Protein AF-A0A9W8UPV3-F1 (afdb_monomer_lite)

Sequence (454 aa):
MNVGVQLKRDLLRWLAWDTMDGGLLSQPVLFPMGTDYDFLPSLRRGQYSTLSRAGNMSSALFWGSREQVHLAVRNAMESVDINSANSLLDVLAADAIAEEEASTVLAFYNATTIAKKYPKLVLDKNKHQFGALRNELINAHLQSSWQNSYALGIDVVKPFPEHMTAMVRNATALAEALASCPPTPLAGSCPPNLPKCGPCGATTPLVVKTPKAFMNESNVFTIGVVPHPWTRTVLASMEEGFNATVIRDSERDGWLYSVTASLLGGHRSRYSQVLQFKKAVSGDTADTRSLWFTAEDPFPTELDWYFGFAIPQKLIDDGRSESPVPSDHINDKDRPDLAYGPKATSETERERELAILDRAKEAVIAVPRDAVAGTTETMRRRASLEAWHMADTEAWRFTRATHDRRTLERKQWEDMAKYTEKQRLISDAGWMPGMNVTGGNRRKEAERKAKARD

Organism: Akanthomyces muscarius (NCBI:txid2231603)

Structure (mmCIF, N/CA/C/O backbone):
data_AF-A0A9W8UPV3-F1
#
_entry.id   AF-A0A9W8UPV3-F1
#
loop_
_atom_site.group_PDB
_atom_site.id
_atom_site.type_symbol
_atom_site.label_atom_id
_atom_site.label_alt_id
_atom_site.label_comp_id
_atom_site.label_asym_id
_atom_site.label_entity_id
_atom_site.label_seq_id
_atom_site.pdbx_PDB_ins_code
_atom_site.Cartn_x
_atom_site.Cartn_y
_atom_site.Cartn_z
_atom_site.occupancy
_atom_site.B_iso_or_equiv
_atom_site.auth_seq_id
_atom_site.auth_comp_id
_atom_site.auth_asym_id
_atom_site.auth_atom_id
_atom_site.pdbx_PDB_model_num
ATOM 1 N N . MET A 1 1 ? -38.797 -6.802 23.968 1.00 51.62 1 MET A N 1
ATOM 2 C CA . MET A 1 1 ? -37.815 -6.735 25.071 1.00 51.62 1 MET A CA 1
ATOM 3 C C . MET A 1 1 ? -37.516 -5.273 25.370 1.00 51.62 1 MET A C 1
ATOM 5 O O . MET A 1 1 ? -37.259 -4.524 24.433 1.00 51.62 1 MET A O 1
ATOM 9 N N . ASN A 1 2 ? -37.606 -4.851 26.632 1.00 58.06 2 ASN A N 1
ATOM 10 C CA . ASN A 1 2 ? -37.252 -3.493 27.053 1.00 58.06 2 ASN A CA 1
ATOM 11 C C . ASN A 1 2 ? -35.791 -3.510 27.524 1.00 58.06 2 ASN A C 1
ATOM 13 O O . ASN A 1 2 ? -35.514 -3.707 28.700 1.00 58.06 2 ASN A O 1
ATOM 17 N N . VAL A 1 3 ? -34.868 -3.442 26.566 1.00 65.88 3 VAL A N 1
ATOM 18 C CA . VAL A 1 3 ? -33.428 -3.630 26.790 1.00 65.88 3 VAL A CA 1
ATOM 19 C C . VAL A 1 3 ? -32.744 -2.276 26.977 1.00 65.88 3 VAL A C 1
ATOM 21 O O . VAL A 1 3 ? -33.069 -1.316 26.275 1.00 65.88 3 VAL A O 1
ATOM 24 N N . GLY A 1 4 ? -31.770 -2.194 27.888 1.00 74.38 4 GLY A N 1
ATOM 25 C CA . GLY A 1 4 ? -30.955 -0.993 28.078 1.00 74.38 4 GLY A CA 1
ATOM 26 C C . GLY A 1 4 ? -30.266 -0.532 26.784 1.00 74.38 4 GLY A C 1
ATOM 27 O O . GLY A 1 4 ? -29.883 -1.335 25.936 1.00 74.38 4 GLY A O 1
ATOM 28 N N . VAL A 1 5 ? -30.074 0.783 26.623 1.00 81.44 5 VAL A N 1
ATOM 29 C CA . VAL A 1 5 ? -29.528 1.391 25.387 1.00 81.44 5 VAL A CA 1
ATOM 30 C C . VAL A 1 5 ? -28.156 0.819 24.997 1.00 81.44 5 VAL A C 1
ATOM 32 O O . VAL A 1 5 ? -27.865 0.666 23.812 1.00 81.44 5 VAL A O 1
ATOM 35 N N . GLN A 1 6 ? -27.319 0.487 25.984 1.00 77.38 6 GLN A N 1
ATOM 36 C CA . GLN A 1 6 ? -25.984 -0.075 25.759 1.00 77.38 6 GLN A CA 1
ATOM 37 C C . GLN A 1 6 ? -26.055 -1.502 25.210 1.00 77.38 6 GLN A C 1
ATOM 39 O O . GLN A 1 6 ? -25.480 -1.757 24.151 1.00 77.38 6 GLN A O 1
ATOM 44 N N . LEU A 1 7 ? -26.841 -2.375 25.846 1.00 81.81 7 LEU A N 1
ATOM 45 C CA . LEU A 1 7 ? -27.044 -3.742 25.374 1.00 81.81 7 LEU A CA 1
ATOM 46 C C . LEU A 1 7 ? -27.732 -3.763 24.007 1.00 81.81 7 LEU A C 1
ATOM 48 O O . LEU A 1 7 ? -27.331 -4.528 23.141 1.00 81.81 7 LEU A O 1
ATOM 52 N N . LYS A 1 8 ? -28.698 -2.870 23.748 1.00 83.69 8 LYS A N 1
ATOM 53 C CA . LYS A 1 8 ? -29.308 -2.739 22.415 1.00 83.69 8 LYS A CA 1
ATOM 54 C C . LYS A 1 8 ? -28.258 -2.445 21.340 1.00 83.69 8 LYS A C 1
ATOM 56 O O . LYS A 1 8 ? -28.307 -3.032 20.262 1.00 83.69 8 LYS A O 1
ATOM 61 N N . ARG A 1 9 ? -27.314 -1.535 21.611 1.00 83.88 9 ARG A N 1
ATOM 62 C CA . ARG A 1 9 ? -26.243 -1.204 20.661 1.00 83.88 9 ARG A CA 1
ATOM 63 C C . ARG A 1 9 ? -25.297 -2.380 20.453 1.00 83.88 9 ARG A C 1
ATOM 65 O O . ARG A 1 9 ? -24.878 -2.611 19.325 1.00 83.88 9 ARG A O 1
ATOM 72 N N . ASP A 1 10 ? -24.946 -3.083 21.522 1.00 84.56 10 ASP A N 1
ATOM 73 C CA . ASP A 1 10 ? -24.051 -4.233 21.441 1.00 84.56 10 ASP A CA 1
ATOM 74 C C . ASP A 1 10 ? -24.705 -5.401 20.692 1.00 84.56 10 ASP A C 1
ATOM 76 O O . ASP A 1 10 ? -24.147 -5.894 19.718 1.00 84.56 10 ASP A O 1
ATOM 80 N N . LEU A 1 11 ? -25.953 -5.734 21.023 1.00 86.81 11 LEU A N 1
ATOM 81 C CA . LEU A 1 11 ? -26.736 -6.756 20.333 1.00 86.81 11 LEU A CA 1
ATOM 82 C C . LEU A 1 11 ? -26.865 -6.470 18.831 1.00 86.81 11 LEU A C 1
ATOM 84 O O . LEU A 1 11 ? -26.664 -7.365 18.018 1.00 86.81 11 LEU A O 1
ATOM 88 N N . LEU A 1 12 ? -27.140 -5.220 18.442 1.00 88.38 12 LEU A N 1
ATOM 89 C CA . LEU A 1 12 ? -27.186 -4.839 17.026 1.00 88.38 12 LEU A CA 1
ATOM 90 C C . LEU A 1 12 ? -25.836 -5.026 16.320 1.00 88.38 12 LEU A C 1
ATOM 92 O O . LEU A 1 12 ? -25.822 -5.379 15.145 1.00 88.38 12 LEU A O 1
ATOM 96 N N . ARG A 1 13 ? -24.706 -4.820 17.011 1.00 88.56 13 ARG A N 1
ATOM 97 C CA . ARG A 1 13 ? -23.370 -5.070 16.440 1.00 88.56 13 ARG A CA 1
ATOM 98 C C . ARG A 1 13 ? -23.123 -6.557 16.215 1.00 88.56 13 ARG A C 1
ATOM 100 O O . ARG A 1 13 ? -22.608 -6.920 15.165 1.00 88.56 13 ARG A O 1
ATOM 107 N N . TRP A 1 14 ? -23.498 -7.398 17.173 1.00 90.25 14 TRP A N 1
ATOM 108 C CA . TRP A 1 14 ? -23.363 -8.849 17.056 1.00 90.25 14 TRP A CA 1
ATOM 109 C C . TRP A 1 14 ? -24.303 -9.440 16.003 1.00 90.25 14 TRP A C 1
ATOM 111 O O . TRP A 1 14 ? -23.879 -10.276 15.216 1.00 90.25 14 TRP A O 1
ATOM 121 N N . LEU A 1 15 ? -25.543 -8.952 15.917 1.00 89.94 15 LEU A N 1
ATOM 122 C CA . LEU A 1 15 ? -26.473 -9.331 14.849 1.00 89.94 15 LEU A CA 1
ATOM 123 C C . LEU A 1 15 ? -25.951 -8.912 13.474 1.00 89.94 15 LEU A C 1
ATOM 125 O O . LEU A 1 15 ? -26.006 -9.701 12.540 1.00 89.94 15 LEU A O 1
ATOM 129 N N . ALA A 1 16 ? -25.407 -7.698 13.347 1.00 88.25 16 ALA A N 1
ATOM 130 C CA . ALA A 1 16 ? -24.775 -7.267 12.104 1.00 88.25 16 ALA A CA 1
ATOM 131 C C . ALA A 1 16 ? -23.597 -8.181 11.729 1.00 88.25 16 ALA A C 1
ATOM 133 O O . ALA A 1 16 ? -23.438 -8.531 10.564 1.00 88.25 16 ALA A O 1
ATOM 134 N N . TRP A 1 17 ? -22.804 -8.613 12.711 1.00 90.19 17 TRP A N 1
ATOM 135 C CA . TRP A 1 17 ? -21.710 -9.554 12.481 1.00 90.19 17 TRP A CA 1
ATOM 136 C C . TRP A 1 17 ? -22.200 -10.932 12.013 1.00 90.19 17 TRP A C 1
ATOM 138 O O . TRP A 1 17 ? -21.660 -11.473 11.052 1.00 90.19 17 TRP A O 1
ATOM 148 N N . ASP A 1 18 ? -23.265 -11.455 12.623 1.00 89.38 18 ASP A N 1
ATOM 149 C CA . ASP A 1 18 ? -23.911 -12.705 12.203 1.00 89.38 18 ASP A CA 1
ATOM 150 C C . ASP A 1 18 ? -24.439 -12.613 10.761 1.00 89.38 18 ASP A C 1
ATOM 152 O O . ASP A 1 18 ? -24.214 -13.508 9.951 1.00 89.38 18 ASP A O 1
ATOM 156 N N . THR A 1 19 ? -25.046 -11.480 10.381 1.00 87.56 19 THR A N 1
ATOM 157 C CA . THR A 1 19 ? -25.527 -11.268 9.001 1.00 87.56 19 THR A CA 1
ATOM 158 C C . THR A 1 19 ? -24.418 -11.150 7.956 1.00 87.56 19 THR A C 1
ATOM 160 O O . THR A 1 19 ? -24.699 -11.280 6.768 1.00 87.56 19 THR A O 1
ATOM 163 N N . MET A 1 20 ? -23.175 -10.906 8.383 1.00 83.94 20 MET A N 1
ATOM 164 C CA . MET A 1 20 ? -21.991 -10.878 7.518 1.00 83.94 20 MET A CA 1
ATOM 165 C C . MET A 1 20 ? -21.304 -12.252 7.416 1.00 83.94 20 MET A C 1
ATOM 167 O O . MET A 1 20 ? -20.189 -12.334 6.907 1.00 83.94 20 MET A O 1
ATOM 171 N N . ASP A 1 21 ? -21.958 -13.319 7.893 1.00 85.50 21 ASP A N 1
ATOM 172 C CA . ASP A 1 21 ? -21.458 -14.697 7.905 1.00 85.50 21 ASP A CA 1
ATOM 173 C C . ASP A 1 21 ? -20.126 -14.869 8.673 1.00 85.50 21 ASP A C 1
ATOM 175 O O . ASP A 1 21 ? -19.262 -15.670 8.309 1.00 85.50 21 ASP A O 1
ATOM 179 N N . GLY A 1 22 ? -19.965 -14.140 9.783 1.00 86.94 22 GLY A N 1
ATOM 180 C CA . GLY A 1 22 ? -18.779 -14.203 10.642 1.00 86.94 22 GLY A CA 1
ATOM 181 C C . GLY A 1 22 ? -17.674 -13.238 10.208 1.00 86.94 22 GLY A C 1
ATOM 182 O O . GLY A 1 22 ? -17.938 -12.107 9.801 1.00 86.94 22 GLY A O 1
ATOM 183 N N . GLY A 1 23 ? -16.406 -13.616 10.387 1.00 90.25 23 GLY A N 1
ATOM 184 C CA . GLY A 1 23 ? -15.274 -12.748 10.043 1.00 90.25 23 GLY A CA 1
ATOM 185 C C . GLY A 1 23 ? -14.706 -12.001 11.245 1.00 90.25 23 GLY A C 1
ATOM 186 O O . GLY A 1 23 ? -14.510 -12.580 12.310 1.00 90.25 23 GLY A O 1
ATOM 187 N N . LEU A 1 24 ? -14.452 -10.702 11.071 1.00 91.06 24 LEU A N 1
ATOM 188 C CA . LEU A 1 24 ? -13.913 -9.813 12.100 1.00 91.06 24 LEU A CA 1
ATOM 189 C C . LEU A 1 24 ? -14.976 -8.801 12.539 1.00 91.06 24 LEU A C 1
ATOM 191 O O . LEU A 1 24 ? -15.520 -8.075 11.707 1.00 91.06 24 LEU A O 1
ATOM 195 N N . LEU A 1 25 ? -15.194 -8.671 13.846 1.00 90.94 25 LEU A N 1
ATOM 196 C CA . LEU A 1 25 ? -15.967 -7.574 14.428 1.00 90.94 25 LEU A CA 1
ATOM 197 C C . LEU A 1 25 ? -15.028 -6.642 15.190 1.00 90.94 25 LEU A C 1
ATOM 199 O O . LEU A 1 25 ? -14.573 -6.957 16.290 1.00 90.94 25 LEU A O 1
ATOM 203 N N . SER A 1 26 ? -14.759 -5.468 14.620 1.00 90.00 26 SER A N 1
ATOM 204 C CA . SER A 1 26 ? -13.882 -4.458 15.216 1.00 90.00 26 SER A CA 1
ATOM 205 C C . SER A 1 26 ? -14.640 -3.208 15.673 1.00 90.00 26 SER A C 1
ATOM 207 O O . SER A 1 26 ? -15.761 -2.907 15.250 1.00 90.00 26 SER A O 1
ATOM 209 N N . GLN A 1 27 ? -14.044 -2.464 16.602 1.00 86.75 27 GLN A N 1
ATOM 210 C CA . GLN A 1 27 ? -14.450 -1.094 16.897 1.00 86.75 27 GLN A CA 1
ATOM 211 C C . GLN A 1 27 ? -13.818 -0.126 15.887 1.00 86.75 27 GLN A C 1
ATOM 213 O O . GLN A 1 27 ? -12.652 -0.291 15.538 1.00 86.75 27 GLN A O 1
ATOM 218 N N . PRO A 1 28 ? -14.513 0.963 15.507 1.00 83.44 28 PRO A N 1
ATOM 219 C CA . PRO A 1 28 ? -14.028 1.920 14.503 1.00 83.44 28 PRO A CA 1
ATOM 220 C C . PRO A 1 28 ? -12.817 2.754 14.960 1.00 83.44 28 PRO A C 1
ATOM 222 O O . PRO A 1 28 ? -12.347 3.616 14.228 1.00 83.44 28 PRO A O 1
ATOM 225 N N . VAL A 1 29 ? -12.348 2.555 16.196 1.00 87.12 29 VAL A N 1
ATOM 226 C CA . VAL A 1 29 ? -11.197 3.250 16.795 1.00 87.12 29 VAL A CA 1
ATOM 227 C C . VAL A 1 29 ? -10.034 2.299 17.104 1.00 87.12 29 VAL A C 1
ATOM 229 O O . VAL A 1 29 ? -9.143 2.641 17.885 1.00 87.12 29 VAL A O 1
ATOM 232 N N . LEU A 1 30 ? -10.072 1.091 16.542 1.00 89.75 30 LEU A N 1
ATOM 233 C CA . LEU A 1 30 ? -9.012 0.097 16.622 1.00 89.75 30 LEU A CA 1
ATOM 234 C C . LEU A 1 30 ? -8.301 0.020 15.271 1.00 89.75 30 LEU A C 1
ATOM 236 O O . LEU A 1 30 ? -8.951 -0.215 14.256 1.00 89.75 30 LEU A O 1
ATOM 240 N N . PHE A 1 31 ? -6.982 0.187 15.271 1.00 90.19 31 PHE A N 1
ATOM 241 C CA . PHE A 1 31 ? -6.191 0.227 14.044 1.00 90.19 31 PHE A CA 1
ATOM 242 C C . PHE A 1 31 ? -4.938 -0.646 14.145 1.00 90.19 31 PHE A C 1
ATOM 244 O O . PHE A 1 31 ? -4.314 -0.671 15.210 1.00 90.19 31 PHE A O 1
ATOM 251 N N . PRO A 1 32 ? -4.534 -1.325 13.057 1.00 89.00 32 PRO A N 1
ATOM 252 C CA . PRO A 1 32 ? -3.219 -1.944 12.969 1.00 89.00 32 PRO A CA 1
ATOM 253 C C . PRO A 1 32 ? -2.159 -0.848 12.776 1.00 89.00 32 PRO A C 1
ATOM 255 O O . PRO A 1 32 ? -2.161 -0.129 11.783 1.00 89.00 32 PRO A O 1
ATOM 258 N N . MET A 1 33 ? -1.270 -0.688 13.751 1.00 88.12 33 MET A N 1
ATOM 259 C CA . MET A 1 33 ? -0.181 0.288 13.761 1.00 88.12 33 MET A CA 1
ATOM 260 C C . MET A 1 33 ? 1.117 -0.423 14.143 1.00 88.12 33 MET A C 1
ATOM 262 O O . MET A 1 33 ? 1.482 -0.494 15.315 1.00 88.12 33 MET A O 1
ATOM 266 N N . GLY A 1 34 ? 1.794 -0.976 13.142 1.00 78.81 34 GLY A N 1
ATOM 267 C CA . GLY A 1 34 ? 3.049 -1.709 13.288 1.00 78.81 34 GLY A CA 1
ATOM 268 C C . GLY A 1 34 ? 3.173 -2.818 12.247 1.00 78.81 34 GLY A C 1
ATOM 269 O O . GLY A 1 34 ? 2.212 -3.145 11.552 1.00 78.81 34 GLY A O 1
ATOM 270 N N . THR A 1 35 ? 4.362 -3.400 12.143 1.00 74.38 35 THR A N 1
ATOM 271 C CA . THR A 1 35 ? 4.604 -4.558 11.278 1.00 74.38 35 THR A CA 1
ATOM 272 C C . THR A 1 35 ? 4.332 -5.848 12.027 1.00 74.38 35 THR A C 1
ATOM 274 O O . THR A 1 35 ? 4.940 -6.102 13.066 1.00 74.38 35 THR A O 1
ATOM 277 N N . ASP A 1 36 ? 3.470 -6.676 11.457 1.00 75.31 36 ASP A N 1
ATOM 278 C CA . ASP A 1 36 ? 3.164 -8.016 11.933 1.00 75.31 36 ASP A CA 1
ATOM 279 C C . ASP A 1 36 ? 3.135 -8.968 10.743 1.00 75.31 36 ASP A C 1
ATOM 281 O O . ASP A 1 36 ? 2.495 -8.681 9.729 1.00 75.31 36 ASP A O 1
ATOM 285 N N . TYR A 1 37 ? 3.840 -10.086 10.868 1.00 72.25 37 TYR A N 1
ATOM 286 C CA . TYR A 1 37 ? 3.922 -11.105 9.827 1.00 72.25 37 TYR A CA 1
ATOM 287 C C . TYR A 1 37 ? 3.083 -12.346 10.153 1.00 72.25 37 TYR A C 1
ATOM 289 O O . TYR A 1 37 ? 2.899 -13.185 9.273 1.00 72.25 37 TYR A O 1
ATOM 297 N N . ASP A 1 38 ? 2.511 -12.427 11.360 1.00 80.50 38 ASP A N 1
ATOM 298 C CA . ASP A 1 38 ? 1.823 -13.624 11.840 1.00 80.50 38 ASP A CA 1
ATOM 299 C C . ASP A 1 38 ? 0.346 -13.357 12.154 1.00 80.50 38 ASP A C 1
ATOM 301 O O . ASP A 1 38 ? -0.530 -13.993 11.557 1.00 80.50 38 ASP A O 1
ATOM 305 N N . PHE A 1 39 ? 0.042 -12.401 13.039 1.00 85.06 39 PHE A N 1
ATOM 306 C CA . PHE A 1 39 ? -1.320 -12.207 13.546 1.00 85.06 39 PHE A CA 1
ATOM 307 C C . PHE A 1 39 ? -2.235 -11.471 12.548 1.00 85.06 39 PHE A C 1
ATOM 309 O O . PHE A 1 39 ? -3.312 -11.968 12.230 1.00 85.06 39 PHE A O 1
ATOM 316 N N . LEU A 1 40 ? -1.828 -10.350 11.947 1.00 84.38 40 LEU A N 1
ATOM 317 C CA . LEU A 1 40 ? -2.653 -9.688 10.919 1.00 84.38 40 LEU A CA 1
ATOM 318 C C . LEU A 1 40 ? -2.895 -10.574 9.678 1.00 84.38 40 LEU A C 1
ATOM 320 O O . LEU A 1 40 ? -4.043 -10.651 9.220 1.00 84.38 40 LEU A O 1
ATOM 324 N N . PRO A 1 41 ? -1.888 -11.293 9.136 1.00 82.44 41 PRO A N 1
ATOM 325 C CA . PRO A 1 41 ? -2.130 -12.242 8.053 1.00 82.44 41 PRO A CA 1
ATOM 326 C C . PRO A 1 41 ? -3.042 -13.407 8.453 1.00 82.44 41 PRO A C 1
ATOM 328 O O . PRO A 1 41 ? -3.824 -13.860 7.615 1.00 82.44 41 PRO A O 1
ATOM 331 N N . SER A 1 42 ? -2.992 -13.891 9.703 1.00 83.31 42 SER A N 1
ATOM 332 C CA . SER A 1 42 ? -3.911 -14.940 10.168 1.00 83.31 42 SER A CA 1
ATOM 333 C C . SER A 1 42 ? -5.359 -14.459 10.193 1.00 83.31 42 SER A C 1
ATOM 335 O O . SER A 1 42 ? -6.236 -15.166 9.693 1.00 83.31 42 SER A O 1
ATOM 337 N N . LEU A 1 43 ? -5.597 -13.222 10.638 1.00 86.25 43 LEU A N 1
ATOM 338 C CA . LEU A 1 43 ? -6.919 -12.606 10.583 1.00 86.25 43 LEU A CA 1
ATOM 339 C C . LEU A 1 43 ? -7.422 -12.453 9.143 1.00 86.25 43 LEU A C 1
ATOM 341 O O . LEU A 1 43 ? -8.591 -12.737 8.884 1.00 86.25 43 LEU A O 1
ATOM 345 N N . ARG A 1 44 ? -6.553 -12.065 8.197 1.00 82.00 44 ARG A N 1
ATOM 346 C CA . ARG A 1 44 ? -6.906 -11.900 6.773 1.00 82.00 44 ARG A CA 1
ATOM 347 C C . ARG A 1 44 ? -7.271 -13.220 6.085 1.00 82.00 44 ARG A C 1
ATOM 349 O O . ARG A 1 44 ? -8.078 -13.204 5.161 1.00 82.00 44 ARG A O 1
ATOM 356 N N . ARG A 1 45 ? -6.706 -14.356 6.516 1.00 83.44 45 ARG A N 1
ATOM 357 C CA . ARG A 1 45 ? -7.029 -15.681 5.946 1.00 83.44 45 ARG A CA 1
ATOM 358 C C . ARG A 1 45 ? -8.472 -16.120 6.209 1.00 83.44 45 ARG A C 1
ATOM 360 O O . ARG A 1 45 ? -8.962 -16.980 5.485 1.00 83.44 45 ARG A O 1
ATOM 367 N N . GLY A 1 46 ? -9.137 -15.571 7.229 1.00 82.50 46 GLY A N 1
ATOM 368 C CA . GLY A 1 46 ? -10.539 -15.885 7.527 1.00 82.50 46 GLY A CA 1
ATOM 369 C C . GLY A 1 46 ? -10.781 -17.295 8.080 1.00 82.50 46 GLY A C 1
ATOM 370 O O . GLY A 1 46 ? -11.921 -17.745 8.134 1.00 82.50 46 GLY A O 1
ATOM 371 N N . GLN A 1 47 ? -9.725 -18.014 8.465 1.00 84.44 47 GLN A N 1
ATOM 372 C CA . GLN A 1 47 ? -9.816 -19.370 9.007 1.00 84.44 47 GLN A CA 1
ATOM 373 C C . GLN A 1 47 ? -9.767 -19.309 10.533 1.00 84.44 47 GLN A C 1
ATOM 375 O O . GLN A 1 47 ? -8.688 -19.262 11.122 1.00 84.44 47 GLN A O 1
ATOM 380 N N . TYR A 1 48 ? -10.939 -19.297 11.167 1.00 88.44 48 TYR A N 1
ATOM 381 C CA . TYR A 1 48 ? -11.069 -19.207 12.621 1.00 88.44 48 TYR A CA 1
ATOM 382 C C . TYR A 1 48 ? -11.533 -20.545 13.196 1.00 88.44 48 TYR A C 1
ATOM 384 O O . TYR A 1 48 ? -12.627 -21.016 12.891 1.00 88.44 48 TYR A O 1
ATOM 392 N N . SER A 1 49 ? -10.694 -21.164 14.027 1.00 85.81 49 SER A N 1
ATOM 393 C CA . SER A 1 49 ? -11.016 -22.424 14.708 1.00 85.81 49 SER A CA 1
ATOM 394 C C . SER A 1 49 ? -11.951 -22.231 15.897 1.00 85.81 49 SER A C 1
ATOM 396 O O . SER A 1 49 ? -12.700 -23.140 16.240 1.00 85.81 49 SER A O 1
ATOM 398 N N . THR A 1 50 ? -11.922 -21.058 16.524 1.00 90.19 50 THR A N 1
ATOM 399 C CA . THR A 1 50 ? -12.664 -20.714 17.744 1.00 90.19 50 THR A CA 1
ATOM 400 C C . THR A 1 50 ? -13.201 -19.292 17.645 1.00 90.19 50 THR A C 1
ATOM 402 O O . THR A 1 50 ? -12.611 -18.450 16.965 1.00 90.19 50 THR A O 1
ATOM 405 N N . LEU A 1 51 ? -14.313 -19.024 18.337 1.00 92.50 51 LEU A N 1
ATOM 406 C CA . LEU A 1 51 ? -14.768 -17.658 18.571 1.00 92.50 51 LEU A CA 1
ATOM 407 C C . LEU A 1 51 ? -13.846 -17.027 19.604 1.00 92.50 51 LEU A C 1
ATOM 409 O O . LEU A 1 51 ? -13.799 -17.482 20.748 1.00 92.50 51 LEU A O 1
ATOM 413 N N . SER A 1 52 ? -13.135 -15.987 19.202 1.00 92.31 52 SER A N 1
ATOM 414 C CA . SER A 1 52 ? -12.077 -15.407 20.013 1.00 92.31 52 SER A CA 1
ATOM 415 C C . SER A 1 52 ? -12.213 -13.892 20.116 1.00 92.31 52 SER A C 1
ATOM 417 O O . SER A 1 52 ? -12.816 -13.227 19.265 1.00 92.31 52 SER A O 1
ATOM 419 N N . ARG A 1 53 ? -11.642 -13.331 21.184 1.00 91.81 53 ARG A N 1
ATOM 420 C CA . ARG A 1 53 ? -11.552 -11.887 21.415 1.00 91.81 53 ARG A CA 1
ATOM 421 C C . ARG A 1 53 ? -10.140 -11.464 21.779 1.00 91.81 53 ARG A C 1
ATOM 423 O O . ARG A 1 53 ? -9.437 -12.176 22.492 1.00 91.81 53 ARG A O 1
ATOM 430 N N . ALA A 1 54 ? -9.777 -10.248 21.376 1.00 89.31 54 ALA A N 1
ATOM 431 C CA . ALA A 1 54 ? -8.516 -9.640 21.782 1.00 89.31 54 ALA A CA 1
ATOM 432 C C . ALA A 1 54 ? -8.547 -9.287 23.277 1.00 89.31 54 ALA A C 1
ATOM 434 O O . ALA A 1 54 ? -9.389 -8.501 23.737 1.00 89.31 54 ALA A O 1
ATOM 435 N N . GLY A 1 55 ? -7.610 -9.856 24.029 1.00 84.44 55 GLY A N 1
ATOM 436 C CA . GLY A 1 55 ? -7.450 -9.616 25.454 1.00 84.44 55 GLY A CA 1
ATOM 437 C C . GLY A 1 55 ? -7.020 -8.186 25.763 1.00 84.44 55 GLY A C 1
ATOM 438 O O . GLY A 1 55 ? -6.439 -7.492 24.934 1.00 84.44 55 GLY A O 1
ATOM 439 N N . ASN A 1 56 ? -7.334 -7.699 26.964 1.00 78.38 56 ASN A N 1
ATOM 440 C CA . ASN A 1 56 ? -6.978 -6.344 27.426 1.00 78.38 56 ASN A CA 1
ATOM 441 C C . ASN A 1 56 ? -7.494 -5.167 26.562 1.00 78.38 56 ASN A C 1
ATOM 443 O O . ASN A 1 56 ? -7.090 -4.023 26.779 1.00 78.38 56 ASN A O 1
ATOM 447 N N . MET A 1 57 ? -8.410 -5.403 25.614 1.00 81.25 57 MET A N 1
ATOM 448 C CA . MET A 1 57 ? -8.919 -4.374 24.696 1.00 81.25 57 MET A CA 1
ATOM 449 C C . MET A 1 57 ? -10.412 -4.052 24.857 1.00 81.25 57 MET A C 1
ATOM 451 O O . MET A 1 57 ? -11.001 -3.418 23.986 1.00 81.25 57 MET A O 1
ATOM 455 N N . SER A 1 58 ? -11.057 -4.428 25.969 1.00 72.69 58 SER A N 1
ATOM 456 C CA . SER A 1 58 ? -12.468 -4.079 26.266 1.00 72.69 58 SER A CA 1
ATOM 457 C C . SER A 1 58 ? -13.415 -4.304 25.074 1.00 72.69 58 SER A C 1
ATOM 459 O O . SER A 1 58 ? -14.144 -3.397 24.663 1.00 72.69 58 SER A O 1
ATOM 461 N N . SER A 1 59 ? -13.352 -5.495 24.471 1.00 79.75 59 SER A N 1
ATOM 462 C CA . SER A 1 59 ? -14.243 -5.881 23.364 1.00 79.75 59 SER A CA 1
ATOM 463 C C . SER A 1 59 ? -14.043 -5.044 22.092 1.00 79.75 59 SER A C 1
ATOM 465 O O . SER A 1 59 ? -15.000 -4.697 21.389 1.00 79.75 59 SER A O 1
ATOM 467 N N . ALA A 1 60 ? -12.798 -4.638 21.818 1.00 85.75 60 ALA A N 1
ATOM 468 C CA . ALA A 1 60 ? -12.456 -3.886 20.612 1.00 85.75 60 ALA A CA 1
ATOM 469 C C . ALA A 1 60 ? -12.385 -4.752 19.352 1.00 85.75 60 ALA A C 1
ATOM 471 O O . ALA A 1 60 ? -12.621 -4.219 18.271 1.00 85.75 60 ALA A O 1
ATOM 472 N N . LEU A 1 61 ? -12.062 -6.041 19.485 1.00 91.75 61 LEU A N 1
ATOM 473 C CA . LEU A 1 61 ? -11.896 -6.968 18.370 1.00 91.75 61 LEU A CA 1
ATOM 474 C C . LEU A 1 61 ? -12.380 -8.367 18.741 1.00 91.75 61 LEU A C 1
ATOM 476 O O . LEU A 1 61 ? -11.976 -8.901 19.777 1.00 91.75 61 LEU A O 1
ATOM 480 N N . PHE A 1 62 ? -13.179 -8.944 17.853 1.00 92.50 62 PHE A N 1
ATOM 481 C CA . PHE A 1 62 ? -13.586 -10.343 17.858 1.00 92.50 62 PHE A CA 1
ATOM 482 C C . PHE A 1 62 ? -13.348 -10.961 16.484 1.00 92.50 62 PHE A C 1
ATOM 484 O O . PHE A 1 62 ? -13.401 -10.256 15.472 1.00 92.50 62 PHE A O 1
ATOM 491 N N . TRP A 1 63 ? -13.114 -12.269 16.455 1.00 93.50 63 TRP A N 1
ATOM 492 C CA . TRP A 1 63 ? -13.045 -13.058 15.230 1.00 93.50 63 TRP A CA 1
ATOM 493 C C . TRP A 1 63 ? -13.660 -14.436 15.436 1.00 93.50 63 TRP A C 1
ATOM 495 O O . TRP A 1 63 ? -13.616 -14.983 16.536 1.00 93.50 63 TRP A O 1
ATOM 505 N N . GLY A 1 64 ? -14.265 -14.982 14.387 1.00 93.38 64 GLY A N 1
ATOM 506 C CA . GLY A 1 64 ? -14.968 -16.256 14.466 1.00 93.38 64 GLY A CA 1
ATOM 507 C C . GLY A 1 64 ? -15.595 -16.662 13.140 1.00 93.38 64 GLY A C 1
ATOM 508 O O . GLY A 1 64 ? -15.845 -15.829 12.263 1.00 93.38 64 GLY A O 1
ATOM 509 N N . SER A 1 65 ? -15.828 -17.964 12.990 1.00 92.88 65 SER A N 1
ATOM 510 C CA . SER A 1 65 ? -16.578 -18.514 11.856 1.00 92.88 65 SER A CA 1
ATOM 511 C C . SER A 1 65 ? -18.072 -18.208 11.979 1.00 92.88 65 SER A C 1
ATOM 513 O O . SER A 1 65 ? -18.576 -17.902 13.064 1.00 92.88 65 SER A O 1
ATOM 515 N N . ARG A 1 66 ? -18.789 -18.323 10.860 1.00 91.38 66 ARG A N 1
ATOM 516 C CA . ARG A 1 66 ? -20.238 -18.128 10.780 1.00 91.38 66 ARG A CA 1
ATOM 517 C C . ARG A 1 66 ? -20.990 -18.915 11.851 1.00 91.38 66 ARG A C 1
ATOM 519 O O . ARG A 1 66 ? -21.801 -18.354 12.580 1.00 91.38 66 ARG A O 1
ATOM 526 N N . GLU A 1 67 ? -20.709 -20.210 11.959 1.00 92.38 67 GLU A N 1
ATOM 527 C CA . GLU A 1 67 ? -21.420 -21.131 12.846 1.00 92.38 67 GLU A CA 1
ATOM 528 C C . GLU A 1 67 ? -21.255 -20.724 14.312 1.00 92.38 67 GLU A C 1
ATOM 530 O O . GLU A 1 67 ? -22.202 -20.778 15.097 1.00 92.38 67 GLU A O 1
ATOM 535 N N . GLN A 1 68 ? -20.052 -20.278 14.671 1.00 92.88 68 GLN A N 1
ATOM 536 C CA . GLN A 1 68 ? -19.715 -19.875 16.029 1.00 92.88 68 GLN A CA 1
ATOM 537 C C . GLN A 1 68 ? -20.386 -18.560 16.423 1.00 92.88 68 GLN A C 1
ATOM 539 O O . GLN A 1 68 ? -20.941 -18.459 17.518 1.00 92.88 68 GLN A O 1
ATOM 544 N N . VAL A 1 69 ? -20.363 -17.565 15.531 1.00 92.50 69 VAL A N 1
ATOM 545 C CA . VAL A 1 69 ? -21.021 -16.271 15.763 1.00 92.50 69 VAL A CA 1
ATOM 546 C C . VAL A 1 69 ? -22.531 -16.467 15.878 1.00 92.50 69 VAL A C 1
ATOM 548 O O . VAL A 1 69 ? -23.136 -15.988 16.838 1.00 92.50 69 VAL A O 1
ATOM 551 N N . HIS A 1 70 ? -23.122 -17.248 14.972 1.00 92.94 70 HIS A N 1
ATOM 552 C CA . HIS A 1 70 ? -24.553 -17.531 14.982 1.00 92.94 70 HIS A CA 1
ATOM 553 C C . HIS A 1 70 ? -25.004 -18.225 16.273 1.00 92.94 70 HIS A C 1
ATOM 555 O O . HIS A 1 70 ? -26.014 -17.851 16.875 1.00 92.94 70 HIS A O 1
ATOM 561 N N . LEU A 1 71 ? -24.234 -19.217 16.732 1.00 92.19 71 LEU A N 1
ATOM 562 C CA . LEU A 1 71 ? -24.507 -19.923 17.981 1.00 92.19 71 LEU A CA 1
ATOM 563 C C . LEU A 1 71 ? -24.409 -18.987 19.192 1.00 92.19 71 LEU A C 1
ATOM 565 O O . LEU A 1 71 ? -25.287 -19.014 20.051 1.00 92.19 71 LEU A O 1
ATOM 569 N N . ALA A 1 72 ? -23.383 -18.133 19.251 1.00 91.56 72 ALA A N 1
ATOM 570 C CA . ALA A 1 72 ? -23.226 -17.168 20.337 1.00 91.56 72 ALA A CA 1
ATOM 571 C C . ALA A 1 72 ? -24.406 -16.184 20.396 1.00 91.56 72 ALA A C 1
ATOM 573 O O . ALA A 1 72 ? -24.984 -15.970 21.461 1.00 91.56 72 ALA A O 1
ATOM 574 N N . VAL A 1 73 ? -24.820 -15.636 19.250 1.00 90.75 73 VAL A N 1
ATOM 575 C CA . VAL A 1 73 ? -25.969 -14.722 19.176 1.00 90.75 73 VAL A CA 1
ATOM 576 C C . VAL A 1 73 ? -27.260 -15.419 19.597 1.00 90.75 73 VAL A C 1
ATOM 578 O O . VAL A 1 73 ? -28.018 -14.864 20.394 1.00 90.75 73 VAL A O 1
ATOM 581 N N . ARG A 1 74 ? -27.506 -16.642 19.115 1.00 90.94 74 ARG A N 1
ATOM 582 C CA . ARG A 1 74 ? -28.696 -17.418 19.483 1.00 90.94 74 ARG A CA 1
ATOM 583 C C . ARG A 1 74 ? -28.739 -17.707 20.983 1.00 90.94 74 ARG A C 1
ATOM 585 O O . ARG A 1 74 ? -29.740 -17.400 21.623 1.00 90.94 74 ARG A O 1
ATOM 592 N N . ASN A 1 75 ? -27.642 -18.208 21.547 1.00 89.94 75 ASN A N 1
ATOM 593 C CA . ASN A 1 75 ? -27.549 -18.526 22.972 1.00 89.94 75 ASN A CA 1
ATOM 594 C C . ASN A 1 75 ? -27.768 -17.283 23.845 1.00 89.94 75 ASN A C 1
ATOM 596 O O . ASN A 1 75 ? -28.448 -17.353 24.866 1.00 89.94 75 ASN A O 1
ATOM 600 N N . ALA A 1 76 ? -27.236 -16.128 23.432 1.00 87.56 76 ALA A N 1
ATOM 601 C CA . ALA A 1 76 ? -27.471 -14.877 24.140 1.00 87.56 76 ALA A CA 1
ATOM 602 C C . ALA A 1 76 ? -28.949 -14.451 24.086 1.00 87.56 76 ALA A C 1
ATOM 604 O O . ALA A 1 76 ? -29.493 -14.013 25.097 1.00 87.56 76 ALA A O 1
ATOM 605 N N . MET A 1 77 ? -29.611 -14.606 22.934 1.00 85.88 77 MET A N 1
ATOM 606 C CA . MET A 1 77 ? -31.028 -14.261 22.741 1.00 85.88 77 MET A CA 1
ATOM 607 C C . MET A 1 77 ? -31.996 -15.179 23.497 1.00 85.88 77 MET A C 1
ATOM 609 O O . MET A 1 77 ? -33.074 -14.732 23.889 1.00 85.88 77 MET A O 1
ATOM 613 N N . GLU A 1 78 ? -31.623 -16.442 23.697 1.00 87.94 78 GLU A N 1
ATOM 614 C CA . GLU A 1 78 ? -32.397 -17.434 24.453 1.00 87.94 78 GLU A CA 1
ATOM 615 C C . GLU A 1 78 ? -32.171 -17.341 25.972 1.00 87.94 78 GLU A C 1
ATOM 617 O O . GLU A 1 78 ? -32.908 -17.952 26.748 1.00 87.94 78 GLU A O 1
ATOM 622 N N . SER A 1 79 ? -31.187 -16.554 26.418 1.00 85.44 79 SER A N 1
ATOM 623 C CA . SER A 1 79 ? -30.889 -16.396 27.837 1.00 85.44 79 SER A CA 1
ATOM 624 C C . SER A 1 79 ? -31.951 -15.583 28.575 1.00 85.44 79 SER A C 1
ATOM 626 O O . SER A 1 79 ? -32.406 -14.525 28.133 1.00 85.44 79 SER A O 1
ATOM 628 N N . VAL A 1 80 ? -32.287 -16.051 29.775 1.00 81.81 80 VAL A N 1
ATOM 629 C CA . VAL A 1 80 ? -33.213 -15.379 30.693 1.00 81.81 80 VAL A CA 1
ATOM 630 C C . VAL A 1 80 ? -32.628 -14.049 31.199 1.00 81.81 80 VAL A C 1
ATOM 632 O O . VAL A 1 80 ? -33.372 -13.092 31.434 1.00 81.81 80 VAL A O 1
ATOM 635 N N . ASP A 1 81 ? -31.297 -13.953 31.276 1.00 81.81 81 ASP A N 1
ATOM 636 C CA . ASP A 1 81 ? -30.567 -12.825 31.870 1.00 81.81 81 ASP A CA 1
ATOM 637 C C . ASP A 1 81 ? -30.364 -11.642 30.909 1.00 81.81 81 ASP A C 1
ATOM 639 O O . ASP A 1 81 ? -29.878 -10.577 31.309 1.00 81.81 81 ASP A O 1
ATOM 643 N N . ILE A 1 82 ? -30.792 -11.775 29.647 1.00 79.62 82 ILE A N 1
ATOM 644 C CA . ILE A 1 82 ? -30.637 -10.732 28.623 1.00 79.62 82 ILE A CA 1
ATOM 645 C C . ILE A 1 82 ? -31.309 -9.409 29.016 1.00 79.62 82 ILE A C 1
ATOM 647 O O . ILE A 1 82 ? -30.852 -8.337 28.636 1.00 79.62 82 ILE A O 1
ATOM 651 N N . ASN A 1 83 ? -32.382 -9.444 29.810 1.00 78.56 83 ASN A N 1
ATOM 652 C CA . ASN A 1 83 ? -33.080 -8.221 30.215 1.00 78.56 83 ASN A CA 1
ATOM 653 C C . ASN A 1 83 ? -32.320 -7.418 31.289 1.00 78.56 83 ASN A C 1
ATOM 655 O O . ASN A 1 83 ? -32.599 -6.232 31.462 1.00 78.56 83 ASN A O 1
ATOM 659 N N . SER A 1 84 ? -31.374 -8.042 31.998 1.00 79.88 84 SER A N 1
ATOM 660 C CA . SER A 1 84 ? -30.571 -7.427 33.067 1.00 79.88 84 SER A CA 1
ATOM 661 C C . SER A 1 84 ? -29.120 -7.130 32.675 1.00 79.88 84 SER A C 1
ATOM 663 O O . SER A 1 84 ? -28.426 -6.431 33.414 1.00 79.88 84 SER A O 1
ATOM 665 N N . ALA A 1 85 ? -28.654 -7.639 31.534 1.00 81.69 85 ALA A N 1
ATOM 666 C CA . ALA A 1 85 ? -27.279 -7.482 31.074 1.00 81.69 85 ALA A CA 1
ATOM 667 C C . ALA A 1 85 ? -26.989 -6.102 30.454 1.00 81.69 85 ALA A C 1
ATOM 669 O O . ALA A 1 85 ? -27.867 -5.449 29.885 1.00 81.69 85 ALA A O 1
ATOM 670 N N . ASN A 1 86 ? -25.726 -5.665 30.526 1.00 80.12 86 ASN A N 1
ATOM 671 C CA . ASN A 1 86 ? -25.264 -4.433 29.873 1.00 80.12 86 ASN A CA 1
ATOM 672 C C . ASN A 1 86 ? -24.552 -4.710 28.540 1.00 80.12 86 ASN A C 1
ATOM 674 O O . ASN A 1 86 ? -24.490 -3.824 27.684 1.00 80.12 86 ASN A O 1
ATOM 678 N N . SER A 1 87 ? -24.032 -5.926 28.371 1.00 82.00 87 SER A N 1
ATOM 679 C CA . SER A 1 87 ? -23.267 -6.405 27.220 1.00 82.00 87 SER A CA 1
ATOM 680 C C . SER A 1 87 ? -23.664 -7.839 26.873 1.00 82.00 87 SER A C 1
ATOM 682 O O . SER A 1 87 ? -24.052 -8.599 27.761 1.00 82.00 87 SER A O 1
ATOM 684 N N . LEU A 1 88 ? -23.519 -8.242 25.604 1.00 83.06 88 LEU A N 1
ATOM 685 C CA . LEU A 1 88 ? -23.753 -9.637 25.210 1.00 83.06 88 LEU A CA 1
ATOM 686 C C . LEU A 1 88 ? -22.794 -10.590 25.945 1.00 83.06 88 LEU A C 1
ATOM 688 O O . LEU A 1 88 ? -23.148 -11.718 26.271 1.00 83.06 88 LEU A O 1
ATOM 692 N N . LEU A 1 89 ? -21.593 -10.102 26.265 1.00 84.12 89 LEU A N 1
ATOM 693 C CA . LEU A 1 89 ? -20.587 -10.849 27.019 1.00 84.12 89 LEU A CA 1
ATOM 694 C C . LEU A 1 89 ? -21.010 -11.187 28.448 1.00 84.12 89 LEU A C 1
ATOM 696 O O . LEU A 1 89 ? -20.506 -12.158 28.993 1.00 84.12 89 LEU A O 1
ATOM 700 N N . ASP A 1 90 ? -21.908 -10.401 29.046 1.00 83.75 90 ASP A N 1
ATOM 701 C CA . ASP A 1 90 ? -22.393 -10.663 30.407 1.00 83.75 90 ASP A CA 1
ATOM 702 C C . ASP A 1 90 ? -23.361 -11.859 30.432 1.00 83.75 90 ASP A C 1
ATOM 704 O O . ASP A 1 90 ? -23.631 -12.421 31.488 1.00 83.75 90 ASP A O 1
ATOM 708 N N . VAL A 1 91 ? -23.909 -12.209 29.264 1.00 86.25 91 VAL A N 1
ATOM 709 C CA . VAL A 1 91 ? -24.927 -13.249 29.072 1.00 86.25 91 VAL A CA 1
ATOM 710 C C . VAL A 1 91 ? -24.304 -14.564 28.602 1.00 86.25 91 VAL A C 1
ATOM 712 O O . VAL A 1 91 ? -24.839 -15.640 28.862 1.00 86.25 91 VAL A O 1
ATOM 715 N N . LEU A 1 92 ? -23.190 -14.484 27.876 1.00 85.69 92 LEU A N 1
ATOM 716 C CA . LEU A 1 92 ? -22.491 -15.647 27.346 1.00 85.69 92 LEU A CA 1
ATOM 717 C C . LEU A 1 92 ? -21.739 -16.398 28.450 1.00 85.69 92 LEU A C 1
ATOM 719 O O . LEU A 1 92 ? -21.224 -15.804 29.396 1.00 85.69 92 LEU A O 1
ATOM 723 N N . ALA A 1 93 ? -21.639 -17.721 28.299 1.00 83.12 93 ALA A N 1
ATOM 724 C CA . ALA A 1 93 ? -20.813 -18.538 29.179 1.00 83.12 93 ALA A CA 1
ATOM 725 C C . ALA A 1 93 ? -19.342 -18.092 29.109 1.00 83.12 93 ALA A C 1
ATOM 727 O O . ALA A 1 93 ? -18.860 -17.655 28.061 1.00 83.12 93 ALA A O 1
ATOM 728 N N . ALA A 1 94 ? -18.618 -18.211 30.224 1.00 79.00 94 ALA A N 1
ATOM 729 C CA . ALA A 1 94 ? -17.245 -17.715 30.338 1.00 79.00 94 ALA A CA 1
ATOM 730 C C . ALA A 1 94 ? -16.264 -18.376 29.347 1.00 79.00 94 ALA A C 1
ATOM 732 O O . ALA A 1 94 ? -15.256 -17.774 28.991 1.00 79.00 94 ALA A O 1
ATOM 733 N N . ASP A 1 95 ? -16.566 -19.594 28.898 1.00 82.94 95 ASP A N 1
ATOM 734 C CA . ASP A 1 95 ? -15.810 -20.391 27.930 1.00 82.94 95 ASP A CA 1
ATOM 735 C C . ASP A 1 95 ? -16.334 -20.273 26.487 1.00 82.94 95 ASP A C 1
ATOM 737 O O . ASP A 1 95 ? -15.729 -20.821 25.568 1.00 82.94 95 ASP A O 1
ATOM 741 N N . ALA A 1 96 ? -17.424 -19.530 26.258 1.00 85.12 96 ALA A N 1
ATOM 742 C CA . ALA A 1 96 ? -18.010 -19.367 24.926 1.00 85.12 96 ALA A CA 1
ATOM 743 C C . ALA A 1 96 ? -17.117 -18.560 23.968 1.00 85.12 96 ALA A C 1
ATOM 745 O O . ALA A 1 96 ? -17.263 -18.671 22.750 1.00 85.12 96 ALA A O 1
ATOM 746 N N . ILE A 1 97 ? -16.221 -17.727 24.507 1.00 89.69 97 ILE A N 1
ATOM 747 C CA . ILE A 1 97 ? -15.288 -16.903 23.735 1.00 89.69 97 ILE A CA 1
ATOM 748 C C . ILE A 1 97 ? -13.887 -17.078 24.310 1.00 89.69 97 ILE A C 1
ATOM 750 O O . ILE A 1 97 ? -13.634 -16.715 25.460 1.00 89.69 97 ILE A O 1
ATOM 754 N N . ALA A 1 98 ? -12.960 -17.563 23.487 1.00 90.56 98 ALA A N 1
ATOM 755 C CA . ALA A 1 98 ? -11.556 -17.644 23.853 1.00 90.56 98 ALA A CA 1
ATOM 756 C C . ALA A 1 98 ? -10.947 -16.235 23.942 1.00 90.56 98 ALA A C 1
ATOM 758 O O . ALA A 1 98 ? -11.085 -15.410 23.037 1.00 90.56 98 ALA A O 1
ATOM 759 N N . GLU A 1 99 ? -10.269 -15.930 25.044 1.00 89.25 99 GLU A N 1
ATOM 760 C CA . GLU A 1 99 ? -9.473 -14.710 25.149 1.00 89.25 99 GLU A CA 1
ATOM 761 C C . GLU A 1 99 ? -8.054 -15.003 24.668 1.00 89.25 99 GLU A C 1
ATOM 763 O O . GLU A 1 99 ? -7.339 -15.806 25.265 1.00 89.25 99 GLU A O 1
ATOM 768 N N . GLU A 1 100 ? -7.655 -14.349 23.582 1.00 85.75 100 GLU A N 1
ATOM 769 C CA . GLU A 1 100 ? -6.307 -14.449 23.029 1.00 85.75 100 GLU A CA 1
ATOM 770 C C . GLU A 1 100 ? -5.522 -13.174 23.343 1.00 85.75 100 GLU A C 1
ATOM 772 O O . GLU A 1 100 ? -6.087 -12.080 23.429 1.00 85.75 100 GLU A O 1
ATOM 777 N N . GLU A 1 101 ? -4.208 -13.292 23.535 1.00 81.62 101 GLU A N 1
ATOM 778 C CA . GLU A 1 101 ? -3.361 -12.137 23.824 1.00 81.62 101 GLU A CA 1
ATOM 779 C C . GLU A 1 101 ? -3.416 -11.130 22.665 1.00 81.62 101 GLU A C 1
ATOM 781 O O . GLU A 1 101 ? -3.200 -11.473 21.502 1.00 81.62 101 GLU A O 1
ATOM 786 N N . ALA A 1 102 ? -3.737 -9.869 22.969 1.00 73.31 102 ALA A N 1
ATOM 787 C CA . ALA A 1 102 ? -3.786 -8.838 21.943 1.00 73.31 102 ALA A CA 1
ATOM 788 C C . ALA A 1 102 ? -2.379 -8.548 21.412 1.00 73.31 102 ALA A C 1
ATOM 790 O O . ALA A 1 102 ? -1.493 -8.147 22.168 1.00 73.31 102 ALA A O 1
ATOM 791 N N . SER A 1 103 ? -2.207 -8.689 20.095 1.00 80.38 103 SER A N 1
ATOM 792 C CA . SER A 1 103 ? -0.968 -8.323 19.411 1.00 80.38 103 SER A CA 1
ATOM 793 C C . SER A 1 103 ? -0.583 -6.871 19.710 1.00 80.38 103 SER A C 1
ATOM 795 O O . SER A 1 103 ? -1.418 -5.959 19.679 1.00 80.38 103 SER A O 1
ATOM 797 N N . THR A 1 104 ? 0.711 -6.640 19.942 1.00 85.00 104 THR A N 1
ATOM 798 C CA . THR A 1 104 ? 1.295 -5.306 20.177 1.00 85.00 104 THR A CA 1
ATOM 799 C C . THR A 1 104 ? 1.128 -4.363 18.984 1.00 85.00 104 THR A C 1
ATOM 801 O O . THR A 1 104 ? 1.307 -3.151 19.112 1.00 85.00 104 THR A O 1
ATOM 804 N N . VAL A 1 105 ? 0.732 -4.900 17.831 1.00 87.88 105 VAL A N 1
ATOM 805 C CA . VAL A 1 105 ? 0.494 -4.158 16.592 1.00 87.88 105 VAL A CA 1
ATOM 806 C C . VAL A 1 105 ? -0.856 -3.436 16.597 1.00 87.88 105 VAL A C 1
ATOM 808 O O . VAL A 1 105 ? -1.067 -2.527 15.802 1.00 87.88 105 VAL A O 1
ATOM 811 N N . LEU A 1 106 ? -1.774 -3.764 17.509 1.00 90.81 106 LEU A N 1
ATOM 812 C CA . LEU A 1 106 ? -3.082 -3.114 17.571 1.00 90.81 106 LEU A CA 1
ATOM 813 C C . LEU A 1 106 ? -3.077 -1.871 18.472 1.00 90.81 106 LEU A C 1
ATOM 815 O O . LEU A 1 106 ? -2.776 -1.927 19.665 1.00 90.81 106 LEU A O 1
ATOM 819 N N . ALA A 1 107 ? -3.508 -0.740 17.919 1.00 91.81 107 ALA A N 1
ATOM 820 C CA . ALA A 1 107 ? -3.682 0.521 18.625 1.00 91.81 107 ALA A CA 1
ATOM 821 C C . ALA A 1 107 ? -5.161 0.806 18.891 1.00 91.81 107 ALA A C 1
ATOM 823 O O . ALA A 1 107 ? -5.961 0.903 17.960 1.00 91.81 107 ALA A O 1
ATOM 824 N N . PHE A 1 108 ? -5.524 1.006 20.161 1.00 91.44 108 PHE A N 1
ATOM 825 C CA . PHE A 1 108 ? -6.912 1.246 20.554 1.00 91.44 108 PHE A CA 1
ATOM 826 C C . PHE A 1 108 ? -7.146 2.654 21.121 1.00 91.44 108 PHE A C 1
ATOM 828 O O . PHE A 1 108 ? -6.715 2.985 22.229 1.00 91.44 108 PHE A O 1
ATOM 835 N N . TYR A 1 109 ? -7.883 3.477 20.371 1.00 89.06 109 TYR A N 1
ATOM 836 C CA . TYR A 1 109 ? -8.149 4.894 20.655 1.00 89.06 109 TYR A CA 1
ATOM 837 C C . TYR A 1 109 ? -9.494 5.121 21.359 1.00 89.06 109 TYR A C 1
ATOM 839 O O . TYR A 1 109 ? -10.294 5.979 20.973 1.00 89.06 109 TYR A O 1
ATOM 847 N N . ASN A 1 110 ? -9.773 4.349 22.410 1.00 86.06 110 ASN A N 1
ATOM 848 C CA . ASN A 1 110 ? -10.978 4.563 23.209 1.00 86.06 110 ASN A CA 1
ATOM 849 C C . ASN A 1 110 ? -10.891 5.838 24.067 1.00 86.06 110 ASN A C 1
ATOM 851 O O . ASN A 1 110 ? -9.824 6.422 24.265 1.00 86.06 110 ASN A O 1
ATOM 855 N N . ALA A 1 111 ? -12.030 6.264 24.617 1.00 83.62 111 ALA A N 1
ATOM 856 C CA . ALA A 1 111 ? -12.115 7.497 25.400 1.00 83.62 111 ALA A CA 1
ATOM 857 C C . ALA A 1 111 ? -11.139 7.521 26.593 1.00 83.62 111 ALA A C 1
ATOM 859 O O . ALA A 1 111 ? -10.554 8.563 26.885 1.00 83.62 111 ALA A O 1
ATOM 860 N N . THR A 1 112 ? -10.915 6.378 27.251 1.00 85.69 112 THR A N 1
ATOM 861 C CA . THR A 1 112 ? -9.976 6.277 28.378 1.00 85.69 112 THR A CA 1
ATOM 862 C C . THR A 1 112 ? -8.523 6.438 27.941 1.00 85.69 112 THR A C 1
ATOM 864 O O . THR A 1 112 ? -7.764 7.147 28.600 1.00 85.69 112 THR A O 1
ATOM 867 N N . THR A 1 113 ? -8.134 5.832 26.817 1.00 87.12 113 THR A N 1
ATOM 868 C CA . THR A 1 113 ? -6.787 5.949 26.253 1.00 87.12 113 THR A CA 1
ATOM 869 C C . THR A 1 113 ? -6.529 7.373 25.791 1.00 87.12 113 THR A C 1
ATOM 871 O O . THR A 1 113 ? -5.479 7.923 26.120 1.00 87.12 113 THR A O 1
ATOM 874 N N . ILE A 1 114 ? -7.495 8.002 25.110 1.00 86.62 114 ILE A N 1
ATOM 875 C CA . ILE A 1 114 ? -7.370 9.397 24.676 1.00 86.62 114 ILE A CA 1
ATOM 876 C C . ILE A 1 114 ? -7.211 10.334 25.874 1.00 86.62 114 ILE A C 1
ATOM 878 O O . ILE A 1 114 ? -6.253 11.100 25.920 1.00 86.62 114 ILE A O 1
ATOM 882 N N . ALA A 1 115 ? -8.088 10.232 26.877 1.00 85.44 115 ALA A N 1
ATOM 883 C CA . ALA A 1 115 ? -8.021 11.089 28.059 1.00 85.44 115 ALA A CA 1
ATOM 884 C C . ALA A 1 115 ? -6.705 10.927 28.840 1.00 85.44 115 ALA A C 1
ATOM 886 O O . ALA A 1 115 ? -6.208 11.894 29.414 1.00 85.44 115 ALA A O 1
ATOM 887 N N . LYS A 1 116 ? -6.132 9.716 28.855 1.00 89.50 116 LYS A N 1
ATOM 888 C CA . LYS A 1 116 ? -4.887 9.415 29.572 1.00 89.50 116 LYS A CA 1
ATOM 889 C C . LYS A 1 116 ? -3.631 9.822 28.799 1.00 89.50 116 LYS A C 1
ATOM 891 O O . LYS A 1 116 ? -2.713 10.365 29.405 1.00 89.50 116 LYS A O 1
ATOM 896 N N . LYS A 1 117 ? -3.552 9.514 27.500 1.00 88.75 117 LYS A N 1
ATOM 897 C CA . LYS A 1 117 ? -2.331 9.684 26.688 1.00 88.75 117 LYS A CA 1
ATOM 898 C C . LYS A 1 117 ? -2.293 10.993 25.903 1.00 88.75 117 LYS A C 1
ATOM 900 O O . LYS A 1 117 ? -1.211 11.518 25.673 1.00 88.75 117 LYS A O 1
ATOM 905 N N . TYR A 1 118 ? -3.452 11.543 25.547 1.00 89.06 118 TYR A N 1
ATOM 906 C CA . TYR A 1 118 ? -3.571 12.767 24.749 1.00 89.06 118 TYR A CA 1
ATOM 907 C C . TYR A 1 118 ? -4.501 13.784 25.428 1.00 89.06 118 TYR A C 1
ATOM 909 O O . TYR A 1 118 ? -5.493 14.216 24.839 1.00 89.06 118 TYR A O 1
ATOM 917 N N . PRO A 1 119 ? -4.206 14.207 26.674 1.00 85.38 119 PRO A N 1
ATOM 918 C CA . PRO A 1 119 ? -5.092 15.098 27.422 1.00 85.38 119 PRO A CA 1
ATOM 919 C C . PRO A 1 119 ? -5.302 16.448 26.724 1.00 85.38 119 PRO A C 1
ATOM 921 O O . PRO A 1 119 ? -6.391 17.006 26.801 1.00 85.38 119 PRO A O 1
ATOM 924 N N . LYS A 1 120 ? -4.300 16.948 25.986 1.00 82.56 120 LYS A N 1
ATOM 925 C CA . LYS A 1 120 ? -4.380 18.206 25.220 1.00 82.56 120 LYS A CA 1
ATOM 926 C C . LYS A 1 120 ? -5.525 18.205 24.197 1.00 82.56 120 LYS A C 1
ATOM 928 O O . LYS A 1 120 ? -6.229 19.195 24.076 1.00 82.56 120 LYS A O 1
ATOM 933 N N . LEU A 1 121 ? -5.788 17.054 23.582 1.00 78.81 121 LEU A N 1
ATOM 934 C CA . LEU A 1 121 ? -6.868 16.846 22.611 1.00 78.81 121 LEU A CA 1
ATOM 935 C C . LEU A 1 121 ? -8.270 16.971 23.234 1.00 78.81 121 LEU A C 1
ATOM 937 O O . LEU A 1 121 ? -9.236 17.284 22.550 1.00 78.81 121 LEU A O 1
ATOM 941 N N . VAL A 1 122 ? -8.388 16.703 24.539 1.00 72.50 122 VAL A N 1
ATOM 942 C CA . VAL A 1 122 ? -9.642 16.819 25.304 1.00 72.50 122 VAL A CA 1
ATOM 943 C C . VAL A 1 122 ? -9.834 18.240 25.850 1.00 72.50 122 VAL A C 1
ATOM 945 O O . VAL A 1 122 ? -10.960 18.650 26.131 1.00 72.50 122 VAL A O 1
ATOM 948 N N . LEU A 1 123 ? -8.736 18.981 26.030 1.00 64.69 123 LEU A N 1
ATOM 949 C CA . LEU A 1 123 ? -8.730 20.332 26.591 1.00 64.69 123 LEU A CA 1
ATOM 950 C C . LEU A 1 123 ? -9.070 21.411 25.556 1.00 64.69 123 LEU A C 1
ATOM 952 O O . LEU A 1 123 ? -9.611 22.447 25.950 1.00 64.69 123 LEU A O 1
ATOM 956 N N . ASP A 1 124 ? -8.816 21.168 24.268 1.00 61.97 124 ASP A N 1
ATOM 957 C CA . ASP A 1 124 ? -9.256 22.061 23.195 1.00 61.97 124 ASP A CA 1
ATOM 958 C C . ASP A 1 124 ? -10.791 22.074 23.123 1.00 61.97 124 ASP A C 1
ATOM 960 O O . ASP A 1 124 ? -11.459 21.099 22.781 1.00 61.97 124 ASP A O 1
ATOM 964 N N . LYS A 1 125 ? -11.369 23.205 23.545 1.00 50.94 125 LYS A N 1
ATOM 965 C CA . LYS A 1 125 ? -12.763 23.377 23.999 1.00 50.94 125 LYS A CA 1
ATOM 966 C C . LYS A 1 125 ? -13.854 23.248 22.923 1.00 50.94 125 LYS A C 1
ATOM 968 O O . LYS A 1 125 ? -14.993 23.641 23.174 1.00 50.94 125 LYS A O 1
ATOM 973 N N . ASN A 1 126 ? -13.580 22.646 21.771 1.00 56.97 126 ASN A N 1
ATOM 974 C CA . ASN A 1 126 ? -14.580 22.414 20.732 1.00 56.97 126 ASN A CA 1
ATOM 975 C C . ASN A 1 126 ? -15.064 20.962 20.766 1.00 56.97 126 ASN A C 1
ATOM 977 O O . ASN A 1 126 ? -14.615 20.112 20.000 1.00 56.97 126 ASN A O 1
ATOM 981 N N . LYS A 1 127 ? -16.052 20.676 21.629 1.00 56.06 127 LYS A N 1
ATOM 982 C CA . LYS A 1 127 ? -16.696 19.347 21.737 1.00 56.06 127 LYS A CA 1
ATOM 983 C C . LYS A 1 127 ? -17.172 18.785 20.388 1.00 56.06 127 LYS A C 1
ATOM 985 O O . LYS A 1 127 ? -17.191 17.572 20.217 1.00 56.06 127 LYS A O 1
ATOM 990 N N . HIS A 1 128 ? -17.532 19.658 19.445 1.00 58.09 128 HIS A N 1
ATOM 991 C CA . HIS A 1 128 ? -17.972 19.286 18.097 1.00 58.09 128 HIS A CA 1
ATOM 992 C C . HIS A 1 128 ? -16.824 18.870 17.161 1.00 58.09 128 HIS A C 1
ATOM 994 O O . HIS A 1 128 ? -17.063 18.145 16.205 1.00 58.09 128 HIS A O 1
ATOM 1000 N N . GLN A 1 129 ? -15.582 19.278 17.444 1.00 65.19 129 GLN A N 1
ATOM 1001 C CA . GLN A 1 129 ? -14.405 18.970 16.621 1.00 65.19 129 GLN A CA 1
ATOM 1002 C C . GLN A 1 129 ? -13.608 17.770 17.140 1.00 65.19 129 GLN A C 1
ATOM 1004 O O . GLN A 1 129 ? -12.804 17.218 16.399 1.00 65.19 129 GLN A O 1
ATOM 1009 N N . PHE A 1 130 ? -13.853 17.308 18.373 1.00 71.94 130 PHE A N 1
ATOM 1010 C CA . PHE A 1 130 ? -13.103 16.200 18.978 1.00 71.94 130 PHE A CA 1
ATOM 1011 C C . PHE A 1 130 ? -13.065 14.935 18.103 1.00 71.94 130 PHE A C 1
ATOM 1013 O O . PHE A 1 130 ? -12.031 14.278 18.014 1.00 71.94 130 PHE A O 1
ATOM 1020 N N . GLY A 1 131 ? -14.174 14.599 17.432 1.00 73.25 131 GLY A N 1
ATOM 1021 C CA . GLY A 1 131 ? -14.220 13.466 16.503 1.00 73.25 131 GLY A CA 1
ATOM 1022 C C . GLY A 1 131 ? -13.285 13.644 15.302 1.00 73.25 131 GLY A C 1
ATOM 1023 O O . GLY A 1 131 ? -12.540 12.722 14.978 1.00 73.25 131 GLY A O 1
ATOM 1024 N N . ALA A 1 132 ? -13.283 14.833 14.695 1.00 77.56 132 ALA A N 1
ATOM 1025 C CA . ALA A 1 132 ? -12.418 15.173 13.566 1.00 77.56 132 ALA A CA 1
ATOM 1026 C C . ALA A 1 132 ? -10.939 15.204 13.980 1.00 77.56 132 ALA A C 1
ATOM 1028 O O . ALA A 1 132 ? -10.130 14.498 13.387 1.00 77.56 132 ALA A O 1
ATOM 1029 N N . LEU A 1 133 ? -10.613 15.895 15.077 1.00 77.81 133 LEU A N 1
ATOM 1030 C CA . LEU A 1 133 ? -9.251 15.968 15.618 1.00 77.81 133 LEU A CA 1
ATOM 1031 C C . LEU A 1 133 ? -8.708 14.580 15.986 1.00 77.81 133 LEU A C 1
ATOM 1033 O O . LEU A 1 133 ? -7.537 14.277 15.769 1.00 77.81 133 LEU A O 1
ATOM 1037 N N . ARG A 1 134 ? -9.555 13.690 16.520 1.00 84.06 134 ARG A N 1
ATOM 1038 C CA . ARG A 1 134 ? -9.161 12.301 16.782 1.00 84.06 134 ARG A CA 1
ATOM 1039 C C . ARG A 1 134 ? -8.844 11.558 15.484 1.00 84.06 134 ARG A C 1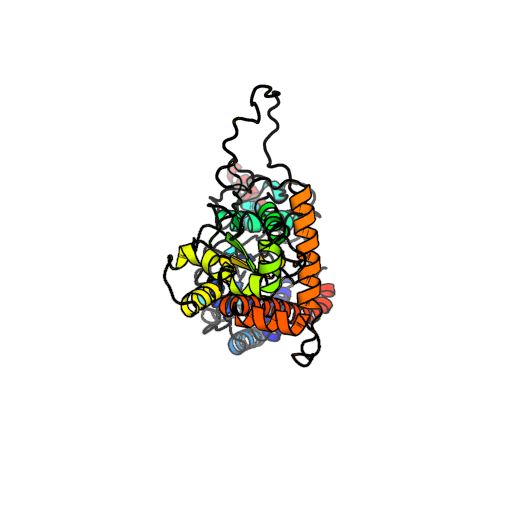
ATOM 1041 O O . ARG A 1 134 ? -7.877 10.807 15.459 1.00 84.06 134 ARG A O 1
ATOM 1048 N N . ASN A 1 135 ? -9.648 11.731 14.438 1.00 87.31 135 ASN A N 1
ATOM 1049 C CA . ASN A 1 135 ? -9.415 11.064 13.158 1.00 87.31 135 ASN A CA 1
ATOM 1050 C C . ASN A 1 135 ? -8.135 11.583 12.481 1.00 87.31 135 ASN A C 1
ATOM 1052 O O . ASN A 1 135 ? -7.358 10.775 11.982 1.00 87.31 135 ASN A O 1
ATOM 1056 N N . GLU A 1 136 ? -7.868 12.890 12.543 1.00 87.56 136 GLU A N 1
ATOM 1057 C CA . GLU A 1 136 ? -6.604 13.486 12.083 1.00 87.56 136 GLU A CA 1
ATOM 1058 C C . GLU A 1 136 ? -5.401 12.922 12.850 1.00 87.56 136 GLU A C 1
ATOM 1060 O O . GLU A 1 136 ? -4.422 12.498 12.238 1.00 87.56 136 GLU A O 1
ATOM 1065 N N . LEU A 1 137 ? -5.497 12.820 14.184 1.00 88.94 137 LEU A N 1
ATOM 1066 C CA . LEU A 1 137 ? -4.459 12.192 15.007 1.00 88.94 137 LEU A CA 1
ATOM 1067 C C . LEU A 1 137 ? -4.219 10.731 14.603 1.00 88.94 137 LEU A C 1
ATOM 1069 O O . LEU A 1 137 ? -3.074 10.309 14.460 1.00 88.94 137 LEU A O 1
ATOM 1073 N N . ILE A 1 138 ? -5.291 9.950 14.439 1.00 91.12 138 ILE A N 1
ATOM 1074 C CA . ILE A 1 138 ? -5.203 8.539 14.045 1.00 91.12 138 ILE A CA 1
ATOM 1075 C C . ILE A 1 138 ? -4.512 8.417 12.685 1.00 91.12 138 ILE A C 1
ATOM 1077 O O . ILE A 1 138 ? -3.609 7.594 12.551 1.00 91.12 138 ILE A O 1
ATOM 1081 N N . ASN A 1 139 ? -4.886 9.248 11.709 1.00 91.25 139 ASN A N 1
ATOM 1082 C CA . ASN A 1 139 ? -4.272 9.246 10.384 1.00 91.25 139 ASN A CA 1
ATOM 1083 C C . ASN A 1 139 ? -2.774 9.575 10.449 1.00 91.25 139 ASN A C 1
ATOM 1085 O O . ASN A 1 139 ? -1.955 8.865 9.869 1.00 91.25 139 ASN A O 1
ATOM 1089 N N . ALA A 1 140 ? -2.402 10.595 11.228 1.00 90.19 140 ALA A N 1
ATOM 1090 C CA . ALA A 1 140 ? -1.003 10.956 11.427 1.00 90.19 140 ALA A CA 1
ATOM 1091 C C . ALA A 1 140 ? -0.194 9.834 12.098 1.00 90.19 140 ALA A C 1
ATOM 1093 O O . ALA A 1 140 ? 0.930 9.533 11.695 1.00 90.19 140 ALA A O 1
ATOM 1094 N N . HIS A 1 141 ? -0.778 9.170 13.096 1.00 92.44 141 HIS A N 1
ATOM 1095 C CA . HIS A 1 141 ? -0.172 8.021 13.760 1.00 92.44 141 HIS A CA 1
ATOM 1096 C C . HIS A 1 141 ? -0.037 6.799 12.842 1.00 92.44 141 HIS A C 1
ATOM 1098 O O . HIS A 1 141 ? 0.955 6.081 12.967 1.00 92.44 141 HIS A O 1
ATOM 1104 N N . LEU A 1 142 ? -0.983 6.555 11.927 1.00 91.94 142 LEU A N 1
ATOM 1105 C CA . LEU A 1 142 ? -0.896 5.474 10.938 1.00 91.94 142 LEU A CA 1
ATOM 1106 C C . LEU A 1 142 ? 0.299 5.691 10.010 1.00 91.94 142 LEU A C 1
ATOM 1108 O O . LEU A 1 142 ? 1.166 4.821 9.922 1.00 91.94 142 LEU A O 1
ATOM 1112 N N . GLN A 1 143 ? 0.392 6.877 9.403 1.00 90.75 143 GLN A N 1
ATOM 1113 C CA . GLN A 1 143 ? 1.503 7.207 8.516 1.00 90.75 143 GLN A CA 1
ATOM 1114 C C . GLN A 1 143 ? 2.842 7.189 9.260 1.00 90.75 143 GLN A C 1
ATOM 1116 O O . GLN A 1 143 ? 3.799 6.592 8.778 1.00 90.75 143 GLN A O 1
ATOM 1121 N N . SER A 1 144 ? 2.920 7.769 10.463 1.00 89.75 144 SER A N 1
ATOM 1122 C CA . SER A 1 144 ? 4.155 7.734 11.255 1.00 89.75 144 SER A CA 1
ATOM 1123 C C . SER A 1 144 ? 4.547 6.300 11.629 1.00 89.75 144 SER A C 1
ATOM 1125 O O . SER A 1 144 ? 5.717 5.944 11.523 1.00 89.75 144 SER A O 1
ATOM 1127 N N . SER A 1 145 ? 3.598 5.435 11.999 1.00 91.19 145 SER A N 1
ATOM 1128 C CA . SER A 1 145 ? 3.888 4.017 12.283 1.00 91.19 145 SER A CA 1
ATOM 1129 C C . SER A 1 145 ? 4.419 3.288 11.049 1.00 91.19 145 SER A C 1
ATOM 1131 O O . SER A 1 145 ? 5.363 2.502 11.154 1.00 91.19 145 SER A O 1
ATOM 1133 N N . TRP A 1 146 ? 3.851 3.581 9.876 1.00 91.25 146 TRP A N 1
ATOM 1134 C CA . TRP A 1 146 ? 4.343 3.074 8.599 1.00 91.25 146 TRP A CA 1
ATOM 1135 C C . TRP A 1 146 ? 5.774 3.559 8.331 1.00 91.25 146 TRP A C 1
ATOM 1137 O O . TRP A 1 146 ? 6.658 2.736 8.135 1.00 91.25 146 TRP A O 1
ATOM 1147 N N . GLN A 1 147 ? 6.057 4.859 8.457 1.00 90.44 147 GLN A N 1
ATOM 1148 C CA . GLN A 1 147 ? 7.408 5.413 8.273 1.00 90.44 147 GLN A CA 1
ATOM 1149 C C . GLN A 1 147 ? 8.434 4.794 9.237 1.00 90.44 147 GLN A C 1
ATOM 1151 O O . GLN A 1 147 ? 9.530 4.428 8.824 1.00 90.44 147 GLN A O 1
ATOM 1156 N N . ASN A 1 148 ? 8.069 4.607 10.511 1.00 89.00 148 ASN A N 1
ATOM 1157 C CA . ASN A 1 148 ? 8.928 3.958 11.510 1.00 89.00 148 ASN A CA 1
ATOM 1158 C C . ASN A 1 148 ? 9.247 2.496 11.156 1.00 89.00 148 ASN A C 1
ATOM 1160 O O . ASN A 1 148 ? 10.289 1.983 11.560 1.00 89.00 148 ASN A O 1
ATOM 1164 N N . SER A 1 149 ? 8.371 1.830 10.400 1.00 89.38 149 SER A N 1
ATOM 1165 C CA . SER A 1 149 ? 8.590 0.458 9.933 1.00 89.38 149 SER A CA 1
ATOM 1166 C C . SER A 1 149 ? 9.660 0.376 8.838 1.00 89.38 149 SER A C 1
ATOM 1168 O O . SER A 1 149 ? 10.285 -0.669 8.676 1.00 89.38 149 SER A O 1
ATOM 1170 N N . TYR A 1 150 ? 9.923 1.484 8.135 1.00 91.06 150 TYR A N 1
ATOM 1171 C CA . TYR A 1 150 ? 10.911 1.568 7.058 1.00 91.06 150 TYR A CA 1
ATOM 1172 C C . TYR A 1 150 ? 11.982 2.616 7.349 1.00 91.06 150 TYR A C 1
ATOM 1174 O O . TYR A 1 150 ? 12.285 3.455 6.512 1.00 91.06 150 TYR A O 1
ATOM 1182 N N . ALA A 1 151 ? 12.583 2.569 8.537 1.00 87.50 151 ALA A N 1
ATOM 1183 C CA . ALA A 1 151 ? 13.526 3.586 9.008 1.00 87.50 151 ALA A CA 1
ATOM 1184 C C . ALA A 1 151 ? 14.724 3.883 8.071 1.00 87.50 151 ALA A C 1
ATOM 1186 O O . ALA A 1 151 ? 15.361 4.922 8.231 1.00 87.50 151 ALA A O 1
ATOM 1187 N N . LEU A 1 152 ? 15.057 3.002 7.116 1.00 88.75 152 LEU A N 1
ATOM 1188 C CA . LEU A 1 152 ? 16.149 3.220 6.158 1.00 88.75 152 LEU A CA 1
ATOM 1189 C C . LEU A 1 152 ? 15.735 3.994 4.896 1.00 88.75 152 LEU A C 1
ATOM 1191 O O . LEU A 1 152 ? 16.624 4.447 4.165 1.00 88.75 152 LEU A O 1
ATOM 1195 N N . GLY A 1 153 ? 14.435 4.169 4.642 1.00 91.56 153 GLY A N 1
ATOM 1196 C CA . GLY A 1 153 ? 13.939 4.982 3.534 1.00 91.56 153 GLY A CA 1
ATOM 1197 C C . GLY A 1 153 ? 12.916 4.306 2.625 1.00 91.56 153 GLY A C 1
ATOM 1198 O O . GLY A 1 153 ? 12.370 3.238 2.916 1.00 91.56 153 GLY A O 1
ATOM 1199 N N . ILE A 1 154 ? 12.683 4.965 1.490 1.00 95.12 154 ILE A N 1
ATOM 1200 C CA . ILE A 1 154 ? 11.866 4.467 0.383 1.00 95.12 154 ILE A CA 1
ATOM 1201 C C . ILE A 1 154 ? 12.746 4.381 -0.862 1.00 95.12 154 ILE A C 1
ATOM 1203 O O . ILE A 1 154 ? 13.356 5.370 -1.270 1.00 95.12 154 ILE A O 1
ATOM 1207 N N . ASP A 1 155 ? 12.766 3.221 -1.501 1.00 95.62 155 ASP A N 1
ATOM 1208 C CA . ASP A 1 155 ? 13.489 3.006 -2.749 1.00 95.62 155 ASP A CA 1
ATOM 1209 C C . ASP A 1 155 ? 12.528 3.065 -3.934 1.00 95.62 155 ASP A C 1
ATOM 1211 O O . ASP A 1 155 ? 11.541 2.337 -3.986 1.00 95.62 155 ASP A O 1
ATOM 1215 N N . VAL A 1 156 ? 12.837 3.895 -4.926 1.00 96.12 156 VAL A N 1
ATOM 1216 C CA . VAL A 1 156 ? 12.138 3.927 -6.213 1.00 96.12 156 VAL A CA 1
ATOM 1217 C C . VAL A 1 156 ? 13.038 3.300 -7.269 1.00 96.12 156 VAL A C 1
ATOM 1219 O O . VAL A 1 156 ? 14.017 3.902 -7.709 1.00 96.12 156 VAL A O 1
ATOM 1222 N N . VAL A 1 157 ? 12.733 2.066 -7.669 1.00 94.38 157 VAL A N 1
ATOM 1223 C CA . VAL A 1 157 ? 13.622 1.282 -8.538 1.00 94.38 157 VAL A CA 1
ATOM 1224 C C . VAL A 1 157 ? 13.722 1.936 -9.916 1.00 94.38 157 VAL A C 1
ATOM 1226 O O . VAL A 1 157 ? 12.743 1.992 -10.663 1.00 94.38 157 VAL A O 1
ATOM 1229 N N . LYS A 1 158 ? 14.929 2.391 -10.270 1.00 92.19 158 LYS A N 1
ATOM 1230 C CA . LYS A 1 158 ? 15.271 3.002 -11.561 1.00 92.19 158 LYS A CA 1
ATOM 1231 C C . LYS A 1 158 ? 16.454 2.258 -12.200 1.00 92.19 158 LYS A C 1
ATOM 1233 O O . LYS A 1 158 ? 17.600 2.696 -12.072 1.00 92.19 158 LYS A O 1
ATOM 1238 N N . PRO A 1 159 ? 16.203 1.140 -12.907 1.00 90.12 159 PRO A N 1
ATOM 1239 C CA . PRO A 1 159 ? 17.260 0.282 -13.451 1.00 90.12 159 PRO A CA 1
ATOM 1240 C C . PRO A 1 159 ? 18.209 0.989 -14.421 1.00 90.12 159 PRO A C 1
ATOM 1242 O O . PRO A 1 159 ? 19.426 0.815 -14.350 1.00 90.12 159 PRO A O 1
ATOM 1245 N N . PHE A 1 160 ? 17.658 1.853 -15.276 1.00 87.31 160 PHE A N 1
ATOM 1246 C CA . PHE A 1 160 ? 18.412 2.626 -16.259 1.00 87.31 160 PHE A CA 1
ATOM 1247 C C . PHE A 1 160 ? 18.327 4.114 -15.900 1.00 87.31 160 PHE A C 1
ATOM 1249 O O . PHE A 1 160 ? 17.363 4.783 -16.267 1.00 87.31 160 PHE A O 1
ATOM 1256 N N . PRO A 1 161 ? 19.299 4.656 -15.143 1.00 82.31 161 PRO A N 1
ATOM 1257 C CA . PRO A 1 161 ? 19.163 5.980 -14.549 1.00 82.31 161 PRO A CA 1
ATOM 1258 C C . PRO A 1 161 ? 19.171 7.137 -15.547 1.00 82.31 161 PRO A C 1
ATOM 1260 O O . PRO A 1 161 ? 18.759 8.227 -15.158 1.00 82.31 161 PRO A O 1
ATOM 1263 N N . GLU A 1 162 ? 19.629 6.898 -16.775 1.00 81.31 162 GLU A N 1
ATOM 1264 C CA . GLU A 1 162 ? 19.800 7.905 -17.827 1.00 81.31 162 GLU A CA 1
ATOM 1265 C C . GLU A 1 162 ? 18.515 8.156 -18.634 1.00 81.31 162 GLU A C 1
ATOM 1267 O O . GLU A 1 162 ? 18.314 9.271 -19.097 1.00 81.31 162 GLU A O 1
ATOM 1272 N N . HIS A 1 163 ? 17.624 7.161 -18.764 1.00 80.00 163 HIS A N 1
ATOM 1273 C CA . HIS A 1 163 ? 16.492 7.205 -19.710 1.00 80.00 163 HIS A CA 1
ATOM 1274 C C . HIS A 1 163 ? 15.160 6.686 -19.131 1.00 80.00 163 HIS A C 1
ATOM 1276 O O . HIS A 1 163 ? 14.310 6.191 -19.864 1.00 80.00 163 HIS A O 1
ATOM 1282 N N . MET A 1 164 ? 14.995 6.706 -17.805 1.00 85.44 164 MET A N 1
ATOM 1283 C CA . MET A 1 164 ? 13.765 6.240 -17.135 1.00 85.44 164 MET A CA 1
ATOM 1284 C C . MET A 1 164 ? 13.254 7.206 -16.063 1.00 85.44 164 MET A C 1
ATOM 1286 O O . MET A 1 164 ? 12.467 6.822 -15.195 1.00 85.44 164 MET A O 1
ATOM 1290 N N . THR A 1 165 ? 13.711 8.455 -16.083 1.00 88.12 165 THR A N 1
ATOM 1291 C CA . THR A 1 165 ? 13.310 9.467 -15.105 1.00 88.12 165 THR A CA 1
ATOM 1292 C C . THR A 1 165 ? 11.837 9.849 -15.279 1.00 88.12 165 THR A C 1
ATOM 1294 O O . THR A 1 165 ? 11.111 9.942 -14.289 1.00 88.12 165 THR A O 1
ATOM 1297 N N . ALA A 1 166 ? 11.356 9.995 -16.517 1.00 88.75 166 ALA A N 1
ATOM 1298 C CA . ALA A 1 166 ? 9.946 10.268 -16.803 1.00 88.75 166 ALA A CA 1
ATOM 1299 C C . ALA A 1 166 ? 9.050 9.081 -16.419 1.00 88.75 166 ALA A C 1
ATOM 1301 O O . ALA A 1 166 ? 7.960 9.276 -15.878 1.00 88.75 166 ALA A O 1
ATOM 1302 N N . MET A 1 167 ? 9.534 7.854 -16.635 1.00 89.81 167 MET A N 1
ATOM 1303 C CA . MET A 1 167 ? 8.809 6.623 -16.309 1.00 89.81 167 MET A CA 1
ATOM 1304 C C . MET A 1 167 ? 8.542 6.479 -14.805 1.00 89.81 167 MET A C 1
ATOM 1306 O O . MET A 1 167 ? 7.432 6.125 -14.408 1.00 89.81 167 MET A O 1
ATOM 1310 N N . VAL A 1 168 ? 9.542 6.760 -13.961 1.00 91.94 168 VAL A N 1
ATOM 1311 C CA . VAL A 1 168 ? 9.413 6.610 -12.499 1.00 91.94 168 VAL A CA 1
ATOM 1312 C C . VAL A 1 168 ? 8.865 7.854 -11.800 1.00 91.94 168 VAL A C 1
ATOM 1314 O O . VAL A 1 168 ? 8.591 7.794 -10.608 1.00 91.94 168 VAL A O 1
ATOM 1317 N N . ARG A 1 169 ? 8.639 8.963 -12.519 1.00 90.56 169 ARG A N 1
ATOM 1318 C CA . ARG A 1 169 ? 8.236 10.263 -11.953 1.00 90.56 169 ARG A CA 1
ATOM 1319 C C . ARG A 1 169 ? 7.080 10.172 -10.955 1.00 90.56 169 ARG A C 1
ATOM 1321 O O . ARG A 1 169 ? 7.167 10.721 -9.864 1.00 90.56 169 ARG A O 1
ATOM 1328 N N . ASN A 1 170 ? 6.001 9.479 -11.318 1.00 91.56 170 ASN A N 1
ATOM 1329 C CA . ASN A 1 170 ? 4.823 9.376 -10.451 1.00 91.56 170 ASN A CA 1
ATOM 1330 C C . ASN A 1 170 ? 5.097 8.502 -9.213 1.00 91.56 170 ASN A C 1
ATOM 1332 O O . ASN A 1 170 ? 4.590 8.790 -8.134 1.00 91.56 170 ASN A O 1
ATOM 1336 N N . ALA A 1 171 ? 5.938 7.471 -9.350 1.00 93.81 171 ALA A N 1
ATOM 1337 C CA . ALA A 1 171 ? 6.393 6.661 -8.223 1.00 93.81 171 ALA A CA 1
ATOM 1338 C C . ALA A 1 171 ? 7.310 7.458 -7.279 1.00 93.81 171 ALA A C 1
ATOM 1340 O O . ALA A 1 171 ? 7.200 7.316 -6.065 1.00 93.81 171 ALA A O 1
ATOM 1341 N N . THR A 1 172 ? 8.163 8.333 -7.821 1.00 92.62 172 THR A N 1
ATOM 1342 C CA . THR A 1 172 ? 8.981 9.268 -7.036 1.00 92.62 172 THR A CA 1
ATOM 1343 C C . THR A 1 172 ? 8.116 10.272 -6.282 1.00 92.62 172 THR A C 1
ATOM 1345 O O . THR A 1 172 ? 8.285 10.408 -5.076 1.00 92.62 172 THR A O 1
ATOM 1348 N N . ALA A 1 173 ? 7.124 10.880 -6.937 1.00 91.44 173 ALA A N 1
ATOM 1349 C CA . ALA A 1 173 ? 6.188 11.792 -6.276 1.00 91.44 173 ALA A CA 1
ATOM 1350 C C . ALA A 1 173 ? 5.402 11.103 -5.143 1.00 91.44 173 ALA A C 1
ATOM 1352 O O . ALA A 1 173 ? 5.202 11.683 -4.078 1.00 91.44 173 ALA A O 1
ATOM 1353 N N . LEU A 1 174 ? 4.995 9.842 -5.339 1.00 93.00 174 LEU A N 1
ATOM 1354 C CA . LEU A 1 174 ? 4.381 9.035 -4.283 1.00 93.00 174 LEU A CA 1
ATOM 1355 C C . LEU A 1 174 ? 5.347 8.802 -3.111 1.00 93.00 174 LEU A C 1
ATOM 1357 O O . LEU A 1 174 ? 4.948 8.951 -1.959 1.00 93.00 174 LEU A O 1
ATOM 1361 N N . ALA A 1 175 ? 6.601 8.436 -3.387 1.00 93.38 175 ALA A N 1
ATOM 1362 C CA . ALA A 1 175 ? 7.611 8.219 -2.353 1.00 93.38 175 ALA A CA 1
ATOM 1363 C C . ALA A 1 175 ? 7.855 9.488 -1.523 1.00 93.38 175 ALA A C 1
ATOM 1365 O O . ALA A 1 175 ? 7.886 9.426 -0.297 1.00 93.38 175 ALA A O 1
ATOM 1366 N N . GLU A 1 176 ? 7.967 10.642 -2.180 1.00 91.00 176 GLU A N 1
ATOM 1367 C CA . GLU A 1 176 ? 8.122 11.945 -1.529 1.00 91.00 176 GLU A CA 1
ATOM 1368 C C . GLU A 1 176 ? 6.899 12.298 -0.669 1.00 91.00 176 GLU A C 1
ATOM 1370 O O . GLU A 1 176 ? 7.046 12.715 0.481 1.00 91.00 176 GLU A O 1
ATOM 1375 N N . ALA A 1 177 ? 5.684 12.053 -1.169 1.00 89.94 177 ALA A N 1
ATOM 1376 C CA . ALA A 1 177 ? 4.458 12.262 -0.402 1.00 89.94 177 ALA A CA 1
ATOM 1377 C C . ALA A 1 177 ? 4.380 11.350 0.838 1.00 89.94 177 ALA A C 1
ATOM 1379 O O . ALA A 1 177 ? 4.013 11.808 1.921 1.00 89.94 177 ALA A O 1
ATOM 1380 N N . LEU A 1 178 ? 4.780 10.081 0.720 1.00 91.25 178 LEU A N 1
ATOM 1381 C CA . LEU A 1 178 ? 4.838 9.134 1.842 1.00 91.25 178 LEU A CA 1
ATOM 1382 C C . LEU A 1 178 ? 5.915 9.502 2.872 1.00 91.25 178 LEU A C 1
ATOM 1384 O O . LEU A 1 178 ? 5.715 9.286 4.070 1.00 91.25 178 LEU A O 1
ATOM 1388 N N . ALA A 1 179 ? 7.039 10.059 2.417 1.00 89.62 179 ALA A N 1
ATOM 1389 C CA . ALA A 1 179 ? 8.115 10.561 3.267 1.00 89.62 179 ALA A CA 1
ATOM 1390 C C . ALA A 1 179 ? 7.747 11.871 3.988 1.00 89.62 179 ALA A C 1
ATOM 1392 O O . ALA A 1 179 ? 8.287 12.149 5.059 1.00 89.62 179 ALA A O 1
ATOM 1393 N N . SER A 1 180 ? 6.821 12.656 3.429 1.00 86.62 180 SER A N 1
ATOM 1394 C CA . SER A 1 180 ? 6.349 13.906 4.031 1.00 86.62 180 SER A CA 1
ATOM 1395 C C . SER A 1 180 ? 5.532 13.675 5.307 1.00 86.62 180 SER A C 1
ATOM 1397 O O . SER A 1 180 ? 4.999 12.588 5.543 1.00 86.62 180 SER A O 1
ATOM 1399 N N . CYS A 1 181 ? 5.420 14.707 6.146 1.00 84.75 181 CYS A N 1
ATOM 1400 C CA . CYS A 1 181 ? 4.644 14.611 7.376 1.00 84.75 181 CYS A CA 1
ATOM 1401 C C . CYS A 1 181 ? 3.178 15.007 7.192 1.00 84.75 181 CYS A C 1
ATOM 1403 O O . CYS A 1 181 ? 2.897 16.073 6.641 1.00 84.75 181 CYS A O 1
ATOM 1405 N N . PRO A 1 182 ? 2.231 14.197 7.703 1.00 83.19 182 PRO A N 1
ATOM 1406 C CA . PRO A 1 182 ? 0.825 14.555 7.684 1.00 83.19 182 PRO A CA 1
ATOM 1407 C C . PRO A 1 182 ? 0.528 15.673 8.690 1.00 83.19 182 PRO A C 1
ATOM 1409 O O . PRO A 1 182 ? 1.201 15.783 9.723 1.00 83.19 182 PRO A O 1
ATOM 1412 N N . PRO A 1 183 ? -0.532 16.464 8.454 1.00 81.50 183 PRO A N 1
ATOM 1413 C CA . PRO A 1 183 ? -1.043 17.376 9.465 1.00 81.50 183 PRO A CA 1
ATOM 1414 C C . PRO A 1 183 ? -1.482 16.589 10.706 1.00 81.50 183 PRO A C 1
ATOM 1416 O O . PRO A 1 183 ? -2.121 15.541 10.605 1.00 81.50 183 PRO A O 1
ATOM 1419 N N . THR A 1 184 ? -1.148 17.101 11.889 1.00 85.50 184 THR A N 1
ATOM 1420 C CA . THR A 1 184 ? -1.541 16.497 13.166 1.00 85.50 184 THR A CA 1
ATOM 1421 C C . THR A 1 184 ? -1.928 17.573 14.178 1.00 85.50 184 THR A C 1
ATOM 1423 O O . THR A 1 184 ? -1.225 18.580 14.292 1.00 85.50 184 THR A O 1
ATOM 1426 N N . PRO A 1 185 ? -3.000 17.368 14.966 1.00 84.25 185 PRO A N 1
ATOM 1427 C CA . PRO A 1 185 ? -3.352 18.278 16.053 1.00 84.25 185 PRO A CA 1
ATOM 1428 C C . PRO A 1 185 ? -2.347 18.226 17.213 1.00 84.25 185 PRO A C 1
ATOM 1430 O O . PRO A 1 185 ? -2.310 19.132 18.042 1.00 84.25 185 PRO A O 1
ATOM 1433 N N . LEU A 1 186 ? -1.531 17.168 17.300 1.00 84.25 186 LEU A N 1
ATOM 1434 C CA . LEU A 1 186 ? -0.503 17.005 18.325 1.00 84.25 186 LEU A CA 1
ATOM 1435 C C . LEU A 1 186 ? 0.830 16.623 17.681 1.00 84.25 186 LEU A C 1
ATOM 1437 O O . LEU A 1 186 ? 1.145 15.440 17.514 1.00 84.25 186 LEU A O 1
ATOM 1441 N N . ALA A 1 187 ? 1.638 17.634 17.370 1.00 81.62 187 ALA A N 1
ATOM 1442 C CA . ALA A 1 187 ? 3.013 17.436 16.928 1.00 81.62 187 ALA A CA 1
ATOM 1443 C C . ALA A 1 187 ? 3.816 16.638 17.973 1.00 81.62 187 ALA A C 1
ATOM 1445 O O . ALA A 1 187 ? 3.681 16.859 19.181 1.00 81.62 187 ALA A O 1
ATOM 1446 N N . GLY A 1 188 ? 4.642 15.696 17.514 1.00 80.56 188 GLY A N 1
ATOM 1447 C CA . GLY A 1 188 ? 5.495 14.896 18.399 1.00 80.56 188 GLY A CA 1
ATOM 1448 C C . GLY A 1 188 ? 4.777 13.789 19.183 1.00 80.56 188 GLY A C 1
ATOM 1449 O O . GLY A 1 188 ? 5.369 13.224 20.100 1.00 80.56 188 GLY A O 1
ATOM 1450 N N . SER A 1 189 ? 3.508 13.497 18.883 1.00 88.31 189 SER A N 1
ATOM 1451 C CA . SER A 1 189 ? 2.768 12.422 19.551 1.00 88.31 189 SER A CA 1
ATOM 1452 C C . SER A 1 189 ? 2.987 11.058 18.888 1.00 88.31 189 SER A C 1
ATOM 1454 O O . SER A 1 189 ? 3.271 10.965 17.696 1.00 88.31 189 SER A O 1
ATOM 1456 N N . CYS A 1 190 ? 2.885 10.003 19.699 1.00 90.81 190 CYS A N 1
ATOM 1457 C CA . CYS A 1 190 ? 3.048 8.617 19.273 1.00 90.81 190 CYS A CA 1
ATOM 1458 C C . CYS A 1 190 ? 1.769 7.803 19.486 1.00 90.81 190 CYS A C 1
ATOM 1460 O O . CYS A 1 190 ? 1.022 8.105 20.426 1.00 90.81 190 CYS A O 1
ATOM 1462 N N . PRO A 1 191 ? 1.549 6.725 18.708 1.00 92.56 191 PRO A N 1
ATOM 1463 C CA . PRO A 1 191 ? 0.438 5.796 18.896 1.00 92.56 191 PRO A CA 1
ATOM 1464 C C . PRO A 1 191 ? 0.361 5.188 20.311 1.00 92.56 191 PRO A C 1
ATOM 1466 O O . PRO A 1 191 ? 1.386 5.003 20.974 1.00 92.56 191 PRO A O 1
ATOM 1469 N N . PRO A 1 192 ? -0.833 4.785 20.793 1.00 91.38 192 PRO A N 1
ATOM 1470 C CA . PRO A 1 192 ? -0.992 4.180 22.111 1.00 91.38 192 PRO A CA 1
ATOM 1471 C C . PRO A 1 192 ? -0.213 2.881 22.308 1.00 91.38 192 PRO A C 1
ATOM 1473 O O . PRO A 1 192 ? 0.193 2.601 23.434 1.00 91.38 192 PRO A O 1
ATOM 1476 N N . ASN A 1 193 ? -0.036 2.083 21.264 1.00 90.50 193 ASN A N 1
ATOM 1477 C CA . ASN A 1 193 ? 0.684 0.813 21.317 1.00 90.50 193 ASN A CA 1
ATOM 1478 C C . ASN A 1 193 ? 2.202 0.981 21.126 1.00 90.50 193 ASN A C 1
ATOM 1480 O O . ASN A 1 193 ? 2.964 0.136 21.583 1.00 90.50 193 ASN A O 1
ATOM 1484 N N . LEU A 1 194 ? 2.648 2.101 20.543 1.00 88.25 194 LEU A N 1
ATOM 1485 C CA . LEU A 1 194 ? 4.053 2.399 20.251 1.00 88.25 194 LEU A CA 1
ATOM 1486 C C . LEU A 1 194 ? 4.511 3.687 20.957 1.00 88.25 194 LEU A C 1
ATOM 1488 O O . LEU A 1 194 ? 4.730 4.705 20.308 1.00 88.25 194 LEU A O 1
ATOM 1492 N N . PRO A 1 195 ? 4.697 3.686 22.292 1.00 85.31 195 PRO A N 1
ATOM 1493 C CA . PRO A 1 195 ? 5.036 4.899 23.043 1.00 85.31 195 PRO A CA 1
ATOM 1494 C C . PRO A 1 195 ? 6.440 5.455 22.752 1.00 85.31 195 PRO A C 1
ATOM 1496 O O . PRO A 1 195 ? 6.721 6.590 23.120 1.00 85.31 195 PRO A O 1
ATOM 1499 N N . LYS A 1 196 ? 7.324 4.661 22.133 1.00 85.38 196 LYS A N 1
ATOM 1500 C CA . LYS A 1 196 ? 8.698 5.033 21.756 1.00 85.38 196 LYS A CA 1
ATOM 1501 C C . LYS A 1 196 ? 8.845 5.146 20.231 1.00 85.38 196 LYS A C 1
ATOM 1503 O O . LYS A 1 196 ? 9.773 4.580 19.665 1.00 85.38 196 LYS A O 1
ATOM 1508 N N . CYS A 1 197 ? 7.889 5.784 19.563 1.00 86.25 197 CYS A N 1
ATOM 1509 C CA . CYS A 1 197 ? 7.973 6.018 18.122 1.00 86.25 197 CYS A CA 1
ATOM 1510 C C . CYS A 1 197 ? 8.908 7.199 17.802 1.00 86.25 197 CYS A C 1
ATOM 1512 O O . CYS A 1 197 ? 9.117 8.069 18.650 1.00 86.25 197 CYS A O 1
ATOM 1514 N N . GLY A 1 198 ? 9.443 7.249 16.581 1.00 84.31 198 GLY A N 1
ATOM 1515 C CA . GLY A 1 198 ? 9.999 8.467 15.997 1.00 84.31 198 GLY A CA 1
ATOM 1516 C C . GLY A 1 198 ? 8.861 9.298 15.400 1.00 84.31 198 GLY A C 1
ATOM 1517 O O . GLY A 1 198 ? 8.334 8.907 14.354 1.00 84.31 198 GLY A O 1
ATOM 1518 N N . PRO A 1 199 ? 8.411 10.388 16.047 1.00 79.50 199 PRO A N 1
ATOM 1519 C CA . PRO A 1 199 ? 7.305 11.175 15.521 1.00 79.50 199 PRO A CA 1
ATOM 1520 C C . PRO A 1 199 ? 7.695 11.844 14.202 1.00 79.50 199 PRO A C 1
ATOM 1522 O O . PRO A 1 199 ? 8.841 12.259 14.014 1.00 79.50 199 PRO A O 1
ATOM 1525 N N . CYS A 1 200 ? 6.719 11.994 13.307 1.00 73.25 200 CYS A N 1
ATOM 1526 C CA . CYS A 1 200 ? 6.933 12.720 12.062 1.00 73.25 200 CYS A CA 1
ATOM 1527 C C . CYS A 1 200 ? 7.242 14.193 12.374 1.00 73.25 200 CYS A C 1
ATOM 1529 O O . CYS A 1 200 ? 6.467 14.854 13.068 1.00 73.25 200 CYS A O 1
ATOM 1531 N N . GLY A 1 201 ? 8.407 14.673 11.933 1.00 62.62 201 GLY A N 1
ATOM 1532 C CA . GLY A 1 201 ? 8.986 15.964 12.324 1.00 62.62 201 GLY A CA 1
ATOM 1533 C C . GLY A 1 201 ? 10.241 15.844 13.198 1.00 62.62 201 GLY A C 1
ATOM 1534 O O . GLY A 1 201 ? 10.836 16.858 13.553 1.00 62.62 201 GLY A O 1
ATOM 1535 N N . ALA A 1 202 ? 10.670 14.624 13.545 1.00 54.31 202 ALA A N 1
ATOM 1536 C CA . ALA A 1 202 ? 12.014 14.396 14.065 1.00 54.31 202 ALA A CA 1
ATOM 1537 C C . ALA A 1 202 ? 13.071 14.791 13.014 1.00 54.31 202 ALA A C 1
ATOM 1539 O O . ALA A 1 202 ? 12.831 14.713 11.813 1.00 54.31 202 ALA A O 1
ATOM 1540 N N . THR A 1 203 ? 14.255 15.190 13.477 1.00 54.41 203 THR A N 1
ATOM 1541 C CA . THR A 1 203 ? 15.386 15.757 12.715 1.00 54.41 203 THR A CA 1
ATOM 1542 C C . THR A 1 203 ? 15.901 14.931 11.525 1.00 54.41 203 THR A C 1
ATOM 1544 O O . THR A 1 203 ? 16.769 15.412 10.802 1.00 54.41 203 THR A O 1
ATOM 1547 N N . THR A 1 204 ? 15.396 13.717 11.292 1.00 63.50 204 THR A N 1
ATOM 1548 C CA . THR A 1 204 ? 15.784 12.852 10.172 1.00 63.50 204 THR A CA 1
ATOM 1549 C C . THR A 1 204 ? 14.556 12.495 9.327 1.00 63.50 204 THR A C 1
ATOM 1551 O O . THR A 1 204 ? 13.829 11.565 9.693 1.00 63.50 204 THR A O 1
ATOM 1554 N N . PRO A 1 205 ? 14.296 13.213 8.217 1.00 71.50 205 PRO A N 1
ATOM 1555 C CA . PRO A 1 205 ? 13.245 12.839 7.279 1.00 71.50 205 PRO A CA 1
ATOM 1556 C C . PRO A 1 205 ? 13.572 11.502 6.607 1.00 71.50 205 PRO A C 1
ATOM 1558 O O . PRO A 1 205 ? 14.734 11.103 6.489 1.00 71.50 205 PRO A O 1
ATOM 1561 N N . LEU A 1 206 ? 12.528 10.809 6.159 1.00 84.25 206 LEU A N 1
ATOM 1562 C CA . LEU A 1 206 ? 12.666 9.547 5.449 1.00 84.25 206 LEU A CA 1
ATOM 1563 C C . LEU A 1 206 ? 13.319 9.794 4.081 1.00 84.25 206 LEU A C 1
ATOM 1565 O O . LEU A 1 206 ? 12.836 10.605 3.295 1.00 84.25 206 LEU A O 1
ATOM 1569 N N . VAL A 1 207 ? 14.427 9.110 3.795 1.00 89.19 207 VAL A N 1
ATOM 1570 C CA . VAL A 1 207 ? 15.197 9.347 2.565 1.00 89.19 207 VAL A CA 1
ATOM 1571 C C . VAL A 1 207 ? 14.591 8.564 1.404 1.00 89.19 207 VAL A C 1
ATOM 1573 O O . VAL A 1 207 ? 14.412 7.350 1.501 1.00 89.19 207 VAL A O 1
ATOM 1576 N N . VAL A 1 208 ? 14.332 9.246 0.288 1.00 91.25 208 VAL A N 1
ATOM 1577 C CA . VAL A 1 208 ? 13.937 8.615 -0.978 1.00 91.25 208 VAL A CA 1
ATOM 1578 C C . VAL A 1 208 ? 15.181 8.386 -1.837 1.00 91.25 208 VAL A C 1
ATOM 1580 O O . VAL A 1 208 ? 15.926 9.325 -2.118 1.00 91.25 208 VAL A O 1
ATOM 1583 N N . LYS A 1 209 ? 15.423 7.145 -2.269 1.00 92.94 209 LYS A N 1
ATOM 1584 C CA . LYS A 1 209 ? 16.556 6.780 -3.139 1.00 92.94 209 LYS A CA 1
ATOM 1585 C C . LYS A 1 209 ? 16.061 6.200 -4.458 1.00 92.94 209 LYS A C 1
ATOM 1587 O O . LYS A 1 209 ? 14.936 5.723 -4.557 1.00 92.94 209 LYS A O 1
ATOM 1592 N N . THR A 1 210 ? 16.920 6.211 -5.480 1.00 92.19 210 THR A N 1
ATOM 1593 C CA . THR A 1 210 ? 16.600 5.642 -6.804 1.00 92.19 210 THR A CA 1
ATOM 1594 C C . THR A 1 210 ? 17.584 4.544 -7.232 1.00 92.19 210 THR A C 1
ATOM 1596 O O . THR A 1 210 ? 18.364 4.736 -8.170 1.00 92.19 210 THR A O 1
ATOM 1599 N N . PRO A 1 211 ? 17.622 3.389 -6.537 1.00 93.56 211 PRO A N 1
ATOM 1600 C CA . PRO A 1 211 ? 18.568 2.325 -6.857 1.00 93.56 211 PRO A CA 1
ATOM 1601 C C . PRO A 1 211 ? 18.250 1.651 -8.199 1.00 93.56 211 PRO A C 1
ATOM 1603 O O . PRO A 1 211 ? 17.104 1.592 -8.644 1.00 93.56 211 PRO A O 1
ATOM 1606 N N . LYS A 1 212 ? 19.276 1.066 -8.829 1.00 91.75 212 LYS A N 1
ATOM 1607 C CA . LYS A 1 212 ? 19.126 0.306 -10.086 1.00 91.75 212 LYS A CA 1
ATOM 1608 C C . LYS A 1 212 ? 18.477 -1.070 -9.908 1.00 91.75 212 LYS A C 1
ATOM 1610 O O . LYS A 1 212 ? 17.926 -1.626 -10.856 1.00 91.75 212 LYS A O 1
ATOM 1615 N N . ALA A 1 213 ? 18.595 -1.636 -8.716 1.00 91.88 213 ALA A N 1
ATOM 1616 C CA . ALA A 1 213 ? 18.184 -2.995 -8.407 1.00 91.88 213 ALA A CA 1
ATOM 1617 C C . ALA A 1 213 ? 17.287 -3.002 -7.171 1.00 91.88 213 ALA A C 1
ATOM 1619 O O . ALA A 1 213 ? 17.425 -2.149 -6.296 1.00 91.88 213 ALA A O 1
ATOM 1620 N N . PHE A 1 214 ? 16.391 -3.981 -7.101 1.00 91.56 214 PHE A N 1
ATOM 1621 C CA . PHE A 1 214 ? 15.543 -4.203 -5.941 1.00 91.56 214 PHE A CA 1
ATOM 1622 C C . PHE A 1 214 ? 16.356 -4.835 -4.806 1.00 91.56 214 PHE A C 1
ATOM 1624 O O . PHE A 1 214 ? 16.981 -5.886 -4.986 1.00 91.56 214 PHE A O 1
ATOM 1631 N N . MET A 1 215 ? 16.330 -4.202 -3.634 1.00 86.12 215 MET A N 1
ATOM 1632 C CA . MET A 1 215 ? 16.938 -4.715 -2.409 1.00 86.12 215 MET A CA 1
ATOM 1633 C C . MET A 1 215 ? 15.833 -5.333 -1.544 1.00 86.12 215 MET A C 1
ATOM 1635 O O . MET A 1 215 ? 14.859 -4.668 -1.209 1.00 86.12 215 MET A O 1
ATOM 1639 N N . ASN A 1 216 ? 15.945 -6.618 -1.192 1.00 84.12 216 ASN A N 1
ATOM 1640 C CA . ASN A 1 216 ? 14.970 -7.276 -0.310 1.00 84.12 216 ASN A CA 1
ATOM 1641 C C . ASN A 1 216 ? 15.288 -6.977 1.163 1.00 84.12 216 ASN A C 1
ATOM 1643 O O . ASN A 1 216 ? 15.634 -7.876 1.932 1.00 84.12 216 ASN A O 1
ATOM 1647 N N . GLU A 1 217 ? 15.214 -5.702 1.532 1.00 86.75 217 GLU A N 1
ATOM 1648 C CA . GLU A 1 217 ? 15.461 -5.219 2.889 1.00 86.75 217 GLU A CA 1
ATOM 1649 C C . GLU A 1 217 ? 14.137 -4.962 3.614 1.00 86.75 217 GLU A C 1
ATOM 1651 O O . GLU A 1 217 ? 13.202 -4.402 3.055 1.00 86.75 217 GLU A O 1
ATOM 1656 N N . SER A 1 218 ? 14.031 -5.378 4.880 1.00 85.88 218 SER A N 1
ATOM 1657 C CA . SER A 1 218 ? 12.788 -5.225 5.652 1.00 85.88 218 SER A CA 1
ATOM 1658 C C . SER A 1 218 ? 12.507 -3.788 6.086 1.00 85.88 218 SER A C 1
ATOM 1660 O O . SER A 1 218 ? 11.357 -3.460 6.352 1.00 85.88 218 SER A O 1
ATOM 1662 N N . ASN A 1 219 ? 13.550 -2.960 6.180 1.00 89.38 219 ASN A N 1
ATOM 1663 C CA . ASN A 1 219 ? 13.482 -1.599 6.718 1.00 89.38 219 ASN A CA 1
ATOM 1664 C C . ASN A 1 219 ? 13.447 -0.538 5.608 1.00 89.38 219 ASN A C 1
ATOM 1666 O O . ASN A 1 219 ? 13.639 0.641 5.896 1.00 89.38 219 ASN A O 1
ATOM 1670 N N . VAL A 1 220 ? 13.246 -0.956 4.357 1.00 92.50 220 VAL A N 1
ATOM 1671 C CA . VAL A 1 220 ? 13.099 -0.090 3.187 1.00 92.50 220 VAL A CA 1
ATOM 1672 C C . VAL A 1 220 ? 11.812 -0.484 2.481 1.00 92.50 220 VAL A C 1
ATOM 1674 O O . VAL A 1 220 ? 11.592 -1.661 2.197 1.00 92.50 220 VAL A O 1
ATOM 1677 N N . PHE A 1 221 ? 10.957 0.490 2.185 1.00 94.12 221 PHE A N 1
ATOM 1678 C CA . PHE A 1 221 ? 9.796 0.240 1.335 1.00 94.12 221 PHE A CA 1
ATOM 1679 C C . PHE A 1 221 ? 10.175 0.472 -0.123 1.00 94.12 221 PHE A C 1
ATOM 1681 O O . PHE A 1 221 ? 10.742 1.511 -0.449 1.00 94.12 221 PHE A O 1
ATOM 1688 N N . THR A 1 222 ? 9.861 -0.464 -1.017 1.00 95.69 222 THR A N 1
ATOM 1689 C CA . THR A 1 222 ? 10.253 -0.338 -2.427 1.00 95.69 222 THR A CA 1
ATOM 1690 C C . THR A 1 222 ? 9.068 -0.066 -3.345 1.00 95.69 222 THR A C 1
ATOM 1692 O O . THR A 1 222 ? 8.100 -0.819 -3.365 1.00 95.69 222 THR A O 1
ATOM 1695 N N . ILE A 1 223 ? 9.162 0.960 -4.183 1.00 96.38 223 ILE A N 1
ATOM 1696 C CA . ILE A 1 223 ? 8.212 1.240 -5.256 1.00 96.38 223 ILE A CA 1
ATOM 1697 C C . ILE A 1 223 ? 8.895 0.956 -6.594 1.00 96.38 223 ILE A C 1
ATOM 1699 O O . ILE A 1 223 ? 9.963 1.489 -6.893 1.00 96.38 223 ILE A O 1
ATOM 1703 N N . GLY A 1 224 ? 8.286 0.107 -7.415 1.00 95.31 224 GLY A N 1
ATOM 1704 C CA . GLY A 1 224 ? 8.834 -0.276 -8.712 1.00 95.31 224 GLY A CA 1
ATOM 1705 C C . GLY A 1 224 ? 7.890 0.027 -9.868 1.00 95.31 224 GLY A C 1
ATOM 1706 O O . GLY A 1 224 ? 6.671 -0.086 -9.742 1.00 95.31 224 GLY A O 1
ATOM 1707 N N . VAL A 1 225 ? 8.465 0.385 -11.017 1.00 95.56 225 VAL A N 1
ATOM 1708 C CA . VAL A 1 225 ? 7.728 0.590 -12.270 1.00 95.56 225 VAL A CA 1
ATOM 1709 C C . VAL A 1 225 ? 8.284 -0.344 -13.340 1.00 95.56 225 VAL A C 1
ATOM 1711 O O . VAL A 1 225 ? 9.480 -0.328 -13.638 1.00 95.56 225 VAL A O 1
ATOM 1714 N N . VAL A 1 226 ? 7.404 -1.169 -13.899 1.00 96.50 226 VAL A N 1
ATOM 1715 C CA . VAL A 1 226 ? 7.717 -2.207 -14.882 1.00 96.50 226 VAL A CA 1
ATOM 1716 C C . VAL A 1 226 ? 7.294 -1.727 -16.269 1.00 96.50 226 VAL A C 1
ATOM 1718 O O . VAL A 1 226 ? 6.094 -1.645 -16.541 1.00 96.50 226 VAL A O 1
ATOM 1721 N N . PRO A 1 227 ? 8.234 -1.388 -17.162 1.00 95.31 227 PRO A N 1
ATOM 1722 C CA . PRO A 1 227 ? 7.905 -1.058 -18.536 1.00 95.31 227 PRO A CA 1
ATOM 1723 C C . PRO A 1 227 ? 7.582 -2.317 -19.336 1.00 95.31 227 PRO A C 1
ATOM 1725 O O . PRO A 1 227 ? 8.196 -3.371 -19.161 1.00 95.31 227 PRO A O 1
ATOM 1728 N N . HIS A 1 228 ? 6.679 -2.179 -20.296 1.00 95.00 228 HIS A N 1
ATOM 1729 C CA . HIS A 1 228 ? 6.595 -3.103 -21.414 1.00 95.00 228 HIS A CA 1
ATOM 1730 C C . HIS A 1 228 ? 7.932 -3.090 -22.183 1.00 95.00 228 HIS A C 1
ATOM 1732 O O . HIS A 1 228 ? 8.543 -2.021 -22.314 1.00 95.00 228 HIS A O 1
ATOM 1738 N N . PRO A 1 229 ? 8.386 -4.216 -22.774 1.00 93.62 229 PRO A N 1
ATOM 1739 C CA . PRO A 1 229 ? 9.615 -4.236 -23.569 1.00 93.62 229 PRO A CA 1
ATOM 1740 C C . PRO A 1 229 ? 9.661 -3.146 -24.644 1.00 93.62 229 PRO A C 1
ATOM 1742 O O . PRO A 1 229 ? 10.703 -2.539 -24.852 1.00 93.62 229 PRO A O 1
ATOM 1745 N N . TRP A 1 230 ? 8.519 -2.847 -25.277 1.00 92.38 230 TRP A N 1
ATOM 1746 C CA . TRP A 1 230 ? 8.378 -1.743 -26.243 1.00 92.38 230 TRP A CA 1
ATOM 1747 C C . TRP A 1 230 ? 8.829 -0.413 -25.648 1.00 92.38 230 TRP A C 1
ATOM 1749 O O . TRP A 1 230 ? 9.749 0.206 -26.173 1.00 92.38 230 TRP A O 1
ATOM 1759 N N . THR A 1 231 ? 8.211 -0.016 -24.535 1.00 92.50 231 THR A N 1
ATOM 1760 C CA . THR A 1 231 ? 8.503 1.215 -23.798 1.00 92.50 231 THR A CA 1
ATOM 1761 C C . THR A 1 231 ? 9.958 1.261 -23.365 1.00 92.50 231 THR A C 1
ATOM 1763 O O . THR A 1 231 ? 10.632 2.262 -23.580 1.00 92.50 231 THR A O 1
ATOM 1766 N N . ARG A 1 232 ? 10.486 0.151 -22.835 1.00 91.50 232 ARG A N 1
ATOM 1767 C CA . ARG A 1 232 ? 11.899 0.052 -22.455 1.00 91.50 232 ARG A CA 1
ATOM 1768 C C . ARG A 1 232 ? 12.825 0.300 -23.642 1.00 91.50 232 ARG A C 1
ATOM 1770 O O . ARG A 1 232 ? 13.807 1.015 -23.484 1.00 91.50 232 ARG A O 1
ATOM 1777 N N . THR A 1 233 ? 12.545 -0.298 -24.797 1.00 90.75 233 THR A N 1
ATOM 1778 C CA . THR A 1 233 ? 13.407 -0.198 -25.981 1.00 90.75 233 THR A CA 1
ATOM 1779 C C . THR A 1 233 ? 13.441 1.219 -26.538 1.00 90.75 233 THR A C 1
ATOM 1781 O O . THR A 1 233 ? 14.529 1.728 -26.781 1.00 90.75 233 THR A O 1
ATOM 1784 N N . VAL A 1 234 ? 12.284 1.873 -26.688 1.00 90.88 234 VAL A N 1
ATOM 1785 C CA . VAL A 1 234 ? 12.220 3.246 -27.227 1.00 90.88 234 VAL A CA 1
ATOM 1786 C C . VAL A 1 234 ? 12.804 4.284 -26.268 1.00 90.88 234 VAL A C 1
ATOM 1788 O O . VAL A 1 234 ? 13.455 5.229 -26.704 1.00 90.88 234 VAL A O 1
ATOM 1791 N N . LEU A 1 235 ? 12.643 4.080 -24.956 1.00 89.50 235 LEU A N 1
ATOM 1792 C CA . LEU A 1 235 ? 13.292 4.918 -23.949 1.00 89.50 235 LEU A CA 1
ATOM 1793 C C . LEU A 1 235 ? 14.810 4.719 -23.954 1.00 89.50 235 LEU A C 1
ATOM 1795 O O . LEU A 1 235 ? 15.551 5.692 -23.947 1.00 89.50 235 LEU A O 1
ATOM 1799 N N . ALA A 1 236 ? 15.284 3.472 -24.032 1.00 86.75 236 ALA A N 1
ATOM 1800 C CA . ALA A 1 236 ? 16.714 3.179 -24.063 1.00 86.75 236 ALA A CA 1
ATOM 1801 C C . ALA A 1 236 ? 17.421 3.741 -25.309 1.00 86.75 236 ALA A C 1
ATOM 1803 O O . ALA A 1 236 ? 18.592 4.096 -25.214 1.00 86.75 236 ALA A O 1
ATOM 1804 N N . SER A 1 237 ? 16.740 3.824 -26.459 1.00 86.00 237 SER A N 1
ATOM 1805 C CA . SER A 1 237 ? 17.290 4.450 -27.669 1.00 86.00 237 SER A CA 1
ATOM 1806 C C . SER A 1 237 ? 17.020 5.955 -27.765 1.00 86.00 237 SER A C 1
ATOM 1808 O O . SER A 1 237 ? 17.631 6.619 -28.598 1.00 86.00 237 SER A O 1
ATOM 1810 N N . MET A 1 238 ? 16.133 6.515 -26.931 1.00 85.25 238 MET A N 1
ATOM 1811 C CA . MET A 1 238 ? 15.625 7.892 -27.055 1.00 85.25 238 MET A CA 1
ATOM 1812 C C . MET A 1 238 ? 15.058 8.199 -28.460 1.00 85.25 238 MET A C 1
ATOM 1814 O O . MET A 1 238 ? 15.146 9.329 -28.968 1.00 85.25 238 MET A O 1
ATOM 1818 N N . GLU A 1 239 ? 14.445 7.185 -29.079 1.00 85.00 239 GLU A N 1
ATOM 1819 C CA . GLU A 1 239 ? 13.812 7.235 -30.400 1.00 85.00 239 GLU A CA 1
ATOM 1820 C C . GLU A 1 239 ? 12.305 6.977 -30.294 1.00 85.00 239 GLU A C 1
ATOM 1822 O O . GLU A 1 239 ? 11.826 6.331 -29.372 1.00 85.00 239 GLU A O 1
ATOM 1827 N N . GLU A 1 240 ? 11.527 7.447 -31.269 1.00 77.94 240 GLU A N 1
ATOM 1828 C CA . GLU A 1 240 ? 10.065 7.266 -31.279 1.00 77.94 240 GLU A CA 1
ATOM 1829 C C . GLU A 1 240 ? 9.630 5.851 -31.711 1.00 77.94 240 GLU A C 1
ATOM 1831 O O . GLU A 1 240 ? 8.457 5.487 -31.627 1.00 77.94 240 GLU A O 1
ATOM 1836 N N . GLY A 1 241 ? 10.570 5.034 -32.185 1.00 80.06 241 GLY A N 1
ATOM 1837 C CA . GLY A 1 241 ? 10.328 3.676 -32.645 1.00 80.06 241 GLY A CA 1
ATOM 1838 C C . GLY A 1 241 ? 11.624 2.885 -32.749 1.00 80.06 241 GLY A C 1
ATOM 1839 O O . GLY A 1 241 ? 12.687 3.356 -32.367 1.00 80.06 241 GLY A O 1
ATOM 1840 N N . PHE A 1 242 ? 11.530 1.664 -33.267 1.00 84.31 242 PHE A N 1
ATOM 1841 C CA . PHE A 1 242 ? 12.684 0.789 -33.459 1.00 84.31 242 PHE A CA 1
ATOM 1842 C C . PHE A 1 242 ? 12.526 -0.076 -34.712 1.00 84.31 242 PHE A C 1
ATOM 1844 O O . PHE A 1 242 ? 11.425 -0.270 -35.249 1.00 84.31 242 PHE A O 1
ATOM 1851 N N . ASN A 1 243 ? 13.654 -0.611 -35.171 1.00 84.62 243 ASN A N 1
ATOM 1852 C CA . ASN A 1 243 ? 13.762 -1.543 -36.288 1.00 84.62 243 ASN A CA 1
ATOM 1853 C C . ASN A 1 243 ? 14.329 -2.898 -35.809 1.00 84.62 243 ASN A C 1
ATOM 1855 O O . ASN A 1 243 ? 14.645 -3.085 -34.634 1.00 84.62 243 ASN A O 1
ATOM 1859 N N . ALA A 1 244 ? 14.467 -3.862 -36.722 1.00 83.81 244 ALA A N 1
ATOM 1860 C CA . ALA A 1 244 ? 14.967 -5.196 -36.381 1.00 83.81 244 ALA A CA 1
ATOM 1861 C C . ALA A 1 244 ? 16.420 -5.199 -35.863 1.00 83.81 244 ALA A C 1
ATOM 1863 O O . ALA A 1 244 ? 16.772 -6.068 -35.066 1.00 83.81 244 ALA A O 1
ATOM 1864 N N . THR A 1 245 ? 17.258 -4.240 -36.280 1.00 84.69 245 THR A N 1
ATOM 1865 C CA . THR A 1 245 ? 18.648 -4.150 -35.805 1.00 84.69 245 THR A CA 1
ATOM 1866 C C . THR A 1 245 ? 18.698 -3.721 -34.346 1.00 84.69 245 THR A C 1
ATOM 1868 O O . THR A 1 245 ? 19.389 -4.366 -33.569 1.00 84.69 245 THR A O 1
ATOM 1871 N N . VAL A 1 246 ? 17.878 -2.743 -33.939 1.00 85.31 246 VAL A N 1
ATOM 1872 C CA . VAL A 1 246 ? 17.754 -2.331 -32.529 1.00 85.31 246 VAL A CA 1
ATOM 1873 C C . VAL A 1 246 ? 17.326 -3.506 -31.647 1.00 85.31 246 VAL A C 1
ATOM 1875 O O . VAL A 1 246 ? 17.900 -3.702 -30.582 1.00 85.31 246 VAL A O 1
ATOM 1878 N N . ILE A 1 247 ? 16.375 -4.338 -32.093 1.00 84.12 247 ILE A N 1
ATOM 1879 C CA . ILE A 1 247 ? 15.964 -5.533 -31.331 1.00 84.12 247 ILE A CA 1
ATOM 1880 C C . ILE A 1 247 ? 17.143 -6.493 -31.159 1.00 84.12 247 ILE A C 1
ATOM 1882 O O . ILE A 1 247 ? 17.424 -6.928 -30.045 1.00 84.12 247 ILE A O 1
ATOM 1886 N N . ARG A 1 248 ? 17.837 -6.821 -32.253 1.00 84.00 248 ARG A N 1
ATOM 1887 C CA . ARG A 1 248 ? 18.952 -7.775 -32.238 1.00 84.00 248 ARG A CA 1
ATOM 1888 C C . ARG A 1 248 ? 20.112 -7.298 -31.365 1.00 84.00 248 ARG A C 1
ATOM 1890 O O . ARG A 1 248 ? 20.708 -8.111 -30.666 1.00 84.00 248 ARG A O 1
ATOM 1897 N N . ASP A 1 249 ? 20.419 -6.008 -31.430 1.00 85.31 249 ASP A N 1
ATOM 1898 C CA . ASP A 1 249 ? 21.566 -5.416 -30.747 1.00 85.31 249 ASP A CA 1
ATOM 1899 C C . ASP A 1 249 ? 21.225 -5.043 -29.285 1.00 85.31 249 ASP A C 1
ATOM 1901 O O . ASP A 1 249 ? 22.117 -4.776 -28.481 1.00 85.31 249 ASP A O 1
ATOM 1905 N N . SER A 1 250 ? 19.939 -5.075 -28.908 1.00 85.25 250 SER A N 1
ATOM 1906 C CA . SER A 1 250 ? 19.492 -4.828 -27.537 1.00 85.25 250 SER A CA 1
ATOM 1907 C C . SER A 1 250 ? 19.877 -5.951 -26.570 1.00 85.25 250 SER A C 1
ATOM 1909 O O . SER A 1 250 ? 19.781 -7.146 -26.867 1.00 85.25 250 SER A O 1
ATOM 1911 N N . GLU A 1 251 ? 20.226 -5.559 -25.343 1.00 87.56 251 GLU A N 1
ATOM 1912 C CA . GLU A 1 251 ? 20.408 -6.506 -24.248 1.00 87.56 251 GLU A CA 1
ATOM 1913 C C . GLU A 1 251 ? 19.074 -7.180 -23.907 1.00 87.56 251 GLU A C 1
ATOM 1915 O O . GLU A 1 251 ? 18.115 -6.528 -23.469 1.00 87.56 251 GLU A O 1
ATOM 1920 N N . ARG A 1 252 ? 19.036 -8.499 -24.110 1.00 89.75 252 ARG A N 1
ATOM 1921 C CA . ARG A 1 252 ? 17.873 -9.350 -23.866 1.00 89.75 252 ARG A CA 1
ATOM 1922 C C . ARG A 1 252 ? 17.532 -9.405 -22.374 1.00 89.75 252 ARG A C 1
ATOM 1924 O O . ARG A 1 252 ? 18.376 -9.772 -21.565 1.00 89.75 252 ARG A O 1
ATOM 1931 N N . ASP A 1 253 ? 16.265 -9.148 -22.052 1.00 91.94 253 ASP A N 1
ATOM 1932 C CA . ASP A 1 253 ? 15.717 -9.127 -20.683 1.00 91.94 253 ASP A CA 1
ATOM 1933 C C . ASP A 1 253 ? 16.462 -8.180 -19.712 1.00 91.94 253 ASP A C 1
ATOM 1935 O O . ASP A 1 253 ? 16.595 -8.453 -18.516 1.00 91.94 253 ASP A O 1
ATOM 1939 N N . GLY A 1 254 ? 17.009 -7.076 -20.237 1.00 90.75 254 GLY A N 1
ATOM 1940 C CA . GLY A 1 254 ? 17.883 -6.181 -19.473 1.00 90.75 254 GLY A CA 1
ATOM 1941 C C . GLY A 1 254 ? 17.199 -5.500 -18.282 1.00 90.75 254 GLY A C 1
ATOM 1942 O O . GLY A 1 254 ? 17.865 -5.192 -17.292 1.00 90.75 254 GLY A O 1
ATOM 1943 N N . TRP A 1 255 ? 15.877 -5.283 -18.331 1.00 93.38 255 TRP A N 1
ATOM 1944 C CA . TRP A 1 255 ? 15.159 -4.693 -17.197 1.00 93.38 255 TRP A CA 1
ATOM 1945 C C . TRP A 1 255 ? 15.109 -5.664 -16.020 1.00 93.38 255 TRP A C 1
ATOM 1947 O O . TRP A 1 255 ? 15.567 -5.324 -14.927 1.00 93.38 255 TRP A O 1
ATOM 1957 N N . LEU A 1 256 ? 14.636 -6.892 -16.245 1.00 93.56 256 LEU A N 1
ATOM 1958 C CA . LEU A 1 256 ? 14.540 -7.902 -15.198 1.00 93.56 256 LEU A CA 1
ATOM 1959 C C . LEU A 1 256 ? 15.924 -8.278 -14.661 1.00 93.56 256 LEU A C 1
ATOM 1961 O O . LEU A 1 256 ? 16.085 -8.465 -13.451 1.00 93.56 256 LEU A O 1
ATOM 1965 N N . TYR A 1 257 ? 16.927 -8.340 -15.541 1.00 91.69 257 TYR A N 1
ATOM 1966 C CA . TYR A 1 257 ? 18.315 -8.559 -15.149 1.00 91.69 257 TYR A CA 1
ATOM 1967 C C . TYR A 1 257 ? 18.791 -7.495 -14.151 1.00 91.69 257 TYR A C 1
ATOM 1969 O O . TYR A 1 257 ? 19.237 -7.840 -13.057 1.00 91.69 257 TYR A O 1
ATOM 1977 N N . SER A 1 258 ? 18.630 -6.208 -14.477 1.00 91.06 258 SER A N 1
ATOM 1978 C CA . SER A 1 258 ? 19.054 -5.117 -13.593 1.00 91.06 258 SER A CA 1
ATOM 1979 C C . SER A 1 258 ? 18.268 -5.093 -12.280 1.00 91.06 258 SER A C 1
ATOM 1981 O O . SER A 1 258 ? 18.861 -4.935 -11.216 1.00 91.06 258 SER A O 1
ATOM 1983 N N . VAL A 1 259 ? 16.947 -5.295 -12.322 1.00 92.75 259 VAL A N 1
ATOM 1984 C CA . VAL A 1 259 ? 16.102 -5.281 -11.115 1.00 92.75 259 VAL A CA 1
ATOM 1985 C C . VAL A 1 259 ? 16.475 -6.405 -10.153 1.00 92.75 259 VAL A C 1
ATOM 1987 O O . VAL A 1 259 ? 16.509 -6.194 -8.943 1.00 92.75 259 VAL A O 1
ATOM 1990 N N . THR A 1 260 ? 16.780 -7.595 -10.671 1.00 92.56 260 THR A N 1
ATOM 1991 C CA . THR A 1 260 ? 17.069 -8.781 -9.847 1.00 92.56 260 THR A CA 1
ATOM 1992 C C . THR A 1 260 ? 18.550 -8.962 -9.507 1.00 92.56 260 THR A C 1
ATOM 1994 O O . THR A 1 260 ? 18.888 -9.886 -8.761 1.00 92.56 260 THR A O 1
ATOM 1997 N N . ALA A 1 261 ? 19.429 -8.076 -9.989 1.00 89.75 261 ALA A N 1
ATOM 1998 C CA . ALA A 1 261 ? 20.877 -8.182 -9.820 1.00 89.75 261 ALA A CA 1
ATOM 1999 C C . ALA A 1 261 ? 21.300 -8.313 -8.345 1.00 89.75 261 ALA A C 1
ATOM 2001 O O . ALA A 1 261 ? 22.095 -9.192 -8.009 1.00 89.75 261 ALA A O 1
ATOM 2002 N N . SER A 1 262 ? 20.710 -7.511 -7.452 1.00 86.50 262 SER A N 1
ATOM 2003 C CA . SER A 1 262 ? 21.009 -7.552 -6.012 1.00 86.50 262 SER A CA 1
ATOM 2004 C C . SER A 1 262 ? 20.446 -8.784 -5.294 1.00 86.50 262 SER A C 1
ATOM 2006 O O . SER A 1 262 ? 20.956 -9.159 -4.244 1.00 86.50 262 SER A O 1
ATOM 2008 N N . LEU A 1 263 ? 19.417 -9.441 -5.845 1.00 83.81 263 LEU A N 1
ATOM 2009 C CA . LEU A 1 263 ? 18.810 -10.632 -5.238 1.00 83.81 263 LEU A CA 1
ATOM 2010 C C . LEU A 1 263 ? 19.535 -11.927 -5.604 1.00 83.81 263 LEU A C 1
ATOM 2012 O O . LEU A 1 263 ? 19.568 -12.873 -4.819 1.00 83.81 263 LEU A O 1
ATOM 2016 N N . LEU A 1 264 ? 20.026 -12.010 -6.841 1.00 81.94 264 LEU A N 1
ATOM 2017 C CA . LEU A 1 264 ? 20.467 -13.268 -7.442 1.00 81.94 264 LEU A CA 1
ATOM 2018 C C . LEU A 1 264 ? 21.947 -13.286 -7.840 1.00 81.94 264 LEU A C 1
ATOM 2020 O O . LEU A 1 264 ? 22.471 -14.377 -8.102 1.00 81.94 264 LEU A O 1
ATOM 2024 N N . GLY A 1 265 ? 22.610 -12.126 -7.870 1.00 74.12 265 GLY A N 1
ATOM 2025 C CA . GLY A 1 265 ? 23.930 -11.944 -8.476 1.00 74.12 265 GLY A CA 1
ATOM 2026 C C . GLY A 1 265 ? 23.885 -11.957 -10.013 1.00 74.12 265 GLY A C 1
ATOM 2027 O O . GLY A 1 265 ? 22.820 -12.058 -10.620 1.00 74.12 265 GLY A O 1
ATOM 2028 N N . GLY A 1 266 ? 25.054 -11.878 -10.662 1.00 61.53 266 GLY A N 1
ATOM 2029 C CA . GLY A 1 266 ? 25.168 -11.679 -12.120 1.00 61.53 266 GLY A CA 1
ATOM 2030 C C . GLY A 1 266 ? 24.882 -12.891 -13.025 1.00 61.53 266 GLY A C 1
ATOM 2031 O O . GLY A 1 266 ? 24.787 -12.729 -14.238 1.00 61.53 266 GLY A O 1
ATOM 2032 N N . HIS A 1 267 ? 24.732 -14.114 -12.496 1.00 55.00 267 HIS A N 1
ATOM 2033 C CA . HIS A 1 267 ? 24.679 -15.333 -13.327 1.00 55.00 267 HIS A CA 1
ATOM 2034 C C . HIS A 1 267 ? 23.611 -16.339 -12.893 1.00 55.00 267 HIS A C 1
ATOM 2036 O O . HIS A 1 267 ? 23.921 -17.416 -12.383 1.00 55.00 267 HIS A O 1
ATOM 2042 N N . ARG A 1 268 ? 22.333 -16.023 -13.134 1.00 71.75 268 ARG A N 1
ATOM 2043 C CA . ARG A 1 268 ? 21.235 -16.986 -12.953 1.00 71.75 268 ARG A CA 1
ATOM 2044 C C . ARG A 1 268 ? 20.274 -17.011 -14.134 1.00 71.75 268 ARG A C 1
ATOM 2046 O O . ARG A 1 268 ? 20.180 -16.064 -14.904 1.00 71.75 268 ARG A O 1
ATOM 2053 N N . SER A 1 269 ? 19.566 -18.132 -14.274 1.00 86.44 269 SER A N 1
ATOM 2054 C CA . SER A 1 269 ? 18.594 -18.342 -15.350 1.00 86.44 269 SER A CA 1
ATOM 2055 C C . SER A 1 269 ? 17.487 -17.276 -15.341 1.00 86.44 269 SER A C 1
ATOM 2057 O O . SER A 1 269 ? 17.029 -16.853 -14.276 1.00 86.44 269 SER A O 1
ATOM 2059 N N . ARG A 1 270 ? 16.980 -16.909 -16.523 1.00 86.81 270 ARG A N 1
ATOM 2060 C CA . ARG A 1 270 ? 15.818 -16.010 -16.671 1.00 86.81 270 ARG A CA 1
ATOM 2061 C C . ARG A 1 270 ? 14.604 -16.492 -15.878 1.00 86.81 270 ARG A C 1
ATOM 2063 O O . ARG A 1 270 ? 13.922 -15.704 -15.239 1.00 86.81 270 ARG A O 1
ATOM 2070 N N . TYR A 1 271 ? 14.386 -17.806 -15.843 1.00 89.12 271 TYR A N 1
ATOM 2071 C CA . TYR A 1 271 ? 13.315 -18.413 -15.055 1.00 89.12 271 TYR A CA 1
ATOM 2072 C C . TYR A 1 271 ? 13.437 -18.084 -13.560 1.00 89.12 271 TYR A C 1
ATOM 2074 O O . TYR A 1 271 ? 12.472 -17.649 -12.934 1.00 89.12 271 TYR A O 1
ATOM 2082 N N . SER A 1 272 ? 14.636 -18.229 -12.985 1.00 90.12 272 SER A N 1
ATOM 2083 C CA . SER A 1 272 ? 14.862 -17.869 -11.581 1.00 90.12 272 SER A CA 1
ATOM 2084 C C . SER A 1 272 ? 14.693 -16.373 -11.311 1.00 90.12 272 SER A C 1
ATOM 2086 O O . SER A 1 272 ? 14.189 -16.021 -10.248 1.00 90.12 272 SER A O 1
ATOM 2088 N N . GLN A 1 273 ? 15.057 -15.506 -12.262 1.00 91.31 273 GLN A N 1
ATOM 2089 C CA . GLN A 1 273 ? 14.834 -14.061 -12.144 1.00 91.31 273 GLN A CA 1
ATOM 2090 C C . GLN A 1 273 ? 13.339 -13.738 -12.105 1.00 91.31 273 GLN A C 1
ATOM 2092 O O . GLN A 1 273 ? 12.890 -13.054 -11.188 1.00 91.31 273 GLN A O 1
ATOM 2097 N N . VAL A 1 274 ? 12.554 -14.314 -13.025 1.00 93.75 274 VAL A N 1
ATOM 2098 C CA . VAL A 1 274 ? 11.092 -14.155 -13.048 1.00 93.75 274 VAL A CA 1
ATOM 2099 C C . VAL A 1 274 ? 10.481 -14.640 -11.738 1.00 93.75 274 VAL A C 1
ATOM 2101 O O . VAL A 1 274 ? 9.654 -13.946 -11.158 1.00 93.75 274 VAL A O 1
ATOM 2104 N N . LEU A 1 275 ? 10.892 -15.806 -11.231 1.00 92.75 275 LEU A N 1
ATOM 2105 C CA . LEU A 1 275 ? 10.343 -16.344 -9.987 1.00 92.75 275 LEU A CA 1
ATOM 2106 C C . LEU A 1 275 ? 10.620 -15.431 -8.783 1.00 92.75 275 LEU A C 1
ATOM 2108 O O . LEU A 1 275 ? 9.720 -15.206 -7.978 1.00 92.75 275 LEU A O 1
ATOM 2112 N N . GLN A 1 276 ? 11.839 -14.898 -8.652 1.00 91.50 276 GLN A N 1
ATOM 2113 C CA . GLN A 1 276 ? 12.152 -13.970 -7.560 1.00 91.50 276 GLN A CA 1
ATOM 2114 C C . GLN A 1 276 ? 11.414 -12.645 -7.704 1.00 91.50 276 GLN A C 1
ATOM 2116 O O . GLN A 1 276 ? 10.900 -12.121 -6.720 1.00 91.50 276 GLN A O 1
ATOM 2121 N N . PHE A 1 277 ? 11.298 -12.138 -8.928 1.00 94.12 277 PHE A N 1
ATOM 2122 C CA . PHE A 1 277 ? 10.509 -10.949 -9.198 1.00 94.12 277 PHE A CA 1
ATOM 2123 C C . PHE A 1 277 ? 9.035 -11.150 -8.818 1.00 94.12 277 PHE A C 1
ATOM 2125 O O . PHE A 1 277 ? 8.472 -10.340 -8.091 1.00 94.12 277 PHE A O 1
ATOM 2132 N N . LYS A 1 278 ? 8.425 -12.280 -9.197 1.00 95.00 278 LYS A N 1
ATOM 2133 C CA . LYS A 1 278 ? 7.048 -12.616 -8.798 1.00 95.00 278 LYS A CA 1
ATOM 2134 C C . LYS A 1 278 ? 6.879 -12.671 -7.279 1.00 95.00 278 LYS A C 1
ATOM 2136 O O . LYS A 1 278 ? 5.874 -12.193 -6.764 1.00 95.00 278 LYS A O 1
ATOM 2141 N N . LYS A 1 279 ? 7.871 -13.198 -6.553 1.00 92.06 279 LYS A N 1
ATOM 2142 C CA . LYS A 1 279 ? 7.880 -13.174 -5.081 1.00 92.06 279 LYS A CA 1
ATOM 2143 C C . LYS A 1 279 ? 7.971 -11.755 -4.520 1.00 92.06 279 LYS A C 1
ATOM 2145 O O . LYS A 1 279 ? 7.306 -11.478 -3.531 1.00 92.06 279 LYS A O 1
ATOM 2150 N N . ALA A 1 280 ? 8.744 -10.868 -5.145 1.00 91.50 280 ALA A N 1
ATOM 2151 C CA . ALA A 1 280 ? 8.786 -9.461 -4.754 1.00 91.50 280 ALA A CA 1
ATOM 2152 C C . ALA A 1 280 ? 7.437 -8.764 -5.001 1.00 91.50 280 ALA A C 1
ATOM 2154 O O . ALA A 1 280 ? 6.994 -7.993 -4.164 1.00 91.50 280 ALA A O 1
ATOM 2155 N N . VAL A 1 281 ? 6.750 -9.078 -6.103 1.00 93.44 281 VAL A N 1
ATOM 2156 C CA . VAL A 1 281 ? 5.470 -8.446 -6.467 1.00 93.44 281 VAL A CA 1
ATOM 2157 C C . VAL A 1 281 ? 4.281 -8.970 -5.655 1.00 93.44 281 VAL A C 1
ATOM 2159 O O . VAL A 1 281 ? 3.405 -8.185 -5.293 1.00 93.44 281 VAL A O 1
ATOM 2162 N N . SER A 1 282 ? 4.208 -10.279 -5.392 1.00 91.00 282 SER A N 1
ATOM 2163 C CA . SER A 1 282 ? 3.013 -10.909 -4.807 1.00 91.00 282 SER A CA 1
ATOM 2164 C C . SER A 1 282 ? 3.295 -12.037 -3.803 1.00 91.00 282 SER A C 1
ATOM 2166 O O . SER A 1 282 ? 2.423 -12.877 -3.580 1.00 91.00 282 SER A O 1
ATOM 2168 N N . GLY A 1 283 ? 4.512 -12.139 -3.268 1.00 85.75 283 GLY A N 1
ATOM 2169 C CA . GLY A 1 283 ? 4.822 -13.082 -2.191 1.00 85.75 283 GLY A CA 1
ATOM 2170 C C . GLY A 1 283 ? 4.153 -12.703 -0.865 1.00 85.75 283 GLY A C 1
ATOM 2171 O O . GLY A 1 283 ? 3.551 -11.639 -0.741 1.00 85.75 283 GLY A O 1
ATOM 2172 N N . ASP A 1 284 ? 4.309 -13.551 0.151 1.00 80.31 284 ASP A N 1
ATOM 2173 C CA . ASP A 1 284 ? 3.615 -13.408 1.444 1.00 80.31 284 ASP A CA 1
ATOM 2174 C C . ASP A 1 284 ? 3.913 -12.082 2.166 1.00 80.31 284 ASP A C 1
ATOM 2176 O O . ASP A 1 284 ? 3.072 -11.556 2.890 1.00 80.31 284 ASP A O 1
ATOM 2180 N N . THR A 1 285 ? 5.101 -11.515 1.943 1.00 78.31 285 THR A N 1
ATOM 2181 C CA . THR A 1 285 ? 5.536 -10.228 2.509 1.00 78.31 285 THR A CA 1
ATOM 2182 C C . THR A 1 285 ? 5.542 -9.090 1.488 1.00 78.31 285 THR A C 1
ATOM 2184 O O . THR A 1 285 ? 5.978 -7.986 1.805 1.00 78.31 285 THR A O 1
ATOM 2187 N N . ALA A 1 286 ? 5.079 -9.331 0.257 1.00 83.00 286 ALA A N 1
ATOM 2188 C CA . ALA A 1 286 ? 5.145 -8.340 -0.814 1.00 83.00 286 ALA A CA 1
ATOM 2189 C C . ALA A 1 286 ? 4.277 -7.117 -0.508 1.00 83.00 286 ALA A C 1
ATOM 2191 O O . ALA A 1 286 ? 4.770 -5.996 -0.604 1.00 83.00 286 ALA A O 1
ATOM 2192 N N . ASP A 1 287 ? 3.035 -7.332 -0.058 1.00 79.88 287 ASP A N 1
ATOM 2193 C CA . ASP A 1 287 ? 2.084 -6.259 0.272 1.00 79.88 287 ASP A CA 1
ATOM 2194 C C . ASP A 1 287 ? 2.649 -5.282 1.327 1.00 79.88 287 ASP A C 1
ATOM 2196 O O . ASP A 1 287 ? 2.340 -4.092 1.303 1.00 79.88 287 ASP A O 1
ATOM 2200 N N . THR A 1 288 ? 3.524 -5.757 2.222 1.00 83.12 288 THR A N 1
ATOM 2201 C CA . THR A 1 288 ? 4.136 -4.946 3.286 1.00 83.12 288 THR A CA 1
ATOM 2202 C C . THR A 1 288 ? 5.534 -4.439 2.952 1.00 83.12 288 THR A C 1
ATOM 2204 O O . THR A 1 288 ? 6.130 -3.763 3.778 1.00 83.12 288 THR A O 1
ATOM 2207 N N . ARG A 1 289 ? 6.114 -4.748 1.793 1.00 88.12 289 ARG A N 1
ATOM 2208 C CA . ARG A 1 289 ? 7.502 -4.345 1.484 1.00 88.12 289 ARG A CA 1
ATOM 2209 C C . ARG A 1 289 ? 7.660 -3.657 0.152 1.00 88.12 289 ARG A C 1
ATOM 2211 O O . ARG A 1 289 ? 8.614 -2.902 -0.026 1.00 88.12 289 ARG A O 1
ATOM 2218 N N . SER A 1 290 ? 6.760 -3.918 -0.789 1.00 92.56 290 SER A N 1
ATOM 2219 C CA . SER A 1 290 ? 6.871 -3.295 -2.090 1.00 92.56 290 SER A CA 1
ATOM 2220 C C . SER A 1 290 ? 5.553 -3.098 -2.811 1.00 92.56 290 SER A C 1
ATOM 2222 O O . SER A 1 290 ? 4.589 -3.842 -2.637 1.00 92.56 290 SER A O 1
ATOM 2224 N N . LEU A 1 291 ? 5.543 -2.093 -3.673 1.00 94.19 291 LEU A N 1
ATOM 2225 C CA . LEU A 1 291 ? 4.424 -1.765 -4.531 1.00 94.19 291 LEU A CA 1
ATOM 2226 C C . LEU A 1 291 ? 4.919 -1.606 -5.964 1.00 94.19 291 LEU A C 1
ATOM 2228 O O . LEU A 1 291 ? 5.804 -0.803 -6.245 1.00 94.19 291 LEU A O 1
ATOM 2232 N N . TRP A 1 292 ? 4.343 -2.391 -6.869 1.00 95.25 292 TRP A N 1
ATOM 2233 C CA . TRP A 1 292 ? 4.764 -2.448 -8.262 1.00 95.25 292 TRP A CA 1
ATOM 2234 C C . TRP A 1 292 ? 3.646 -1.984 -9.183 1.00 95.25 292 TRP A C 1
ATOM 2236 O O . TRP A 1 292 ? 2.497 -2.406 -9.046 1.00 95.25 292 TRP A O 1
ATOM 2246 N N . PHE A 1 293 ? 4.015 -1.142 -10.140 1.00 95.06 293 PHE A N 1
ATOM 2247 C CA . PHE A 1 293 ? 3.145 -0.618 -11.183 1.00 95.06 293 PHE A CA 1
ATOM 2248 C C . PHE A 1 293 ? 3.717 -0.950 -12.554 1.00 95.06 293 PHE A C 1
ATOM 2250 O O . PHE A 1 293 ? 4.910 -1.214 -12.691 1.00 95.06 293 PHE A O 1
ATOM 2257 N N . THR A 1 294 ? 2.891 -0.887 -13.588 1.00 95.19 294 THR A N 1
ATOM 2258 C CA . THR A 1 294 ? 3.370 -0.866 -14.974 1.00 95.19 294 THR A CA 1
ATOM 2259 C C . THR A 1 294 ? 3.506 0.567 -15.470 1.00 95.19 294 THR A C 1
ATOM 2261 O O . THR A 1 294 ? 2.753 1.435 -15.036 1.00 95.19 294 THR A O 1
ATOM 2264 N N . ALA A 1 295 ? 4.428 0.825 -16.396 1.00 93.12 295 ALA A N 1
ATOM 2265 C CA . ALA A 1 295 ? 4.625 2.170 -16.941 1.00 93.12 295 ALA A CA 1
ATOM 2266 C C . ALA A 1 295 ? 3.446 2.650 -17.812 1.00 93.12 295 ALA A C 1
ATOM 2268 O O . ALA A 1 295 ? 3.193 3.854 -17.915 1.00 93.12 295 ALA A O 1
ATOM 2269 N N . GLU A 1 296 ? 2.751 1.718 -18.464 1.00 92.12 296 GLU A N 1
ATOM 2270 C CA . GLU A 1 296 ? 1.744 2.005 -19.487 1.00 92.12 296 GLU A CA 1
ATOM 2271 C C . GLU A 1 296 ? 0.362 2.268 -18.903 1.00 92.12 296 GLU A C 1
ATOM 2273 O O . GLU A 1 296 ? -0.342 3.149 -19.392 1.00 92.12 296 GLU A O 1
ATOM 2278 N N . ASP A 1 297 ? -0.022 1.542 -17.856 1.00 89.00 297 ASP A N 1
ATOM 2279 C CA . ASP A 1 297 ? -1.311 1.762 -17.210 1.00 89.00 297 ASP A CA 1
ATOM 2280 C C . ASP A 1 297 ? -1.330 3.121 -16.468 1.00 89.00 297 ASP A C 1
ATOM 2282 O O . ASP A 1 297 ? -0.288 3.622 -16.020 1.00 89.00 297 ASP A O 1
ATOM 2286 N N . PRO A 1 298 ? -2.505 3.767 -16.358 1.00 87.50 298 PRO A N 1
ATOM 2287 C CA . PRO A 1 298 ? -2.638 5.020 -15.628 1.00 87.50 298 PRO A CA 1
ATOM 2288 C C . PRO A 1 298 ? -2.243 4.836 -14.159 1.00 87.50 298 PRO A C 1
ATOM 2290 O O . PRO A 1 298 ? -2.579 3.836 -13.526 1.00 87.50 298 PRO A O 1
ATOM 2293 N N . PHE A 1 299 ? -1.533 5.823 -13.607 1.00 86.94 299 PHE A N 1
ATOM 2294 C CA . PHE A 1 299 ? -1.096 5.761 -12.216 1.00 86.94 299 PHE A CA 1
ATOM 2295 C C . PHE A 1 299 ? -2.312 5.872 -11.278 1.00 86.94 299 PHE A C 1
ATOM 2297 O O . PHE A 1 299 ? -3.118 6.788 -11.464 1.00 86.94 299 PHE A O 1
ATOM 2304 N N . PRO A 1 300 ? -2.472 4.982 -10.282 1.00 86.38 300 PRO A N 1
ATOM 2305 C CA . PRO A 1 300 ? -3.647 4.998 -9.416 1.00 86.38 300 PRO A CA 1
ATOM 2306 C C . PRO A 1 300 ? -3.738 6.280 -8.583 1.00 86.38 300 PRO A C 1
ATOM 2308 O O . PRO A 1 300 ? -2.758 6.703 -7.976 1.00 86.38 300 PRO A O 1
ATOM 2311 N N . THR A 1 301 ? -4.930 6.875 -8.515 1.00 78.88 301 THR A N 1
ATOM 2312 C CA . THR A 1 301 ? -5.187 8.114 -7.757 1.00 78.88 301 THR A CA 1
ATOM 2313 C C . THR A 1 301 ? -5.546 7.873 -6.292 1.00 78.88 301 THR A C 1
ATOM 2315 O O . THR A 1 301 ? -5.440 8.781 -5.479 1.00 78.88 301 THR A O 1
ATOM 2318 N N . GLU A 1 302 ? -5.9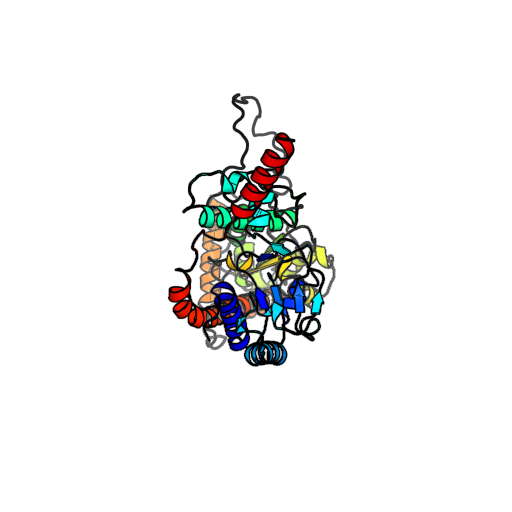70 6.661 -5.938 1.00 78.69 302 GLU A N 1
ATOM 2319 C CA . GLU A 1 302 ? -6.551 6.337 -4.629 1.00 78.69 302 GLU A CA 1
ATOM 2320 C C . GLU A 1 302 ? -5.703 5.293 -3.896 1.00 78.69 302 GLU A C 1
ATOM 2322 O O . GLU A 1 302 ? -6.126 4.165 -3.629 1.00 78.69 302 GLU A O 1
ATOM 2327 N N . LEU A 1 303 ? -4.457 5.667 -3.611 1.00 87.69 303 LEU A N 1
ATOM 2328 C CA . LEU A 1 303 ? -3.508 4.809 -2.903 1.00 87.69 303 LEU A CA 1
ATOM 2329 C C . LEU A 1 303 ? -3.713 4.813 -1.382 1.00 87.69 303 LEU A C 1
ATOM 2331 O O . LEU A 1 303 ? -3.208 3.918 -0.709 1.00 87.69 303 LEU A O 1
ATOM 2335 N N . ASP A 1 304 ? -4.522 5.730 -0.850 1.00 87.81 304 ASP A N 1
ATOM 2336 C CA . ASP A 1 304 ? -4.867 5.804 0.576 1.00 87.81 304 ASP A CA 1
ATOM 2337 C C . ASP A 1 304 ? -5.445 4.482 1.105 1.00 87.81 304 ASP A C 1
ATOM 2339 O O . ASP A 1 304 ? -5.128 4.048 2.211 1.00 87.81 304 ASP A O 1
ATOM 2343 N N . TRP A 1 305 ? -6.244 3.788 0.285 1.00 83.69 305 TRP A N 1
ATOM 2344 C CA . TRP A 1 305 ? -6.772 2.458 0.605 1.00 83.69 305 TRP A CA 1
ATOM 2345 C C . TRP A 1 305 ? -5.665 1.410 0.772 1.00 83.69 305 TRP A C 1
ATOM 2347 O O . TRP A 1 305 ? -5.754 0.559 1.652 1.00 83.69 305 TRP A O 1
ATOM 2357 N N . TYR A 1 306 ? -4.625 1.466 -0.067 1.00 86.62 306 TYR A N 1
ATOM 2358 C CA . TYR A 1 306 ? -3.514 0.514 -0.018 1.00 86.62 306 TYR A CA 1
ATOM 2359 C C . TYR A 1 306 ? -2.696 0.679 1.264 1.00 86.62 306 TYR A C 1
ATOM 2361 O O . TYR A 1 306 ? -2.354 -0.305 1.914 1.00 86.62 306 TYR A O 1
ATOM 2369 N N . PHE A 1 307 ? -2.394 1.925 1.631 1.00 88.31 307 PHE A N 1
ATOM 2370 C CA . PHE A 1 307 ? -1.593 2.229 2.817 1.00 88.31 307 PHE A CA 1
ATOM 2371 C C . PHE A 1 307 ? -2.413 2.242 4.114 1.00 88.31 307 PHE A C 1
ATOM 2373 O O . PHE A 1 307 ? -1.856 2.094 5.200 1.00 88.31 307 PHE A O 1
ATOM 2380 N N . GLY A 1 308 ? -3.735 2.395 4.013 1.00 88.00 308 GLY A N 1
ATOM 2381 C CA . GLY A 1 308 ? -4.644 2.481 5.153 1.00 88.00 308 GLY A CA 1
ATOM 2382 C C . GLY A 1 308 ? -4.668 3.855 5.828 1.00 88.00 308 GLY A C 1
ATOM 2383 O O . GLY A 1 308 ? -5.258 3.980 6.897 1.00 88.00 308 GLY A O 1
ATOM 2384 N N . PHE A 1 309 ? -4.049 4.874 5.228 1.00 90.69 309 PHE A N 1
ATOM 2385 C CA . PHE A 1 309 ? -4.042 6.263 5.693 1.00 90.69 309 PHE A CA 1
ATOM 2386 C C . PHE A 1 309 ? -4.064 7.227 4.505 1.00 90.69 309 PHE A C 1
ATOM 2388 O O . PHE A 1 309 ? -3.629 6.881 3.410 1.00 90.69 309 PHE A O 1
ATOM 2395 N N . ALA A 1 310 ? -4.558 8.442 4.731 1.00 89.81 310 ALA A N 1
ATOM 2396 C CA . ALA A 1 310 ? -4.583 9.491 3.721 1.00 89.81 310 ALA A CA 1
ATOM 2397 C C . ALA A 1 310 ? -3.165 9.997 3.435 1.00 89.81 310 ALA A C 1
ATOM 2399 O O . ALA A 1 310 ? -2.481 10.458 4.355 1.00 89.81 310 ALA A O 1
ATOM 2400 N N . ILE A 1 311 ? -2.745 9.924 2.171 1.00 88.38 311 ILE A N 1
ATOM 2401 C CA . ILE A 1 311 ? -1.435 10.391 1.721 1.00 88.38 311 ILE A CA 1
ATOM 2402 C C . ILE A 1 311 ? -1.457 11.926 1.615 1.00 88.38 311 ILE A C 1
ATOM 2404 O O . ILE A 1 311 ? -2.366 12.491 0.995 1.00 88.38 311 ILE A O 1
ATOM 2408 N N . PRO A 1 312 ? -0.467 12.639 2.183 1.00 82.12 312 PRO A N 1
ATOM 2409 C CA . PRO A 1 312 ? -0.399 14.092 2.077 1.00 82.12 312 PRO A CA 1
ATOM 2410 C C . PRO A 1 312 ? -0.309 14.555 0.616 1.00 82.12 312 PRO A C 1
ATOM 2412 O O . PRO A 1 312 ? 0.620 14.209 -0.105 1.00 82.12 312 PRO A O 1
ATOM 2415 N N . GLN A 1 313 ? -1.265 15.380 0.178 1.00 71.44 313 GLN A N 1
ATOM 2416 C CA . GLN A 1 313 ? -1.244 15.968 -1.172 1.00 71.44 313 GLN A CA 1
ATOM 2417 C C . GLN A 1 313 ? -0.390 17.234 -1.274 1.00 71.44 313 GLN A C 1
ATOM 2419 O O . GLN A 1 313 ? -0.038 17.670 -2.367 1.00 71.44 313 GLN A O 1
ATOM 2424 N N . LYS A 1 314 ? -0.082 17.853 -0.134 1.00 60.62 314 LYS A N 1
ATOM 2425 C CA . LYS A 1 314 ? 0.820 18.997 -0.044 1.00 60.62 314 LYS A CA 1
ATOM 2426 C C . LYS A 1 314 ? 2.037 18.533 0.731 1.00 60.62 314 LYS A C 1
ATOM 2428 O O . LYS A 1 314 ? 1.884 18.125 1.880 1.00 60.62 314 LYS A O 1
ATOM 2433 N N . LEU A 1 315 ? 3.214 18.616 0.114 1.00 55.72 315 LEU A N 1
ATOM 2434 C CA . LEU A 1 315 ? 4.459 18.541 0.861 1.00 55.72 315 LEU A CA 1
ATOM 2435 C C . LEU A 1 315 ? 4.473 19.763 1.781 1.00 55.72 315 LEU A C 1
ATOM 2437 O O . LEU A 1 315 ? 4.619 20.896 1.325 1.00 55.72 315 LEU A O 1
ATOM 2441 N N . ILE A 1 316 ? 4.185 19.540 3.059 1.00 50.97 316 ILE A N 1
ATOM 2442 C CA . ILE A 1 316 ? 4.439 20.543 4.083 1.00 50.97 316 ILE A CA 1
ATOM 2443 C C . ILE A 1 316 ? 5.959 20.601 4.197 1.00 50.97 316 ILE A C 1
ATOM 2445 O O . ILE A 1 316 ? 6.580 19.553 4.381 1.00 50.97 316 ILE A O 1
ATOM 2449 N N . ASP A 1 317 ? 6.510 21.804 4.023 1.00 42.22 317 ASP A N 1
ATOM 2450 C CA . ASP A 1 317 ? 7.928 22.114 4.211 1.00 42.22 317 ASP A CA 1
ATOM 2451 C C . ASP A 1 317 ? 8.415 21.406 5.478 1.00 42.22 317 ASP A C 1
ATOM 2453 O O . ASP A 1 317 ? 7.772 21.500 6.533 1.00 42.22 317 ASP A O 1
ATOM 2457 N N . ASP A 1 318 ? 9.448 20.577 5.323 1.00 41.75 318 ASP A N 1
ATOM 2458 C CA . ASP A 1 318 ? 9.995 19.714 6.357 1.00 41.75 318 ASP A CA 1
ATOM 2459 C C . ASP A 1 318 ? 10.205 20.565 7.593 1.00 41.75 318 ASP A C 1
ATOM 2461 O O . ASP A 1 318 ? 11.078 21.413 7.544 1.00 41.75 318 ASP A O 1
ATOM 2465 N N . GLY A 1 319 ? 9.366 20.362 8.626 1.00 41.44 319 GLY A N 1
ATOM 2466 C CA . GLY A 1 319 ? 9.096 21.228 9.786 1.00 41.44 319 GLY A CA 1
ATOM 2467 C C . GLY A 1 319 ? 10.303 21.683 10.609 1.00 41.44 319 GLY A C 1
ATOM 2468 O O . GLY A 1 319 ? 10.339 21.545 11.832 1.00 41.44 319 GLY A O 1
ATOM 2469 N N . ARG A 1 320 ? 11.287 22.260 9.934 1.00 40.56 320 ARG A N 1
ATOM 2470 C CA . ARG A 1 320 ? 12.391 23.035 10.432 1.00 40.56 320 ARG A CA 1
ATOM 2471 C C . ARG A 1 320 ? 11.736 24.297 10.939 1.00 40.56 320 ARG A C 1
ATOM 2473 O O . ARG A 1 320 ? 11.106 25.044 10.197 1.00 40.56 320 ARG A O 1
ATOM 2480 N N . SER A 1 321 ? 11.871 24.527 12.236 1.00 38.41 321 SER A N 1
ATOM 2481 C CA . SER A 1 321 ? 11.767 25.880 12.746 1.00 38.41 321 SER A CA 1
ATOM 2482 C C . SER A 1 321 ? 12.676 26.747 11.878 1.00 38.41 321 SER A C 1
ATOM 2484 O O . SER A 1 321 ? 13.887 26.503 11.867 1.00 38.41 321 SER A O 1
ATOM 2486 N N . GLU A 1 322 ? 12.120 27.721 11.160 1.00 36.31 322 GLU A N 1
ATOM 2487 C CA . GLU A 1 322 ? 12.914 28.847 10.686 1.00 36.31 322 GLU A CA 1
ATOM 2488 C C . GLU A 1 322 ? 13.621 29.387 11.929 1.00 36.31 322 GLU A C 1
ATOM 2490 O O . GLU A 1 322 ? 12.993 29.904 12.858 1.00 36.31 322 GLU 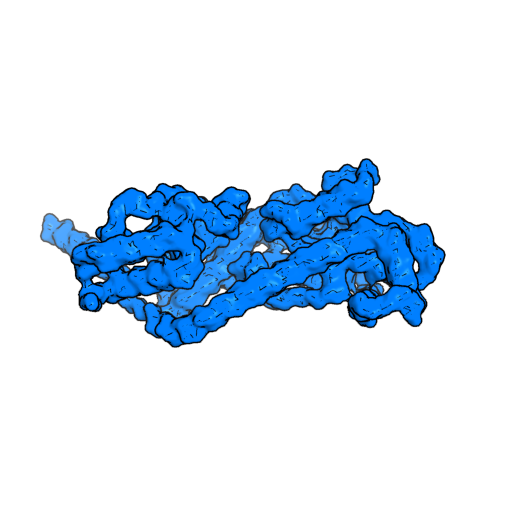A O 1
ATOM 2495 N N . SER A 1 323 ? 14.927 29.139 12.032 1.00 34.12 323 SER A N 1
ATOM 2496 C CA . SER A 1 323 ? 15.711 29.749 13.088 1.00 34.12 323 SER A CA 1
ATOM 2497 C C . SER A 1 323 ? 15.515 31.260 12.940 1.00 34.12 323 SER A C 1
ATOM 2499 O O . SER A 1 323 ? 15.700 31.756 11.829 1.00 34.12 323 SER A O 1
ATOM 2501 N N . PRO A 1 324 ? 15.205 32.019 14.008 1.00 37.50 324 PRO A N 1
ATOM 2502 C CA . PRO A 1 324 ? 14.998 33.473 13.934 1.00 37.50 324 PRO A CA 1
ATOM 2503 C C . PRO A 1 324 ? 16.219 34.271 13.444 1.00 37.50 324 PRO A C 1
ATOM 2505 O O . PRO A 1 324 ? 16.196 35.498 13.430 1.00 37.50 324 PRO A O 1
ATOM 2508 N N . VAL A 1 325 ? 17.310 33.582 13.110 1.00 30.94 325 VAL A N 1
ATOM 2509 C CA . VAL A 1 325 ? 18.578 34.138 12.670 1.00 30.94 325 VAL A CA 1
ATOM 2510 C C . VAL A 1 325 ? 18.791 33.727 11.208 1.00 30.94 325 VAL A C 1
ATOM 2512 O O . VAL A 1 325 ? 18.957 32.531 10.940 1.00 30.94 325 VAL A O 1
ATOM 2515 N N . PRO A 1 326 ? 18.790 34.688 10.264 1.00 31.34 326 PRO A N 1
ATOM 2516 C CA . PRO A 1 326 ? 19.183 34.454 8.880 1.00 31.34 326 PRO A CA 1
ATOM 2517 C C . PRO A 1 326 ? 20.590 33.857 8.860 1.00 31.34 326 PRO A C 1
ATOM 2519 O O . PRO A 1 326 ? 21.551 34.471 9.322 1.00 31.34 326 PRO A O 1
ATOM 2522 N N . SER A 1 327 ? 20.704 32.612 8.412 1.00 38.38 327 SER A N 1
ATOM 2523 C CA . SER A 1 327 ? 21.9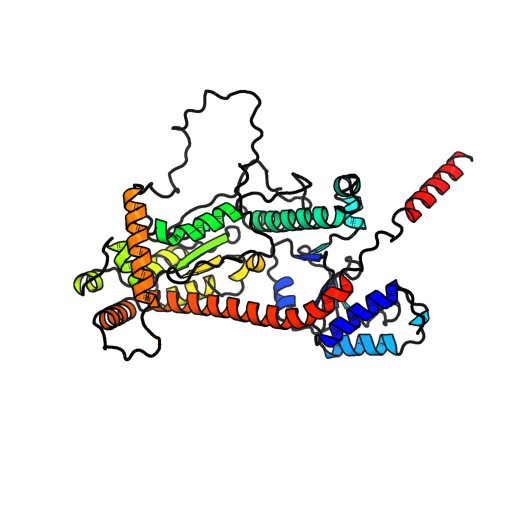86 31.914 8.346 1.00 38.38 327 SER A CA 1
ATOM 2524 C C . SER A 1 327 ? 22.610 32.155 6.973 1.00 38.38 327 SER A C 1
ATOM 2526 O O . SER A 1 327 ? 22.569 31.285 6.109 1.00 38.38 327 SER A O 1
ATOM 2528 N N . ASP A 1 328 ? 23.210 33.330 6.782 1.00 46.62 328 ASP A N 1
ATOM 2529 C CA . ASP A 1 328 ? 23.873 33.779 5.539 1.00 46.62 328 ASP A CA 1
ATOM 2530 C C . ASP A 1 328 ? 25.175 33.008 5.193 1.00 46.62 328 ASP A C 1
ATOM 2532 O O . ASP A 1 328 ? 26.009 33.474 4.414 1.00 46.62 328 ASP A O 1
ATOM 2536 N N . HIS A 1 329 ? 25.406 31.826 5.777 1.00 41.25 329 HIS A N 1
ATOM 2537 C CA . HIS A 1 329 ? 26.709 31.147 5.736 1.00 41.25 329 HIS A CA 1
ATOM 2538 C C . HIS A 1 329 ? 26.697 29.680 5.303 1.00 41.25 329 HIS A C 1
ATOM 2540 O O . HIS A 1 329 ? 27.741 29.033 5.359 1.00 41.25 329 HIS A O 1
ATOM 2546 N N . ILE A 1 330 ? 25.582 29.148 4.800 1.00 43.19 330 ILE A N 1
ATOM 2547 C CA . ILE A 1 330 ? 25.610 27.845 4.123 1.00 43.19 330 ILE A CA 1
ATOM 2548 C C . ILE A 1 330 ? 25.593 28.100 2.620 1.00 43.19 330 ILE A C 1
ATOM 2550 O O . ILE A 1 330 ? 24.543 28.281 2.012 1.00 43.19 330 ILE A O 1
ATOM 2554 N N . ASN A 1 331 ? 26.784 28.138 2.018 1.00 40.53 331 ASN A N 1
ATOM 2555 C CA . ASN A 1 331 ? 26.907 28.046 0.571 1.00 40.53 331 ASN A CA 1
ATOM 2556 C C . ASN A 1 331 ? 26.292 26.713 0.132 1.00 40.53 331 ASN A C 1
ATOM 2558 O O . ASN A 1 331 ? 26.802 25.642 0.453 1.00 40.53 331 ASN A O 1
ATOM 2562 N N . ASP A 1 332 ? 25.214 26.790 -0.643 1.00 44.09 332 ASP A N 1
ATOM 2563 C CA . ASP A 1 332 ? 24.407 25.659 -1.126 1.00 44.09 332 ASP A CA 1
ATOM 2564 C C . ASP A 1 332 ? 25.195 24.637 -1.980 1.00 44.09 332 ASP A C 1
ATOM 2566 O O . ASP A 1 332 ? 24.680 23.594 -2.367 1.00 44.09 332 ASP A O 1
ATOM 2570 N N . LYS A 1 333 ? 26.469 24.931 -2.274 1.00 42.03 333 LYS A N 1
ATOM 2571 C CA . LYS A 1 333 ? 27.383 24.112 -3.079 1.00 42.03 333 LYS A CA 1
ATOM 2572 C C . LYS A 1 333 ? 28.127 23.031 -2.289 1.00 42.03 333 LYS A C 1
ATOM 2574 O O . LYS A 1 333 ? 28.686 22.142 -2.920 1.00 42.03 333 LYS A O 1
ATOM 2579 N N . ASP A 1 334 ? 28.101 23.082 -0.956 1.00 40.06 334 ASP A N 1
ATOM 2580 C CA . ASP A 1 334 ? 28.781 22.104 -0.090 1.00 40.06 334 ASP A CA 1
ATOM 2581 C C . ASP A 1 334 ? 27.821 21.071 0.530 1.00 40.06 334 ASP A C 1
ATOM 2583 O O . ASP A 1 334 ? 28.210 20.317 1.425 1.00 40.06 334 ASP A O 1
ATOM 2587 N N . ARG A 1 335 ? 26.564 20.984 0.060 1.00 42.00 335 ARG A N 1
ATOM 2588 C CA . ARG A 1 335 ? 25.704 19.846 0.417 1.00 42.00 335 ARG A CA 1
ATOM 2589 C C . ARG A 1 335 ? 26.279 18.573 -0.215 1.00 42.00 335 ARG A C 1
ATOM 2591 O O . ARG A 1 335 ? 26.405 18.524 -1.438 1.00 42.00 335 ARG A O 1
ATOM 2598 N N . PRO A 1 336 ? 26.567 17.510 0.556 1.00 36.31 336 PRO A N 1
ATOM 2599 C CA . PRO A 1 336 ? 26.886 16.198 0.008 1.00 36.31 336 PRO A CA 1
ATOM 2600 C C . PRO A 1 336 ? 25.604 15.488 -0.463 1.00 36.31 336 PRO A C 1
ATOM 2602 O O . PRO A 1 336 ? 25.351 14.339 -0.120 1.00 36.31 336 PRO A O 1
ATOM 2605 N N . ASP A 1 337 ? 24.794 16.169 -1.265 1.00 41.19 337 ASP A N 1
ATOM 2606 C CA . ASP A 1 337 ? 23.744 15.558 -2.066 1.00 41.19 337 ASP A CA 1
ATOM 2607 C C . ASP A 1 337 ? 24.346 15.409 -3.461 1.00 41.19 337 ASP A C 1
ATOM 2609 O O . ASP A 1 337 ? 24.783 16.414 -4.004 1.00 41.19 337 ASP A O 1
ATOM 2613 N N . LEU A 1 338 ? 24.453 14.179 -3.994 1.00 43.31 338 LEU A N 1
ATOM 2614 C CA . LEU A 1 338 ? 24.548 13.820 -5.435 1.00 43.31 338 LEU A CA 1
ATOM 2615 C C . LEU A 1 338 ? 25.287 12.496 -5.727 1.00 43.31 338 LEU A C 1
ATOM 2617 O O . LEU A 1 338 ? 25.386 12.107 -6.888 1.00 43.31 338 LEU A O 1
ATOM 2621 N N . ALA A 1 339 ? 25.744 11.726 -4.732 1.00 36.31 339 ALA A N 1
ATOM 2622 C CA . ALA A 1 339 ? 26.260 10.376 -5.022 1.00 36.31 339 ALA A CA 1
ATOM 2623 C C . ALA A 1 339 ? 25.144 9.377 -5.418 1.00 36.31 339 ALA A C 1
ATOM 2625 O O . ALA A 1 339 ? 25.403 8.419 -6.143 1.00 36.31 339 ALA A O 1
ATOM 2626 N N . TYR A 1 340 ? 23.904 9.614 -4.967 1.00 37.47 340 TYR A N 1
ATOM 2627 C CA . TYR A 1 340 ? 22.760 8.700 -5.140 1.00 37.47 340 TYR A CA 1
ATOM 2628 C C . TYR A 1 340 ? 21.463 9.378 -5.629 1.00 37.47 340 TYR A C 1
ATOM 2630 O O . TYR A 1 340 ? 20.416 8.733 -5.693 1.00 37.47 340 TYR A O 1
ATOM 2638 N N . GLY A 1 341 ? 21.523 10.665 -5.988 1.00 41.38 341 GLY A N 1
ATOM 2639 C CA . GLY A 1 341 ? 20.401 11.381 -6.603 1.00 41.38 341 GLY A CA 1
ATOM 2640 C C . GLY A 1 341 ? 20.316 11.120 -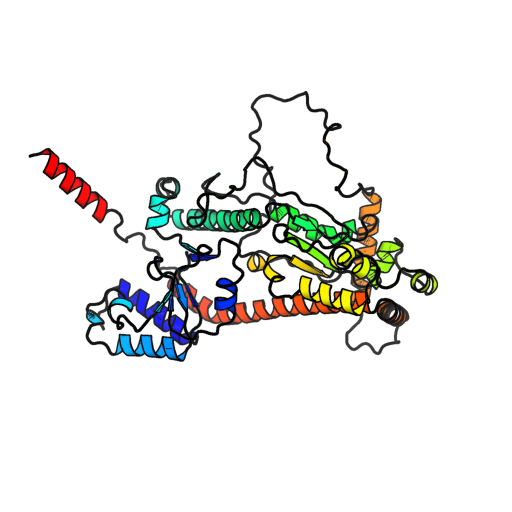8.114 1.00 41.38 341 GLY A C 1
ATOM 2641 O O . GLY A 1 341 ? 21.314 10.720 -8.723 1.00 41.38 341 GLY A O 1
ATOM 2642 N N . PRO A 1 342 ? 19.155 11.341 -8.759 1.00 42.00 342 PRO A N 1
ATOM 2643 C CA . PRO A 1 342 ? 19.077 11.344 -10.215 1.00 42.00 342 PRO A CA 1
ATOM 2644 C C . PRO A 1 342 ? 20.131 12.313 -10.769 1.00 42.00 342 PRO A C 1
ATOM 2646 O O . PRO A 1 342 ? 20.132 13.486 -10.399 1.00 42.00 342 PRO A O 1
ATOM 2649 N N . LYS A 1 343 ? 21.031 11.849 -11.651 1.00 48.19 343 LYS A N 1
ATOM 2650 C CA . LYS A 1 343 ? 21.818 12.776 -12.477 1.00 48.19 343 LYS A CA 1
ATOM 2651 C C . LYS A 1 343 ? 20.816 13.701 -13.162 1.00 48.19 343 LYS A C 1
ATOM 2653 O O . LYS A 1 343 ? 19.876 13.197 -13.776 1.00 48.19 343 LYS A O 1
ATOM 2658 N N . ALA A 1 344 ? 20.990 15.009 -13.006 1.00 44.66 344 ALA A N 1
ATOM 2659 C CA . ALA A 1 344 ? 20.133 15.998 -13.635 1.00 44.66 344 ALA A CA 1
ATOM 2660 C C . ALA A 1 344 ? 20.256 15.858 -15.160 1.00 44.66 344 ALA A C 1
ATOM 2662 O O . ALA A 1 344 ? 21.174 16.395 -15.772 1.00 44.66 344 ALA A O 1
ATOM 2663 N N . THR A 1 345 ? 19.358 15.078 -15.761 1.00 57.44 345 THR A N 1
ATOM 2664 C CA . THR A 1 345 ? 19.024 15.190 -17.180 1.00 57.44 345 THR A CA 1
ATOM 2665 C C . THR A 1 345 ? 18.544 16.614 -17.405 1.00 57.44 345 THR A C 1
ATOM 2667 O O . THR A 1 345 ? 17.773 17.133 -16.590 1.00 57.44 345 THR A O 1
ATOM 2670 N N . SER A 1 346 ? 19.007 17.253 -18.472 1.00 69.06 346 SER A N 1
ATOM 2671 C CA . SER A 1 346 ? 18.546 18.598 -18.825 1.00 69.06 346 SER A CA 1
ATOM 2672 C C . SER A 1 346 ? 17.011 18.630 -18.917 1.00 69.06 346 SER A C 1
ATOM 2674 O O . SER A 1 346 ? 16.383 17.623 -19.255 1.00 69.06 346 SER A O 1
ATOM 2676 N N . GLU A 1 347 ? 16.374 19.762 -18.590 1.00 73.19 347 GLU A N 1
ATOM 2677 C CA . GLU A 1 347 ? 14.902 19.864 -18.637 1.00 73.19 347 GLU A CA 1
ATOM 2678 C C . GLU A 1 347 ? 14.344 19.443 -20.007 1.00 73.19 347 GLU A C 1
ATOM 2680 O O . GLU A 1 347 ? 13.329 18.752 -20.079 1.00 73.19 347 GLU A O 1
ATOM 2685 N N . THR A 1 348 ? 15.082 19.755 -21.072 1.00 76.38 348 THR A N 1
ATOM 2686 C CA . THR A 1 348 ? 14.788 19.384 -22.459 1.00 76.38 348 THR A CA 1
ATOM 2687 C C . THR A 1 348 ? 14.847 17.873 -22.711 1.00 76.38 348 THR A C 1
ATOM 2689 O O . THR A 1 348 ? 13.989 17.327 -23.405 1.00 76.38 348 THR A O 1
ATOM 2692 N N . GLU A 1 349 ? 15.820 17.158 -22.140 1.00 77.94 349 GLU A N 1
ATOM 2693 C CA . GLU A 1 349 ? 15.881 15.691 -22.216 1.00 77.94 349 GLU A CA 1
ATOM 2694 C C . GLU A 1 349 ? 14.706 15.043 -21.488 1.00 77.94 349 GLU A C 1
ATOM 2696 O O . GLU A 1 349 ? 14.139 14.072 -21.987 1.00 77.94 349 GLU A O 1
ATOM 2701 N N . ARG A 1 350 ? 14.296 15.604 -20.347 1.00 80.44 350 ARG A N 1
ATOM 2702 C CA . ARG A 1 350 ? 13.158 15.102 -19.568 1.00 80.44 350 ARG A CA 1
ATOM 2703 C C . ARG A 1 350 ? 11.833 15.267 -20.316 1.00 80.44 350 ARG A C 1
ATOM 2705 O O . ARG A 1 350 ? 10.993 14.370 -20.281 1.00 80.44 350 ARG A O 1
ATOM 2712 N N . GLU A 1 351 ? 11.641 16.396 -20.992 1.00 85.00 351 GLU A N 1
ATOM 2713 C CA . GLU A 1 351 ? 10.470 16.632 -21.848 1.00 85.00 351 GLU A CA 1
ATOM 2714 C C . GLU A 1 351 ? 10.442 15.677 -23.041 1.00 85.00 351 GLU A C 1
ATOM 2716 O O . GLU A 1 351 ? 9.399 15.103 -23.361 1.00 85.00 351 GLU A O 1
ATOM 2721 N N . ARG A 1 352 ? 11.602 15.446 -23.664 1.00 87.56 352 ARG A N 1
ATOM 2722 C CA . ARG A 1 352 ? 11.732 14.474 -24.751 1.00 87.56 352 ARG A CA 1
ATOM 2723 C C . ARG A 1 352 ? 11.432 13.050 -24.280 1.00 87.56 352 ARG A C 1
ATOM 2725 O O . ARG A 1 352 ? 10.707 12.332 -24.964 1.00 87.56 352 ARG A O 1
ATOM 2732 N N . GLU A 1 353 ? 11.956 12.651 -23.124 1.00 88.69 353 GLU A N 1
ATOM 2733 C CA . GLU A 1 353 ? 11.688 11.341 -22.522 1.00 88.69 353 GLU A CA 1
ATOM 2734 C C . GLU A 1 353 ? 10.187 11.154 -22.251 1.00 88.69 353 GLU A C 1
ATOM 2736 O O . GLU A 1 353 ? 9.624 10.107 -22.570 1.00 88.69 353 GLU A O 1
ATOM 2741 N N . LEU A 1 354 ? 9.516 12.190 -21.734 1.00 89.62 354 LEU A N 1
ATOM 2742 C CA . LEU A 1 354 ? 8.072 12.173 -21.500 1.00 89.62 354 LEU A CA 1
ATOM 2743 C C . LEU A 1 354 ? 7.282 12.006 -22.806 1.00 89.62 354 LEU A C 1
ATOM 2745 O O . LEU A 1 354 ? 6.388 11.166 -22.870 1.00 89.62 354 LEU A O 1
ATOM 2749 N N . ALA A 1 355 ? 7.646 12.740 -23.860 1.00 90.50 355 ALA A N 1
ATOM 2750 C CA . ALA A 1 355 ? 6.985 12.628 -25.159 1.00 90.50 355 ALA A CA 1
ATOM 2751 C C . ALA A 1 355 ? 7.140 11.226 -25.780 1.00 90.50 355 ALA A C 1
ATOM 2753 O O . ALA A 1 355 ? 6.194 10.699 -26.368 1.00 90.50 355 ALA A O 1
ATOM 2754 N N . ILE A 1 356 ? 8.316 10.606 -25.640 1.00 90.94 356 ILE A N 1
ATOM 2755 C CA . ILE A 1 356 ? 8.558 9.227 -26.092 1.00 90.94 356 ILE A CA 1
ATOM 2756 C C . ILE A 1 356 ? 7.734 8.243 -25.260 1.00 90.94 356 ILE A C 1
ATOM 2758 O O . ILE A 1 356 ? 7.114 7.338 -25.821 1.00 90.94 356 ILE A O 1
ATOM 2762 N N . LEU A 1 357 ? 7.697 8.430 -23.938 1.00 90.62 357 LEU A N 1
ATOM 2763 C CA . LEU A 1 357 ? 6.913 7.598 -23.034 1.00 90.62 357 LEU A CA 1
ATOM 2764 C C . LEU A 1 357 ? 5.431 7.620 -23.415 1.00 90.62 357 LEU A C 1
ATOM 2766 O O . LEU A 1 357 ? 4.854 6.551 -23.586 1.00 90.62 357 LEU A O 1
ATOM 2770 N N . ASP A 1 358 ? 4.829 8.795 -23.597 1.00 89.94 358 ASP A N 1
ATOM 2771 C CA . ASP A 1 358 ? 3.399 8.917 -23.905 1.00 89.94 358 ASP A CA 1
ATOM 2772 C C . ASP A 1 358 ? 3.035 8.205 -25.216 1.00 89.94 358 ASP A C 1
ATOM 2774 O O . ASP A 1 358 ? 2.100 7.400 -25.252 1.00 89.94 358 ASP A O 1
ATOM 2778 N N . ARG A 1 359 ? 3.854 8.368 -26.262 1.00 87.44 359 ARG A N 1
ATOM 2779 C CA . ARG A 1 359 ? 3.674 7.627 -27.523 1.00 87.44 359 ARG A CA 1
ATOM 2780 C C . ARG A 1 359 ? 3.873 6.121 -27.362 1.00 87.44 359 ARG A C 1
ATOM 2782 O O . ARG A 1 359 ? 3.186 5.331 -28.011 1.00 87.44 359 ARG A O 1
ATOM 2789 N N . ALA A 1 360 ? 4.798 5.695 -26.502 1.00 89.12 360 ALA A N 1
ATOM 2790 C CA . ALA A 1 360 ? 4.984 4.280 -26.197 1.00 89.12 360 ALA A CA 1
ATOM 2791 C C . ALA A 1 360 ? 3.742 3.687 -25.516 1.00 89.12 360 ALA A C 1
ATOM 2793 O O . ALA A 1 360 ? 3.320 2.586 -25.880 1.00 89.12 360 ALA A O 1
ATOM 2794 N N . LYS A 1 361 ? 3.114 4.425 -24.587 1.00 89.50 361 LYS A N 1
ATOM 2795 C CA . LYS A 1 361 ? 1.856 4.002 -23.953 1.00 89.50 361 LYS A CA 1
ATOM 2796 C C . LYS A 1 361 ? 0.759 3.829 -24.991 1.00 89.50 361 LYS A C 1
ATOM 2798 O O . LYS A 1 361 ? 0.109 2.787 -25.007 1.00 89.50 361 LYS A O 1
ATOM 2803 N N . GLU A 1 362 ? 0.600 4.793 -25.894 1.00 85.19 362 GLU A N 1
ATOM 2804 C CA . GLU A 1 362 ? -0.364 4.700 -26.994 1.00 85.19 362 GLU A CA 1
ATOM 2805 C C . GLU A 1 362 ? -0.113 3.456 -27.854 1.00 85.19 362 GLU A C 1
ATOM 2807 O O . GLU A 1 362 ? -1.031 2.670 -28.079 1.00 85.19 362 GLU A O 1
ATOM 2812 N N . ALA A 1 363 ? 1.135 3.202 -28.259 1.00 83.50 363 ALA A N 1
ATOM 2813 C CA . ALA A 1 363 ? 1.488 2.038 -29.073 1.00 83.50 363 ALA A CA 1
ATOM 2814 C C . ALA A 1 363 ? 1.227 0.690 -28.369 1.00 83.50 363 ALA A C 1
ATOM 2816 O O . ALA A 1 363 ? 0.884 -0.297 -29.026 1.00 83.50 363 ALA A O 1
ATOM 2817 N N . VAL A 1 364 ? 1.377 0.623 -27.042 1.00 83.88 364 VAL A N 1
ATOM 2818 C CA . VAL A 1 364 ? 1.141 -0.601 -26.257 1.00 83.88 364 VAL A CA 1
ATOM 2819 C C . VAL A 1 364 ? -0.346 -0.801 -25.936 1.00 83.88 364 VAL A C 1
ATOM 2821 O O . VAL A 1 364 ? -0.823 -1.942 -25.967 1.00 83.88 364 VAL A O 1
ATOM 2824 N N . ILE A 1 365 ? -1.086 0.274 -25.649 1.00 77.75 365 ILE A N 1
ATOM 2825 C CA . ILE A 1 365 ? -2.508 0.237 -25.265 1.00 77.75 365 ILE A CA 1
ATOM 2826 C C . ILE A 1 365 ? -3.420 0.096 -26.488 1.00 77.75 365 ILE A C 1
ATOM 2828 O O . ILE A 1 365 ? -4.404 -0.639 -26.426 1.00 77.75 365 ILE A O 1
ATOM 2832 N N . ALA A 1 366 ? -3.096 0.748 -27.607 1.00 65.19 366 ALA A N 1
ATOM 2833 C CA . ALA A 1 366 ? -3.950 0.809 -28.795 1.00 65.19 366 ALA A CA 1
ATOM 2834 C C . ALA A 1 366 ? -4.056 -0.509 -29.583 1.00 65.19 366 ALA A C 1
ATOM 2836 O O . ALA A 1 366 ? -4.715 -0.538 -30.618 1.00 65.19 366 ALA A O 1
ATOM 2837 N N . VAL A 1 367 ? -3.429 -1.602 -29.131 1.00 61.88 367 VAL A N 1
ATOM 2838 C CA . VAL A 1 367 ? -3.563 -2.928 -29.755 1.00 61.88 367 VAL A CA 1
ATOM 2839 C C . VAL A 1 367 ? -4.718 -3.687 -29.081 1.00 61.88 367 VAL A C 1
ATOM 2841 O O . VAL A 1 367 ? -4.572 -4.094 -27.924 1.00 61.88 367 VAL A O 1
ATOM 2844 N N . PRO A 1 368 ? -5.860 -3.906 -29.767 1.00 54.44 368 PRO A N 1
ATOM 2845 C CA . PRO A 1 368 ? -6.981 -4.666 -29.217 1.00 54.44 368 PRO A CA 1
ATOM 2846 C C . PRO A 1 368 ? -6.571 -6.103 -28.875 1.00 54.44 368 PRO A C 1
ATOM 2848 O O . PRO A 1 368 ? -5.834 -6.731 -29.635 1.00 54.44 368 PRO A O 1
ATOM 2851 N N . ARG A 1 369 ? -7.102 -6.652 -27.771 1.00 52.00 369 ARG A N 1
ATOM 2852 C CA . ARG A 1 369 ? -6.877 -8.056 -27.357 1.00 52.00 369 ARG A CA 1
ATOM 2853 C C . ARG A 1 369 ? -7.302 -9.075 -28.428 1.00 52.00 369 ARG A C 1
ATOM 2855 O O . ARG A 1 369 ? -6.711 -10.147 -28.489 1.00 52.00 369 ARG A O 1
ATOM 2862 N N . ASP A 1 370 ? -8.254 -8.699 -29.284 1.00 47.16 370 ASP A N 1
ATOM 2863 C CA . ASP A 1 370 ? -8.820 -9.531 -30.357 1.00 47.16 370 ASP A CA 1
ATOM 2864 C C . ASP A 1 370 ? -8.246 -9.209 -31.748 1.00 47.16 370 ASP A C 1
ATOM 2866 O O . ASP A 1 370 ? -8.740 -9.697 -32.768 1.00 47.16 370 ASP A O 1
ATOM 2870 N N . ALA A 1 371 ? -7.212 -8.365 -31.830 1.00 52.66 371 ALA A N 1
ATOM 2871 C CA . ALA A 1 371 ? -6.555 -8.103 -33.100 1.00 52.66 371 ALA A CA 1
ATOM 2872 C C . ALA A 1 371 ? -5.793 -9.353 -33.556 1.00 52.66 371 ALA A C 1
ATOM 2874 O O . ALA A 1 371 ? -4.892 -9.841 -32.873 1.00 52.66 371 ALA A O 1
ATOM 2875 N N . VAL A 1 372 ? -6.144 -9.862 -34.740 1.00 49.25 372 VAL A N 1
ATOM 2876 C CA . VAL A 1 372 ? -5.419 -10.962 -35.383 1.00 49.25 372 VAL A CA 1
ATOM 2877 C C . VAL A 1 372 ? -3.951 -10.558 -35.519 1.00 49.25 372 VAL A C 1
ATOM 2879 O O . VAL A 1 372 ? -3.624 -9.593 -36.223 1.00 49.25 372 VAL A O 1
ATOM 2882 N N . ALA A 1 373 ? -3.074 -11.298 -34.834 1.00 47.47 373 ALA A N 1
ATOM 2883 C CA . ALA A 1 373 ? -1.633 -11.100 -34.880 1.00 47.47 373 ALA A CA 1
ATOM 2884 C C . ALA A 1 373 ? -1.162 -11.040 -36.345 1.00 47.47 373 ALA A C 1
ATOM 2886 O O . ALA A 1 373 ? -1.293 -12.011 -37.085 1.00 47.47 373 ALA A O 1
ATOM 2887 N N . GLY A 1 374 ? -0.636 -9.885 -36.772 1.00 49.25 374 GLY A N 1
ATOM 2888 C CA . GLY A 1 374 ? -0.052 -9.703 -38.109 1.00 49.25 374 GLY A CA 1
ATOM 2889 C C . GLY A 1 374 ? -0.743 -8.701 -39.039 1.00 49.25 374 GLY A C 1
ATOM 2890 O O . GLY A 1 374 ? -0.223 -8.463 -40.132 1.00 49.25 374 GLY A O 1
ATOM 2891 N N . THR A 1 375 ? -1.848 -8.078 -38.619 1.00 55.00 375 THR A N 1
ATOM 2892 C CA . THR A 1 375 ? -2.601 -7.104 -39.438 1.00 55.00 375 THR A CA 1
ATOM 2893 C C . THR A 1 375 ? -1.901 -5.748 -39.607 1.00 55.00 375 THR A C 1
ATOM 2895 O O . THR A 1 375 ? -2.067 -5.117 -40.648 1.00 55.00 375 THR A O 1
ATOM 2898 N N . THR A 1 376 ? -1.043 -5.329 -38.667 1.00 71.00 376 THR A N 1
ATOM 2899 C CA . THR A 1 376 ? -0.199 -4.125 -38.797 1.00 71.00 376 THR A CA 1
ATOM 2900 C C . THR A 1 376 ? 1.276 -4.413 -38.504 1.00 71.00 376 THR A C 1
ATOM 2902 O O . THR A 1 376 ? 1.629 -5.292 -37.715 1.00 71.00 376 THR A O 1
ATOM 2905 N N . GLU A 1 377 ? 2.167 -3.641 -39.129 1.00 78.38 377 GLU A N 1
ATOM 2906 C CA . GLU A 1 377 ? 3.619 -3.713 -38.909 1.00 78.38 377 GLU A CA 1
ATOM 2907 C C . GLU A 1 377 ? 4.000 -3.479 -37.433 1.00 78.38 377 GLU A C 1
ATOM 2909 O O . GLU A 1 377 ? 4.907 -4.123 -36.905 1.00 78.38 377 GLU A O 1
ATOM 2914 N N . THR A 1 378 ? 3.254 -2.624 -36.731 1.00 77.75 378 THR A N 1
ATOM 2915 C CA . THR A 1 378 ? 3.429 -2.359 -35.296 1.00 77.75 378 THR A CA 1
ATOM 2916 C C . THR A 1 378 ? 3.168 -3.596 -34.436 1.00 77.75 378 THR A C 1
ATOM 2918 O O . THR A 1 378 ? 3.969 -3.899 -33.552 1.00 77.75 378 THR A O 1
ATOM 2921 N N . MET A 1 379 ? 2.117 -4.374 -34.729 1.00 79.62 379 MET A N 1
ATOM 2922 C CA . MET A 1 379 ? 1.832 -5.622 -34.009 1.00 79.62 379 MET A CA 1
ATOM 2923 C C . MET A 1 379 ? 2.922 -6.672 -34.223 1.00 79.62 379 MET A C 1
ATOM 2925 O O . MET A 1 379 ? 3.302 -7.355 -33.273 1.00 79.62 379 MET A O 1
ATOM 2929 N N . ARG A 1 380 ? 3.458 -6.793 -35.446 1.00 83.50 380 ARG A N 1
ATOM 2930 C CA . ARG A 1 380 ? 4.564 -7.726 -35.721 1.00 83.50 380 ARG A CA 1
ATOM 2931 C C . ARG A 1 380 ? 5.806 -7.352 -34.925 1.00 83.50 380 ARG A C 1
ATOM 2933 O O . ARG A 1 380 ? 6.360 -8.207 -34.245 1.00 83.50 380 ARG A O 1
ATOM 2940 N N . ARG A 1 381 ? 6.198 -6.074 -34.947 1.00 84.88 381 ARG A N 1
ATOM 2941 C CA . ARG A 1 381 ? 7.348 -5.575 -34.173 1.00 84.88 381 ARG A CA 1
ATOM 2942 C C . ARG A 1 381 ? 7.168 -5.787 -32.679 1.00 84.88 381 ARG A C 1
ATOM 2944 O O . ARG A 1 381 ? 8.106 -6.218 -32.014 1.00 84.88 381 ARG A O 1
ATOM 2951 N N . ARG A 1 382 ? 5.961 -5.548 -32.164 1.00 87.25 382 ARG A N 1
ATOM 2952 C CA . ARG A 1 382 ? 5.614 -5.824 -30.770 1.00 87.25 382 ARG A CA 1
ATOM 2953 C C . ARG A 1 382 ? 5.792 -7.304 -30.438 1.00 87.25 382 ARG A C 1
ATOM 2955 O O . ARG A 1 382 ? 6.501 -7.614 -29.490 1.00 87.25 382 ARG A O 1
ATOM 2962 N N . ALA A 1 383 ? 5.212 -8.205 -31.230 1.00 87.75 383 ALA A N 1
ATOM 2963 C CA . ALA A 1 383 ? 5.321 -9.645 -31.008 1.00 87.75 383 ALA A CA 1
ATOM 2964 C C . ALA A 1 383 ? 6.776 -10.137 -31.088 1.00 87.75 383 ALA A C 1
ATOM 2966 O O . ALA A 1 383 ? 7.206 -10.928 -30.251 1.00 87.75 383 ALA A O 1
ATOM 2967 N N . SER A 1 384 ? 7.558 -9.635 -32.050 1.00 89.19 384 SER A N 1
ATOM 2968 C CA . SER A 1 384 ? 8.991 -9.933 -32.149 1.00 89.19 384 SER A CA 1
ATOM 2969 C C . SER A 1 384 ? 9.761 -9.464 -30.917 1.00 89.19 384 SER A C 1
ATOM 2971 O O . SER A 1 384 ? 10.630 -10.185 -30.431 1.00 89.19 384 SER A O 1
ATOM 2973 N N . LEU A 1 385 ? 9.433 -8.283 -30.389 1.00 90.69 385 LEU A N 1
ATOM 2974 C CA . LEU A 1 385 ? 10.085 -7.740 -29.205 1.00 90.69 385 LEU A CA 1
ATOM 2975 C C . LEU A 1 385 ? 9.686 -8.494 -27.928 1.00 90.69 385 LEU A C 1
ATOM 2977 O O . LEU A 1 385 ? 10.559 -8.809 -27.126 1.00 90.69 385 LEU A O 1
ATOM 2981 N N . GLU A 1 386 ? 8.410 -8.846 -27.762 1.00 92.69 386 GLU A N 1
ATOM 2982 C CA . GLU A 1 386 ? 7.940 -9.689 -26.652 1.00 92.69 386 GLU A CA 1
ATOM 2983 C C . GLU A 1 386 ? 8.602 -11.080 -26.685 1.00 92.69 386 GLU A C 1
ATOM 2985 O O . GLU A 1 386 ? 9.025 -11.602 -25.655 1.00 92.69 386 GLU A O 1
ATOM 2990 N N . ALA A 1 387 ? 8.769 -11.664 -27.877 1.00 92.06 387 ALA A N 1
ATOM 2991 C CA . ALA A 1 387 ? 9.470 -12.936 -28.056 1.00 92.06 387 ALA A CA 1
ATOM 2992 C C . ALA A 1 387 ? 10.988 -12.829 -27.815 1.00 92.06 387 ALA A C 1
ATOM 2994 O O . ALA A 1 387 ? 11.623 -13.797 -27.387 1.00 92.06 387 ALA A O 1
ATOM 2995 N N . TRP A 1 388 ? 11.594 -11.668 -28.081 1.00 92.69 388 TRP A N 1
ATOM 2996 C CA . TRP A 1 388 ? 12.989 -11.411 -27.728 1.00 92.69 388 TRP A CA 1
ATOM 2997 C C . TRP A 1 388 ? 13.145 -11.274 -26.207 1.00 92.69 388 TRP A C 1
ATOM 2999 O O . TRP A 1 388 ? 13.980 -11.962 -25.619 1.00 92.69 388 TRP A O 1
ATOM 3009 N N . HIS A 1 389 ? 12.278 -10.479 -25.575 1.00 93.69 389 HIS A N 1
ATOM 3010 C CA . HIS A 1 389 ? 12.246 -10.171 -24.144 1.00 93.69 389 HIS A CA 1
ATOM 3011 C C . HIS A 1 389 ? 11.184 -10.982 -23.386 1.00 93.69 389 HIS A C 1
ATOM 3013 O O . HIS A 1 389 ? 10.271 -10.422 -22.771 1.00 93.69 389 HIS A O 1
ATOM 3019 N N . MET A 1 390 ? 11.261 -12.314 -23.443 1.00 94.31 390 MET A N 1
ATOM 3020 C CA . MET A 1 390 ? 10.230 -13.169 -22.836 1.00 94.31 390 MET A CA 1
ATOM 3021 C C . MET A 1 390 ? 10.102 -12.959 -21.322 1.00 94.31 390 MET A C 1
ATOM 3023 O O . MET A 1 390 ? 8.996 -13.019 -20.787 1.00 94.31 390 MET A O 1
ATOM 3027 N N . ALA A 1 391 ? 11.216 -12.723 -20.626 1.00 94.81 391 ALA A N 1
ATOM 3028 C CA . ALA A 1 391 ? 11.219 -12.606 -19.174 1.00 94.81 391 ALA A CA 1
ATOM 3029 C C . ALA A 1 391 ? 10.731 -11.222 -18.720 1.00 94.81 391 ALA A C 1
ATOM 3031 O O . ALA A 1 391 ? 9.921 -11.150 -17.796 1.00 94.81 391 ALA A O 1
ATOM 3032 N N . ASP A 1 392 ? 11.139 -10.146 -19.408 1.00 95.56 392 ASP A N 1
ATOM 3033 C CA . ASP A 1 392 ? 10.586 -8.804 -19.155 1.00 95.56 392 ASP A CA 1
ATOM 3034 C C . ASP A 1 392 ? 9.083 -8.763 -19.487 1.00 95.56 392 ASP A C 1
ATOM 3036 O O . ASP A 1 392 ? 8.295 -8.186 -18.739 1.00 95.56 392 ASP A O 1
ATOM 3040 N N . THR A 1 393 ? 8.658 -9.426 -20.572 1.00 95.81 393 THR A N 1
ATOM 3041 C CA . THR A 1 393 ? 7.235 -9.528 -20.944 1.00 95.81 393 THR A CA 1
ATOM 3042 C C . THR A 1 393 ? 6.429 -10.228 -19.855 1.00 95.81 393 THR A C 1
ATOM 3044 O O . THR A 1 393 ? 5.351 -9.763 -19.489 1.00 95.81 393 THR A O 1
ATOM 3047 N N . GLU A 1 394 ? 6.941 -11.333 -19.312 1.00 96.44 394 GLU A N 1
ATOM 3048 C CA . GLU A 1 394 ? 6.283 -12.052 -18.222 1.00 96.44 394 GLU A CA 1
ATOM 3049 C C . GLU A 1 394 ? 6.224 -11.215 -16.937 1.00 96.44 394 GLU A C 1
ATOM 3051 O O . GLU A 1 394 ? 5.183 -11.174 -16.282 1.00 96.44 394 GLU A O 1
ATOM 3056 N N . ALA A 1 395 ? 7.301 -10.502 -16.593 1.00 96.62 395 ALA A N 1
ATOM 3057 C CA . ALA A 1 395 ? 7.327 -9.587 -15.452 1.00 96.62 395 ALA A CA 1
ATOM 3058 C C . ALA A 1 395 ? 6.276 -8.471 -15.593 1.00 96.62 395 ALA A C 1
ATOM 3060 O O . ALA A 1 395 ? 5.523 -8.193 -14.652 1.00 96.62 395 ALA A O 1
ATOM 3061 N N . TRP A 1 396 ? 6.172 -7.883 -16.785 1.00 96.56 396 TRP A N 1
ATOM 3062 C CA . TRP A 1 396 ? 5.173 -6.868 -17.107 1.00 96.56 396 TRP A CA 1
ATOM 3063 C C . TRP A 1 396 ? 3.742 -7.413 -17.002 1.00 96.56 396 TRP A C 1
ATOM 3065 O O . TRP A 1 396 ? 2.926 -6.865 -16.257 1.00 96.56 396 TRP A O 1
ATOM 3075 N N . ARG A 1 397 ? 3.443 -8.542 -17.664 1.00 95.81 397 ARG A N 1
ATOM 3076 C CA . ARG A 1 397 ? 2.116 -9.189 -17.617 1.00 95.81 397 ARG A CA 1
ATOM 3077 C C . ARG A 1 397 ? 1.716 -9.566 -16.193 1.00 95.81 397 ARG A C 1
ATOM 3079 O O . ARG A 1 397 ? 0.569 -9.358 -15.805 1.00 95.81 397 ARG A O 1
ATOM 3086 N N . PHE A 1 398 ? 2.654 -10.095 -15.411 1.00 96.75 398 PHE A N 1
ATOM 3087 C CA . PHE A 1 398 ? 2.405 -10.505 -14.034 1.00 96.75 398 PHE A CA 1
ATOM 3088 C C . PHE A 1 398 ? 2.086 -9.322 -13.115 1.00 96.75 398 PHE A C 1
ATOM 3090 O O . PHE A 1 398 ? 1.147 -9.387 -12.318 1.00 96.75 398 PHE A O 1
ATOM 3097 N N . THR A 1 399 ? 2.841 -8.230 -13.244 1.00 96.00 399 THR A N 1
ATOM 3098 C CA . THR A 1 399 ? 2.614 -7.004 -12.464 1.00 96.00 399 THR A CA 1
ATOM 3099 C C . THR A 1 399 ? 1.243 -6.425 -12.775 1.00 96.00 399 THR A C 1
ATOM 3101 O O . THR A 1 399 ? 0.469 -6.142 -11.861 1.00 96.00 399 THR A O 1
ATOM 3104 N N . ARG A 1 400 ? 0.903 -6.354 -14.065 1.00 93.69 400 ARG A N 1
ATOM 3105 C CA . ARG A 1 400 ? -0.410 -5.913 -14.529 1.00 93.69 400 ARG A CA 1
ATOM 3106 C C . ARG A 1 400 ? -1.543 -6.767 -13.968 1.00 93.69 400 ARG A C 1
ATOM 3108 O O . ARG A 1 400 ? -2.460 -6.239 -13.354 1.00 93.69 400 ARG A O 1
ATOM 3115 N N . ALA A 1 401 ? -1.444 -8.090 -14.094 1.00 94.12 401 ALA A N 1
ATOM 3116 C CA . ALA A 1 401 ? -2.452 -9.012 -13.573 1.00 94.12 401 ALA A CA 1
ATOM 3117 C C . ALA A 1 401 ? -2.624 -8.895 -12.047 1.00 94.12 401 ALA A C 1
ATOM 3119 O O . ALA A 1 401 ? -3.739 -8.983 -11.535 1.00 94.12 401 ALA A O 1
ATOM 3120 N N . THR A 1 402 ? -1.531 -8.666 -11.312 1.00 92.00 402 THR A N 1
ATOM 3121 C CA . THR A 1 402 ? -1.575 -8.457 -9.857 1.00 92.00 402 THR A CA 1
ATOM 3122 C C . THR A 1 402 ? -2.278 -7.146 -9.505 1.00 92.00 402 THR A C 1
ATOM 3124 O O . THR A 1 402 ? -3.086 -7.111 -8.575 1.00 92.00 402 THR A O 1
ATOM 3127 N N . HIS A 1 403 ? -2.008 -6.077 -10.256 1.00 89.00 403 HIS A N 1
ATOM 3128 C CA . HIS A 1 403 ? -2.676 -4.790 -10.087 1.00 89.00 403 HIS A CA 1
ATOM 3129 C C . HIS A 1 403 ? -4.177 -4.867 -10.415 1.00 89.00 403 HIS A C 1
ATOM 3131 O O . HIS A 1 403 ? -5.008 -4.417 -9.621 1.00 89.00 403 HIS A O 1
ATOM 3137 N N . ASP A 1 404 ? -4.534 -5.509 -11.529 1.00 89.56 404 ASP A N 1
ATOM 3138 C CA . ASP A 1 404 ? -5.924 -5.747 -11.932 1.00 89.56 404 ASP A CA 1
ATOM 3139 C C . ASP A 1 404 ? -6.680 -6.549 -10.866 1.00 89.56 404 ASP A C 1
ATOM 3141 O O . ASP A 1 404 ? -7.802 -6.193 -10.498 1.00 89.56 404 ASP A O 1
ATOM 3145 N N . ARG A 1 405 ? -6.047 -7.593 -10.309 1.00 89.25 405 ARG A N 1
ATOM 3146 C CA . ARG A 1 405 ? -6.616 -8.387 -9.213 1.00 89.25 405 ARG A CA 1
ATOM 3147 C C . ARG A 1 405 ? -6.904 -7.525 -7.985 1.00 89.25 405 ARG A C 1
ATOM 3149 O O . ARG A 1 405 ? -8.023 -7.562 -7.487 1.00 89.25 405 ARG A O 1
ATOM 3156 N N . ARG A 1 406 ? -5.940 -6.716 -7.529 1.00 84.94 406 ARG A N 1
ATOM 3157 C CA . ARG A 1 406 ? -6.126 -5.805 -6.379 1.00 84.94 406 ARG A CA 1
ATOM 3158 C C . ARG A 1 406 ? -7.265 -4.810 -6.619 1.00 84.94 406 ARG A C 1
ATOM 3160 O O . ARG A 1 406 ? -8.070 -4.557 -5.726 1.00 84.94 406 ARG A O 1
ATOM 3167 N N . THR A 1 407 ? -7.362 -4.273 -7.833 1.00 85.69 407 THR A N 1
ATOM 3168 C CA . THR A 1 407 ? -8.433 -3.342 -8.216 1.00 85.69 407 THR A CA 1
ATOM 3169 C C . THR A 1 407 ? -9.802 -4.022 -8.210 1.00 85.69 407 THR A C 1
ATOM 3171 O O . THR A 1 407 ? -10.786 -3.436 -7.760 1.00 85.69 407 THR A O 1
ATOM 3174 N N . LEU A 1 408 ? -9.880 -5.264 -8.689 1.00 88.44 408 LEU A N 1
ATOM 3175 C CA . LEU A 1 408 ? -11.106 -6.057 -8.683 1.00 88.44 408 LEU A CA 1
ATOM 3176 C C . LEU A 1 408 ? -11.529 -6.449 -7.261 1.00 88.44 408 LEU A C 1
ATOM 3178 O O . LEU A 1 408 ? -12.695 -6.269 -6.922 1.00 88.44 408 LEU A O 1
ATOM 3182 N N . GLU A 1 409 ? -10.594 -6.904 -6.423 1.00 84.31 409 GLU A N 1
ATOM 3183 C CA . GLU A 1 409 ? -10.831 -7.199 -5.000 1.00 84.31 409 GLU A CA 1
ATOM 3184 C C . GLU A 1 409 ? -11.401 -5.976 -4.272 1.00 84.31 409 GLU A C 1
ATOM 3186 O O . GLU A 1 409 ? -12.398 -6.076 -3.556 1.00 84.31 409 GLU A O 1
ATOM 3191 N N . ARG A 1 410 ? -10.821 -4.795 -4.515 1.00 82.25 410 ARG A N 1
ATOM 3192 C CA . ARG A 1 410 ? -11.322 -3.539 -3.956 1.00 82.25 410 ARG A CA 1
ATOM 3193 C C . ARG A 1 410 ? -12.743 -3.223 -4.424 1.00 82.25 410 ARG A C 1
ATOM 3195 O O . ARG A 1 410 ? -13.594 -2.940 -3.591 1.00 82.25 410 ARG A O 1
ATOM 3202 N N . LYS A 1 411 ? -13.017 -3.288 -5.731 1.00 85.38 411 LYS A N 1
ATOM 3203 C CA . LYS A 1 411 ? -14.361 -3.015 -6.277 1.00 85.38 411 LYS A CA 1
ATOM 3204 C C . LYS A 1 411 ? -15.412 -3.959 -5.698 1.00 85.38 411 LYS A C 1
ATOM 3206 O O . LYS A 1 411 ? -16.481 -3.510 -5.303 1.00 85.38 411 LYS A O 1
ATOM 3211 N N . GLN A 1 412 ? -15.088 -5.247 -5.592 1.00 85.06 412 GLN A N 1
ATOM 3212 C CA . GLN A 1 412 ? -15.965 -6.231 -4.957 1.00 85.06 412 GLN A CA 1
ATOM 3213 C C . GLN A 1 412 ? -16.237 -5.879 -3.493 1.00 85.06 412 GLN A C 1
ATOM 3215 O O . GLN A 1 412 ? -17.382 -5.941 -3.048 1.00 85.06 412 GLN A O 1
ATOM 3220 N N . TRP A 1 413 ? -15.203 -5.473 -2.752 1.00 76.25 413 TRP A N 1
ATOM 3221 C CA . TRP A 1 413 ? -15.353 -5.039 -1.3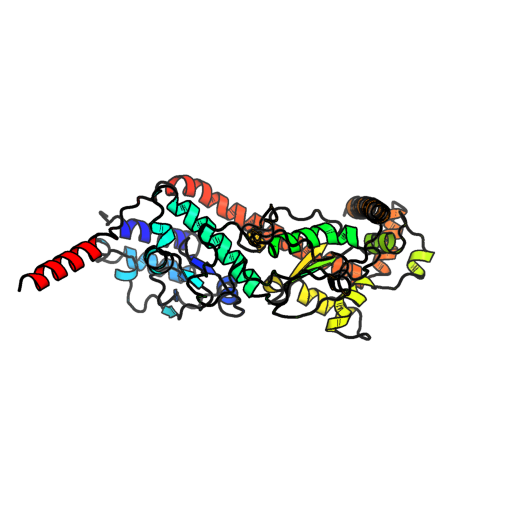66 1.00 76.25 413 TRP A CA 1
ATOM 3222 C C . TRP A 1 413 ? -16.220 -3.780 -1.237 1.00 76.25 413 TRP A C 1
ATOM 3224 O O . TRP A 1 413 ? -17.122 -3.740 -0.403 1.00 76.25 413 TRP A O 1
ATOM 3234 N N . GLU A 1 414 ? -16.009 -2.779 -2.090 1.00 77.25 414 GLU A N 1
ATOM 3235 C CA . GLU A 1 414 ? -16.817 -1.556 -2.120 1.00 77.25 414 GLU A CA 1
ATOM 3236 C C . GLU A 1 414 ? -18.276 -1.836 -2.481 1.00 77.25 414 GLU A C 1
ATOM 3238 O O . GLU A 1 414 ? -19.178 -1.255 -1.884 1.00 77.25 414 GLU A O 1
ATOM 3243 N N . ASP A 1 415 ? -18.534 -2.744 -3.419 1.00 77.38 415 ASP A N 1
ATOM 3244 C CA . ASP A 1 415 ? -19.895 -3.115 -3.797 1.00 77.38 415 ASP A CA 1
ATOM 3245 C C . ASP A 1 415 ? -20.617 -3.861 -2.667 1.00 77.38 415 ASP A C 1
ATOM 3247 O O . ASP A 1 415 ? -21.788 -3.575 -2.409 1.00 77.38 415 ASP A O 1
ATOM 3251 N N . MET A 1 416 ? -19.918 -4.724 -1.919 1.00 68.56 416 MET A N 1
ATOM 3252 C CA . MET A 1 416 ? -20.444 -5.301 -0.674 1.00 68.56 416 MET A CA 1
ATOM 3253 C C . MET A 1 416 ? -20.684 -4.221 0.394 1.00 68.56 416 MET A C 1
ATOM 3255 O O . MET A 1 416 ? -21.713 -4.233 1.070 1.00 68.56 416 MET A O 1
ATOM 3259 N N . ALA A 1 417 ? -19.787 -3.240 0.517 1.00 61.62 417 ALA A N 1
ATOM 3260 C CA . ALA A 1 417 ? -19.923 -2.145 1.474 1.00 61.62 417 ALA A CA 1
ATOM 3261 C C . ALA A 1 417 ? -21.075 -1.180 1.126 1.00 61.62 417 ALA A C 1
ATOM 3263 O O . ALA A 1 417 ? -21.747 -0.691 2.033 1.00 61.62 417 ALA A O 1
ATOM 3264 N N . LYS A 1 418 ? -21.391 -0.939 -0.153 1.00 54.34 418 LYS A N 1
ATOM 3265 C CA . LYS A 1 418 ? -22.532 -0.095 -0.572 1.00 54.34 418 LYS A CA 1
ATOM 3266 C C . LYS A 1 418 ? -23.882 -0.628 -0.085 1.00 54.34 418 LYS A C 1
ATOM 3268 O O . LYS A 1 418 ? -24.778 0.168 0.207 1.00 54.34 418 LYS A O 1
ATOM 3273 N N . TYR A 1 419 ? -24.029 -1.948 0.078 1.00 45.59 419 TYR A N 1
ATOM 3274 C CA . TYR A 1 419 ? -25.210 -2.525 0.736 1.00 45.59 419 TYR A CA 1
ATOM 3275 C C . TYR A 1 419 ? -25.341 -2.055 2.196 1.00 45.59 419 TYR A C 1
ATOM 3277 O O . TYR A 1 419 ? -26.456 -1.835 2.669 1.00 45.59 419 TYR A O 1
ATOM 3285 N N . THR A 1 420 ? -24.219 -1.797 2.875 1.00 49.19 420 THR A N 1
ATOM 3286 C CA . THR A 1 420 ? -24.182 -1.255 4.244 1.00 49.19 420 THR A CA 1
ATOM 3287 C C . THR A 1 420 ? -24.247 0.275 4.306 1.00 49.19 420 THR A C 1
ATOM 3289 O O . THR A 1 420 ? -24.647 0.827 5.325 1.00 49.19 420 THR A O 1
ATOM 3292 N N . GLU A 1 421 ? -23.928 1.004 3.232 1.00 37.66 421 GLU A N 1
ATOM 3293 C CA . GLU A 1 421 ? -23.941 2.477 3.232 1.00 37.66 421 GLU A CA 1
ATOM 3294 C C . GLU A 1 421 ? -25.366 3.061 3.284 1.00 37.66 421 GLU A C 1
ATOM 3296 O O . GLU A 1 421 ? -25.637 4.002 4.033 1.00 37.66 421 GLU A O 1
ATOM 3301 N N . LYS A 1 422 ? -26.329 2.418 2.606 1.00 40.38 422 LYS A N 1
ATOM 3302 C CA . LYS A 1 422 ? -27.764 2.722 2.785 1.00 40.38 422 LYS A CA 1
ATOM 3303 C C . LYS A 1 422 ? -28.249 2.470 4.222 1.00 40.38 422 LYS A C 1
ATOM 3305 O O . LYS A 1 422 ? -29.228 3.080 4.640 1.00 40.38 422 LYS A O 1
ATOM 3310 N N . GLN A 1 423 ? -27.558 1.619 4.985 1.00 40.31 423 GLN A N 1
ATOM 3311 C CA . GLN A 1 423 ? -27.792 1.412 6.418 1.00 40.31 423 GLN A CA 1
ATOM 3312 C C . GLN A 1 423 ? -26.973 2.388 7.298 1.00 40.31 423 GLN A C 1
ATOM 3314 O O . GLN A 1 423 ? -27.453 2.772 8.364 1.00 40.31 423 GLN A O 1
ATOM 3319 N N . ARG A 1 424 ? -25.794 2.870 6.854 1.00 33.34 424 ARG A N 1
ATOM 3320 C CA . ARG A 1 424 ? -24.955 3.875 7.557 1.00 33.34 424 ARG A CA 1
ATOM 3321 C C . ARG A 1 424 ? -25.626 5.235 7.711 1.00 33.34 424 ARG A C 1
ATOM 3323 O O . ARG A 1 424 ? -25.491 5.848 8.768 1.00 33.34 424 ARG A O 1
ATOM 3330 N N . LEU A 1 425 ? -26.410 5.672 6.722 1.00 32.69 425 LEU A N 1
ATOM 3331 C CA . LEU A 1 425 ? -27.206 6.907 6.818 1.00 32.69 425 LEU A CA 1
ATOM 3332 C C . LEU A 1 425 ? -28.173 6.907 8.022 1.00 32.69 425 LEU A C 1
ATOM 3334 O O . LEU A 1 425 ? -28.602 7.969 8.465 1.00 32.69 425 LEU A O 1
ATOM 3338 N N . ILE A 1 426 ? -28.484 5.735 8.590 1.00 36.94 426 ILE A N 1
ATOM 3339 C CA . ILE A 1 426 ? -29.326 5.579 9.785 1.00 36.94 426 ILE A CA 1
ATOM 3340 C C . ILE A 1 426 ? -28.484 5.581 11.085 1.00 36.94 426 ILE A C 1
ATOM 3342 O O . ILE A 1 426 ? -29.013 5.876 12.157 1.00 36.94 426 ILE A O 1
ATOM 3346 N N . SER A 1 427 ? -27.170 5.309 11.029 1.00 37.25 427 SER A N 1
ATOM 3347 C CA . SER A 1 427 ? -26.296 5.178 12.212 1.00 37.25 427 SER A CA 1
ATOM 3348 C C . SER A 1 427 ? -25.459 6.414 12.564 1.00 37.25 427 SER A C 1
ATOM 3350 O O . SER A 1 427 ? -25.033 6.541 13.715 1.00 37.25 427 SER A O 1
ATOM 3352 N N . ASP A 1 428 ? -25.249 7.344 11.629 1.00 30.11 428 ASP A N 1
ATOM 3353 C CA . ASP A 1 428 ? -24.424 8.546 11.860 1.00 30.11 428 ASP A CA 1
ATOM 3354 C C . ASP A 1 428 ? -25.085 9.591 12.782 1.00 30.11 428 ASP A C 1
ATOM 3356 O O . ASP A 1 428 ? -24.438 10.528 13.246 1.00 30.11 428 ASP A O 1
ATOM 3360 N N . ALA A 1 429 ? -26.343 9.373 13.181 1.00 31.70 429 ALA A N 1
ATOM 3361 C CA . ALA A 1 429 ? -27.007 10.117 14.257 1.00 31.70 429 ALA A CA 1
ATOM 3362 C C . ALA A 1 429 ? -26.565 9.688 15.682 1.00 31.70 429 ALA A C 1
ATOM 3364 O O . ALA A 1 429 ? -27.082 10.193 16.679 1.00 31.70 429 ALA A O 1
ATOM 3365 N N . GLY A 1 430 ? -25.639 8.728 15.812 1.00 31.77 430 GLY A N 1
ATOM 3366 C CA . GLY A 1 430 ? -25.408 7.972 17.048 1.00 31.77 430 GLY A CA 1
ATOM 3367 C C . GLY A 1 430 ? -24.294 8.439 17.996 1.00 31.77 430 GLY A C 1
ATOM 3368 O O . GLY A 1 430 ? -24.033 7.734 18.975 1.00 31.77 430 GLY A O 1
ATOM 3369 N N . TRP A 1 431 ? -23.617 9.572 17.766 1.00 36.12 431 TRP A N 1
ATOM 3370 C CA . TRP A 1 431 ? -22.631 10.087 18.732 1.00 36.12 431 TRP A CA 1
ATOM 3371 C C . TRP A 1 431 ? -23.221 11.192 19.614 1.00 36.12 431 TRP A C 1
ATOM 3373 O O . TRP A 1 431 ? -23.100 12.379 19.330 1.00 36.12 431 TRP A O 1
ATOM 3383 N N . MET A 1 432 ? -23.838 10.791 20.728 1.00 27.61 432 MET A N 1
ATOM 3384 C CA . MET A 1 432 ? -24.154 11.700 21.832 1.00 27.61 432 MET A CA 1
ATOM 3385 C C . MET A 1 432 ? -23.010 11.661 22.862 1.00 27.61 432 MET A C 1
ATOM 3387 O O . MET A 1 432 ? -22.829 10.634 23.527 1.00 27.61 432 MET A O 1
ATOM 3391 N N . PRO A 1 433 ? -22.225 12.743 23.036 1.00 30.70 433 PRO A N 1
ATOM 3392 C CA . PRO A 1 433 ? -21.253 12.846 24.118 1.00 30.70 433 PRO A CA 1
ATOM 3393 C C . PRO A 1 433 ? -21.989 12.941 25.462 1.00 30.70 433 PRO A C 1
ATOM 3395 O O . PRO A 1 433 ? -22.332 14.022 25.931 1.00 30.70 433 PRO A O 1
ATOM 3398 N N . GLY A 1 434 ? -22.248 11.786 26.073 1.00 28.06 434 GLY A N 1
ATOM 3399 C CA . GLY A 1 434 ? -22.950 11.680 27.354 1.00 28.06 434 GLY A CA 1
ATOM 3400 C C . GLY A 1 434 ? -22.574 10.465 28.204 1.00 28.06 434 GLY A C 1
ATOM 3401 O O . GLY A 1 434 ? -23.145 10.278 29.274 1.00 28.06 434 GLY A O 1
ATOM 3402 N N . MET A 1 435 ? -21.607 9.638 27.790 1.00 29.58 435 MET A N 1
ATOM 3403 C CA . MET A 1 435 ? -21.068 8.613 28.689 1.00 29.58 435 MET A CA 1
ATOM 3404 C C . MET A 1 435 ? -20.228 9.305 29.766 1.00 29.58 435 MET A C 1
ATOM 3406 O O . MET A 1 435 ? -19.158 9.839 29.491 1.00 29.58 435 MET A O 1
ATOM 3410 N N . ASN A 1 436 ? -20.787 9.353 30.976 1.00 31.34 436 ASN A N 1
ATOM 3411 C CA . ASN A 1 436 ? -20.272 9.971 32.196 1.00 31.34 436 ASN A CA 1
ATOM 3412 C C . ASN A 1 436 ? -18.781 9.678 32.472 1.00 31.34 436 ASN A C 1
ATOM 3414 O O . ASN A 1 436 ? -18.445 8.825 33.287 1.00 31.34 436 ASN A O 1
ATOM 3418 N N . VAL A 1 437 ? -17.873 10.463 31.888 1.00 33.31 437 VAL A N 1
ATOM 3419 C CA . VAL A 1 437 ? -16.460 10.538 32.317 1.00 33.31 437 VAL A CA 1
ATOM 3420 C C . VAL A 1 437 ? -16.308 11.435 33.564 1.00 33.31 437 VAL A C 1
ATOM 3422 O O . VAL A 1 437 ? -15.274 11.446 34.224 1.00 33.31 437 VAL A O 1
ATOM 3425 N N . THR A 1 438 ? -17.359 12.151 33.974 1.00 32.16 438 THR A N 1
ATOM 3426 C CA . THR A 1 438 ? -17.331 13.063 35.134 1.00 32.16 438 THR A CA 1
ATOM 3427 C C . THR A 1 438 ? -17.781 12.424 36.454 1.00 32.16 438 THR A C 1
ATOM 3429 O O . THR A 1 438 ? -17.482 12.967 37.519 1.00 32.16 438 THR A O 1
ATOM 3432 N N . GLY A 1 439 ? -18.445 11.261 36.424 1.00 30.84 439 GLY A N 1
ATOM 3433 C CA . GLY A 1 439 ? -18.967 10.601 37.632 1.00 30.84 439 GLY A CA 1
ATOM 3434 C C . GLY A 1 439 ? -17.872 10.043 38.550 1.00 30.84 439 GLY A C 1
ATOM 3435 O O . GLY A 1 439 ? -17.944 10.194 39.769 1.00 30.84 439 GLY A O 1
ATOM 3436 N N . GLY A 1 440 ? -16.813 9.471 37.966 1.00 32.09 440 GLY A N 1
ATOM 3437 C CA . GLY A 1 440 ? -15.693 8.898 38.722 1.00 32.09 440 GLY A CA 1
ATOM 3438 C C . GLY A 1 440 ? -14.826 9.947 39.426 1.00 32.09 440 GLY A C 1
ATOM 3439 O O . GLY A 1 440 ? -14.368 9.718 40.545 1.00 32.09 440 GLY A O 1
ATOM 3440 N N . ASN A 1 441 ? -14.656 11.125 38.816 1.00 35.75 441 ASN A N 1
ATOM 3441 C CA . ASN A 1 441 ? -13.861 12.202 39.409 1.00 35.75 441 ASN A CA 1
ATOM 3442 C C . ASN A 1 441 ? -14.624 12.964 40.498 1.00 35.75 441 ASN A C 1
ATOM 3444 O O . ASN A 1 441 ? -14.021 13.293 41.513 1.00 35.75 441 ASN A O 1
ATOM 3448 N N . ARG A 1 442 ? -15.947 13.155 40.373 1.00 37.78 442 ARG A N 1
ATOM 3449 C CA . ARG A 1 442 ? -16.747 13.774 41.449 1.00 37.78 442 ARG A CA 1
ATOM 3450 C C . ARG A 1 442 ? -16.818 12.909 42.706 1.00 37.78 442 ARG A C 1
ATOM 3452 O O . ARG A 1 442 ? -16.784 13.454 43.803 1.00 37.78 442 ARG A O 1
ATOM 3459 N N . ARG A 1 443 ? -16.858 11.577 42.565 1.00 41.59 443 ARG A N 1
ATOM 3460 C CA . ARG A 1 443 ? -16.850 10.650 43.710 1.00 41.59 443 ARG A CA 1
ATOM 3461 C C . ARG A 1 443 ? -15.501 10.652 44.435 1.00 41.59 443 ARG A C 1
ATOM 3463 O O . ARG A 1 443 ? -15.476 10.790 45.651 1.00 41.59 443 ARG A O 1
ATOM 3470 N N . LYS A 1 444 ? -14.386 10.639 43.693 1.00 46.66 444 LYS A N 1
ATOM 3471 C CA . LYS A 1 444 ? -13.033 10.759 44.272 1.00 46.66 444 LYS A CA 1
ATOM 3472 C C . LYS A 1 444 ? -12.753 12.135 44.881 1.00 46.66 444 LYS A C 1
ATOM 3474 O O . LYS A 1 444 ? -12.016 12.231 45.858 1.00 46.66 444 LYS A O 1
ATOM 3479 N N . GLU A 1 445 ? -13.329 13.201 44.329 1.00 42.97 445 GLU A N 1
ATOM 3480 C CA . GLU A 1 445 ? -13.209 14.551 44.889 1.00 42.97 445 GLU A CA 1
ATOM 3481 C C . GLU A 1 445 ? -14.078 14.733 46.146 1.00 42.97 445 GLU A C 1
ATOM 3483 O O . GLU A 1 445 ? -13.639 15.375 47.099 1.00 42.97 445 GLU A O 1
ATOM 3488 N N . ALA A 1 446 ? -15.263 14.114 46.197 1.00 48.59 446 ALA A N 1
ATOM 3489 C CA . ALA A 1 446 ? -16.105 14.065 47.394 1.00 48.59 446 ALA A CA 1
ATOM 3490 C C . ALA A 1 446 ? -15.469 13.221 48.514 1.00 48.59 446 ALA A C 1
ATOM 3492 O O . ALA A 1 446 ? -15.441 13.662 49.659 1.00 48.59 446 ALA A O 1
ATOM 3493 N N . GLU A 1 447 ? -14.872 12.070 48.188 1.00 50.06 447 GLU A N 1
ATOM 3494 C CA . GLU A 1 447 ? -14.122 11.237 49.143 1.00 50.06 447 GLU A CA 1
ATOM 3495 C C . GLU A 1 447 ? -12.862 11.947 49.667 1.00 50.06 447 GLU A C 1
ATOM 3497 O O . GLU A 1 447 ? -12.552 11.856 50.854 1.00 50.06 447 GLU A O 1
ATOM 3502 N N . ARG A 1 448 ? -12.162 12.721 48.822 1.00 55.06 448 ARG A N 1
ATOM 3503 C CA . ARG A 1 448 ? -11.038 13.574 49.254 1.00 55.06 448 ARG A CA 1
ATOM 3504 C C . ARG A 1 448 ? -11.475 14.736 50.146 1.00 55.06 448 ARG A C 1
ATOM 3506 O O . ARG A 1 448 ? -10.754 15.060 51.081 1.00 55.06 448 ARG A O 1
ATOM 3513 N N . LYS A 1 449 ? -12.627 15.359 49.875 1.00 59.28 449 LYS A N 1
ATOM 3514 C CA . LYS A 1 449 ? -13.173 16.443 50.713 1.00 59.28 449 LYS A CA 1
ATOM 3515 C C . LYS A 1 449 ? -13.736 15.932 52.042 1.00 59.28 449 LYS A C 1
ATOM 3517 O O . LYS A 1 449 ? -13.670 16.664 53.021 1.00 59.28 449 LYS A O 1
ATOM 3522 N N . ALA A 1 450 ? -14.235 14.696 52.087 1.00 58.78 450 ALA A N 1
ATOM 3523 C CA . ALA A 1 450 ? -14.650 14.040 53.326 1.00 58.78 450 ALA A CA 1
ATOM 3524 C C . ALA A 1 450 ? -13.441 13.676 54.206 1.00 58.78 450 ALA A C 1
ATOM 3526 O O . ALA A 1 450 ? -13.429 14.018 55.378 1.00 58.78 450 ALA A O 1
ATOM 3527 N N . LYS A 1 451 ? -12.370 13.112 53.625 1.00 56.72 451 LYS A N 1
ATOM 3528 C CA . LYS A 1 451 ? -11.119 12.790 54.346 1.00 56.72 451 LYS A CA 1
ATOM 3529 C C . LYS A 1 451 ? -10.277 13.991 54.792 1.00 56.72 451 LYS A C 1
ATOM 3531 O O . LYS A 1 451 ? -9.289 13.792 55.480 1.00 56.72 451 LYS A O 1
ATOM 3536 N N . ALA A 1 452 ? -10.606 15.202 54.350 1.00 56.34 452 ALA A N 1
ATOM 3537 C CA . ALA A 1 452 ? -9.933 16.434 54.770 1.00 56.34 452 ALA A CA 1
ATOM 3538 C C . ALA A 1 452 ? -10.708 17.190 55.868 1.00 56.34 452 ALA A C 1
ATOM 3540 O O . ALA A 1 452 ? -10.329 18.305 56.220 1.00 56.34 452 ALA A O 1
ATOM 3541 N N . ARG A 1 453 ? -11.833 16.631 56.336 1.00 50.44 453 ARG A N 1
ATOM 3542 C CA . ARG A 1 453 ? -12.678 17.188 57.405 1.00 50.44 453 ARG A CA 1
ATOM 3543 C C . ARG A 1 453 ? -12.726 16.324 58.672 1.00 50.44 453 ARG A C 1
ATOM 3545 O O . ARG A 1 453 ? -13.348 16.765 59.633 1.00 50.44 453 ARG A O 1
ATOM 3552 N N . ASP A 1 454 ? -12.046 15.183 58.655 1.00 43.09 454 ASP A N 1
ATOM 3553 C CA . ASP A 1 454 ? -11.579 14.452 59.839 1.00 43.09 454 ASP A CA 1
ATOM 3554 C C . ASP A 1 454 ? -10.081 14.743 60.010 1.00 43.09 454 ASP A C 1
ATOM 3556 O O . ASP A 1 454 ? -9.609 14.770 61.168 1.00 43.09 454 ASP A O 1
#

Foldseek 3Di:
DPADPQAVVQLVQLVVCLVVQWAKRADPQKDQQADDLPPVVVSVVLDDPAFEAEPPQVRGMTGDGNVLSVVLSVQLVPFPCRRVDNHSCVRDDPPSYHHDHHDLRMFGDDPVLCCVQPVVLVVPPDPVCSVVLSQQQVQQQLLQSLLQQQVQAEEEADQPLQQCCLLSVVVQVLRLLSQFGGDHPDFPQHTSSCRPTDHQLPPDTGDYFHHNEDDPDRNYAYEYEAEQLQLVLCSVVLHLGDDPVSLVPDDALSSLQRHCCNPPNNDDDLVVSLVVLLCCQDNSCNLSHYDYYYSQDDDDPPCCVSSVHDGDPDRDDSPDDPPPDPPPPDPPVPPPPDPGDRDDDDPVSSVSSNVSSNSSSCLVVVDDPPPDQPPDPSSVVSVSSCVRHVSSNSSNVSNVVSVVVVVVVVVVVVVVCVVCVVVVVVCVVPDDPDPPPPPVVVVVVVVVVVVVVD

Secondary structure (DSSP, 8-state):
----HHHHHHHHHHHHHHHTTEEEEE-TTEEE-S--SSHHHHHHHT--SS-EEETTSTT-EEEEEHHHHHHHHHHHHH-GGGGT-SSGGGTS-TTSSEEEPPPTTEEE--HHHHHHH-HHHHHSS-TTTHHHHHHHHHHHHHHHHHHHHTTTEEEEE-SSTTS-HHHHHHHHHHHHHHHSPPP-SSTT---SS-TT---TTSSSPPPEE--SS----TTEEEEEEE--HHHHHHHHHTSS---HHHHHHSPTTHHHHHHHHHHH-S---HHHHHHHHHHHHHSTTTTTTEEEEESSSPPPS-THHHHTSPPPSS---------SS--TT--GGG----SSSPP---HHHHHHHHHHHHHHHHHHHSS-TT--TTSSHHHHHHHHHHHHSHHHHHHHHHHHHHHHHHHHHHHHHHHHHHHHHHHHHHHTT---S-S-SSHHHHHHHHHHHHTT--

pLDDT: mean 78.31, std 18.32, range [27.61, 96.75]

Radius of gyration: 27.77 Å; chains: 1; bounding box: 67×57×99 Å